Protein AF-0000000068018188 (afdb_homodimer)

pLDDT: mean 84.31, std 16.05, range [27.27, 98.69]

Nearest PDB structures (foldseek):
  3ug9-assembly1_A-2  TM=4.391E-01  e=1.354E+00  Chlamydomonas reinhardtii
  5zih-assembly1_A  TM=4.043E-01  e=4.518E+00  Chlamydomonas reinhardtii
  6csn-assembly1_A-2  TM=4.385E-01  e=5.648E+00  Chlamydomonas reinhardtii
  7c86-assembly1_A  TM=4.271E-01  e=4.132E+00  Chlamydomonas reinhardtii
  1jv6-assembly1_A  TM=2.899E-01  e=4.724E+00  Halobacterium salinarum

Structure (mmCIF, N/CA/C/O backbone):
data_AF-0000000068018188-model_v1
#
loop_
_entity.id
_entity.type
_entity.pdbx_description
1 polymer 'Magnesium transporter'
#
loop_
_atom_site.group_PDB
_atom_site.id
_atom_site.type_symbol
_atom_site.label_atom_id
_atom_site.label_alt_id
_atom_site.label_comp_id
_atom_site.label_asym_id
_atom_site.label_entity_id
_atom_site.label_seq_id
_atom_site.pdbx_PDB_ins_code
_atom_site.Cartn_x
_atom_site.Cartn_y
_atom_site.Cartn_z
_atom_site.occupancy
_atom_site.B_iso_or_equiv
_atom_site.auth_seq_id
_atom_site.auth_comp_id
_atom_site.auth_asym_id
_atom_site.auth_atom_id
_atom_site.pdbx_PDB_model_num
ATOM 1 N N . MET A 1 1 ? 14.155 6.187 -1.539 1 35.33 1 MET A N 1
ATOM 2 C CA . MET A 1 1 ? 13.202 7.071 -2.203 1 35.33 1 MET A CA 1
ATOM 3 C C . MET A 1 1 ? 12.991 8.348 -1.397 1 35.33 1 MET A C 1
ATOM 5 O O . MET A 1 1 ? 12.496 8.301 -0.269 1 35.33 1 MET A O 1
ATOM 9 N N . VAL A 1 2 ? 13.882 9.078 -1.636 1 41.5 2 VAL A N 1
ATOM 10 C CA . VAL A 1 2 ? 14.694 10.093 -0.973 1 41.5 2 VAL A CA 1
ATOM 11 C C . VAL A 1 2 ? 13.788 11.097 -0.263 1 41.5 2 VAL A C 1
ATOM 13 O O . VAL A 1 2 ? 12.572 11.098 -0.469 1 41.5 2 VAL A O 1
ATOM 16 N N . LYS A 1 3 ? 14.227 12.378 -0.379 1 45.5 3 LYS A N 1
ATOM 17 C CA . LYS A 1 3 ? 14.146 13.662 0.311 1 45.5 3 LYS A CA 1
ATOM 18 C C . LYS A 1 3 ? 12.742 14.253 0.209 1 45.5 3 LYS A C 1
ATOM 20 O O . LYS A 1 3 ? 12.375 14.82 -0.822 1 45.5 3 LYS A O 1
ATOM 25 N N . LEU A 1 4 ? 11.819 13.521 0.263 1 43.77 4 LEU A N 1
ATOM 26 C CA . LEU A 1 4 ? 10.724 14.032 1.08 1 43.77 4 LEU A CA 1
ATOM 27 C C . LEU A 1 4 ? 11.209 15.14 2.009 1 43.77 4 LEU A C 1
ATOM 29 O O . LEU A 1 4 ? 10.401 15.857 2.602 1 43.77 4 LEU A O 1
ATOM 33 N N . ALA A 1 5 ? 12.313 14.687 2.66 1 44.65 5 ALA A N 1
ATOM 34 C CA . ALA A 1 5 ? 12.961 15.494 3.692 1 44.65 5 ALA A CA 1
ATOM 35 C C . ALA A 1 5 ? 13.096 16.947 3.246 1 44.65 5 ALA A C 1
ATOM 37 O O . ALA A 1 5 ? 13.637 17.779 3.978 1 44.65 5 ALA A O 1
ATOM 38 N N . THR A 1 6 ? 13.049 16.965 1.974 1 48.36 6 THR A N 1
ATOM 39 C CA . THR A 1 6 ? 13.182 18.38 1.645 1 48.36 6 THR A CA 1
ATOM 40 C C . THR A 1 6 ? 12.247 19.225 2.505 1 48.36 6 THR A C 1
ATOM 42 O O . THR A 1 6 ? 12.371 20.451 2.545 1 48.36 6 THR A O 1
ATOM 45 N N . ALA A 1 7 ? 11.402 18.381 3.077 1 52.8 7 ALA A N 1
ATOM 46 C CA . ALA A 1 7 ? 10.439 19.357 3.58 1 52.8 7 ALA A CA 1
ATOM 47 C C . ALA A 1 7 ? 10.747 19.737 5.026 1 52.8 7 ALA A C 1
ATOM 49 O O . ALA A 1 7 ? 9.91 20.329 5.711 1 52.8 7 ALA A O 1
ATOM 50 N N . ARG A 1 8 ? 11.896 18.891 5.425 1 64.7 8 ARG A N 1
ATOM 51 C CA . ARG A 1 8 ? 12.133 19.374 6.781 1 64.7 8 ARG A CA 1
ATOM 52 C C . ARG A 1 8 ? 13.012 20.62 6.773 1 64.7 8 ARG A C 1
ATOM 54 O O . ARG A 1 8 ? 13.932 20.732 5.96 1 64.7 8 ARG A O 1
ATOM 61 N N . GLU A 1 9 ? 12.707 21.503 7.585 1 65.5 9 GLU A N 1
ATOM 62 C CA . GLU A 1 9 ? 13.549 22.673 7.814 1 65.5 9 GLU A CA 1
ATOM 63 C C . GLU A 1 9 ? 14.956 22.266 8.243 1 65.5 9 GLU A C 1
ATOM 65 O O . GLU A 1 9 ? 15.935 22.923 7.884 1 65.5 9 GLU A O 1
ATOM 70 N N . ALA A 1 10 ? 15.106 21.05 8.857 1 60.74 10 ALA A N 1
ATOM 71 C CA . ALA A 1 10 ? 16.371 20.604 9.434 1 60.74 10 ALA A CA 1
ATOM 72 C C . ALA A 1 10 ? 17.255 19.949 8.377 1 60.74 10 ALA A C 1
ATOM 74 O O . ALA A 1 10 ? 18.434 19.681 8.623 1 60.74 10 ALA A O 1
ATOM 75 N N . ARG A 1 11 ? 16.787 19.752 7.183 1 62.04 11 ARG A N 1
ATOM 76 C CA . ARG A 1 11 ? 17.637 19.084 6.203 1 62.04 11 ARG A CA 1
ATOM 77 C C . ARG A 1 11 ? 18.684 20.04 5.643 1 62.04 11 ARG A C 1
ATOM 79 O O . ARG A 1 11 ? 19.458 19.672 4.756 1 62.04 11 ARG A O 1
ATOM 86 N N . LEU A 1 12 ? 18.792 21.115 6.102 1 60.45 12 LEU A N 1
ATOM 87 C CA . LEU A 1 12 ? 19.8 22.043 5.602 1 60.45 12 LEU A CA 1
ATOM 88 C C . LEU A 1 12 ? 21.196 21.623 6.051 1 60.45 12 LEU A C 1
ATOM 90 O O . LEU A 1 12 ? 21.494 21.623 7.248 1 60.45 12 LEU A O 1
ATOM 94 N N . TYR A 1 13 ? 21.916 20.793 5.147 1 61.17 13 TYR A N 1
ATOM 95 C CA . TYR A 1 13 ? 23.285 20.364 5.414 1 61.17 13 TYR A CA 1
ATOM 96 C C . TYR A 1 13 ? 24.283 21.204 4.626 1 61.17 13 TYR A C 1
ATOM 98 O O . TYR A 1 13 ? 25.412 20.771 4.382 1 61.17 13 TYR A O 1
ATOM 106 N N . GLY A 1 14 ? 23.868 22.401 4.32 1 66.23 14 GLY A N 1
ATOM 107 C CA . GLY A 1 14 ? 24.7 23.342 3.588 1 66.23 14 GLY A CA 1
ATOM 108 C C . GLY A 1 14 ? 23.927 24.534 3.055 1 66.23 14 GLY A C 1
ATOM 109 O O . GLY A 1 14 ? 22.759 24.726 3.398 1 66.23 14 GLY A O 1
ATOM 110 N N . PRO A 1 15 ? 24.711 25.298 2.233 1 75.33 15 PRO A N 1
ATOM 111 C CA . PRO A 1 15 ? 24.001 26.427 1.628 1 75.33 15 PRO A CA 1
ATOM 112 C C . PRO A 1 15 ? 22.848 25.987 0.729 1 75.33 15 PRO A C 1
ATOM 114 O O . PRO A 1 15 ? 22.874 24.881 0.183 1 75.33 15 PRO A O 1
ATOM 117 N N . ALA A 1 16 ? 21.878 26.807 0.676 1 73.79 16 ALA A N 1
ATOM 118 C CA . ALA A 1 16 ? 20.633 26.492 -0.019 1 73.79 16 ALA A CA 1
ATOM 119 C C . ALA A 1 16 ? 20.903 26.045 -1.452 1 73.79 16 ALA A C 1
ATOM 121 O O . ALA A 1 16 ? 20.28 25.1 -1.943 1 73.79 16 ALA A O 1
ATOM 122 N N . LEU A 1 17 ? 21.79 26.737 -2.163 1 78.34 17 LEU A N 1
ATOM 123 C CA . LEU A 1 17 ? 22.077 26.411 -3.555 1 78.34 17 LEU A CA 1
ATOM 124 C C . LEU A 1 17 ? 22.718 25.032 -3.67 1 78.34 17 LEU A C 1
ATOM 126 O O . LEU A 1 17 ? 22.434 24.286 -4.61 1 78.34 17 LEU A O 1
ATOM 130 N N . ALA A 1 18 ? 23.574 24.707 -2.773 1 80.8 18 ALA A N 1
ATOM 131 C CA . ALA A 1 18 ? 24.231 23.403 -2.779 1 80.8 18 ALA A CA 1
ATOM 132 C C . ALA A 1 18 ? 23.234 22.285 -2.489 1 80.8 18 ALA A C 1
ATOM 134 O O . ALA A 1 18 ? 23.287 21.221 -3.11 1 80.8 18 ALA A O 1
ATOM 135 N N . VAL A 1 19 ? 22.392 22.571 -1.653 1 80.26 19 VAL A N 1
ATOM 136 C CA . VAL A 1 19 ? 21.377 21.583 -1.301 1 80.26 19 VAL A CA 1
ATOM 137 C C . VAL A 1 19 ? 20.485 21.306 -2.509 1 80.26 19 VAL A C 1
ATOM 139 O O . VAL A 1 19 ? 20.202 20.148 -2.827 1 80.26 19 VAL A O 1
ATOM 142 N N . ARG A 1 20 ? 20.084 22.303 -3.182 1 81.9 20 ARG A N 1
ATOM 143 C CA . ARG A 1 20 ? 19.246 22.161 -4.368 1 81.9 20 ARG A CA 1
ATOM 144 C C . ARG A 1 20 ? 19.956 21.35 -5.446 1 81.9 20 ARG A C 1
ATOM 146 O O . ARG A 1 20 ? 19.351 20.478 -6.074 1 81.9 20 ARG A O 1
ATOM 153 N N . ARG A 1 21 ? 21.206 21.656 -5.701 1 86.3 21 ARG A N 1
ATOM 154 C CA . ARG A 1 21 ? 21.987 20.943 -6.707 1 86.3 21 ARG A CA 1
ATOM 155 C C . ARG A 1 21 ? 22.075 19.456 -6.379 1 86.3 21 ARG A C 1
ATOM 157 O O . ARG A 1 21 ? 21.891 18.61 -7.256 1 86.3 21 ARG A O 1
ATOM 164 N N . TRP A 1 22 ? 22.317 19.164 -5.159 1 87.3 22 TRP A N 1
ATOM 165 C CA . TRP A 1 22 ? 22.473 17.77 -4.755 1 87.3 22 TRP A CA 1
ATOM 166 C C . TRP A 1 22 ? 21.144 17.027 -4.839 1 87.3 22 TRP A C 1
ATOM 168 O O . TRP A 1 22 ? 21.112 15.83 -5.137 1 87.3 22 TRP A O 1
ATOM 178 N N . GLU A 1 23 ? 20.143 17.726 -4.588 1 86.18 23 GLU A N 1
ATOM 179 C CA . GLU A 1 23 ? 18.831 17.1 -4.723 1 86.18 23 GLU A CA 1
ATOM 180 C C . GLU A 1 23 ? 18.524 16.773 -6.182 1 86.18 23 GLU A C 1
ATOM 182 O O . GLU A 1 23 ? 17.967 15.715 -6.482 1 86.18 23 GLU A O 1
ATOM 187 N N . TYR A 1 24 ? 18.873 17.648 -7.1 1 88.29 24 TYR A N 1
ATOM 188 C CA . TYR A 1 24 ? 18.692 17.395 -8.525 1 88.29 24 TYR A CA 1
ATOM 189 C C . TYR A 1 24 ? 19.574 16.242 -8.991 1 88.29 24 TYR A C 1
ATOM 191 O O . TYR A 1 24 ? 19.133 15.388 -9.764 1 88.29 24 TYR A O 1
ATOM 199 N N . ILE A 1 25 ? 20.776 16.226 -8.52 1 91.99 25 ILE A N 1
ATOM 200 C CA . ILE A 1 25 ? 21.706 15.169 -8.904 1 91.99 25 ILE A CA 1
ATOM 201 C C . ILE A 1 25 ? 21.2 13.824 -8.388 1 91.99 25 ILE A C 1
ATOM 203 O O . ILE A 1 25 ? 21.232 12.824 -9.109 1 91.99 25 ILE A O 1
ATOM 207 N N . ASN A 1 26 ? 20.768 13.867 -7.196 1 93.11 26 ASN A N 1
ATOM 208 C CA . ASN A 1 26 ? 20.251 12.635 -6.609 1 93.11 26 ASN A CA 1
ATOM 209 C C . ASN A 1 26 ? 19.039 12.114 -7.376 1 93.11 26 ASN A C 1
ATOM 211 O O . ASN A 1 26 ? 18.961 10.924 -7.688 1 93.11 26 ASN A O 1
ATOM 215 N N . ALA A 1 27 ? 18.111 12.981 -7.678 1 93.72 27 ALA A N 1
ATOM 216 C CA . ALA A 1 27 ? 16.92 12.597 -8.431 1 93.72 27 ALA A CA 1
ATOM 217 C C . ALA A 1 27 ? 17.291 12.084 -9.82 1 93.72 27 ALA A C 1
ATOM 219 O O . ALA A 1 27 ? 16.729 11.093 -10.292 1 93.72 27 ALA A O 1
ATOM 220 N N . GLY A 1 28 ? 18.181 12.746 -10.516 1 95 28 GLY A N 1
ATOM 221 C CA . GLY A 1 28 ? 18.647 12.316 -11.825 1 95 28 GLY A CA 1
ATOM 222 C C . GLY A 1 28 ? 19.356 10.976 -11.795 1 95 28 GLY A C 1
ATOM 223 O O . GLY A 1 28 ? 19.148 10.137 -12.675 1 95 28 GLY A O 1
ATOM 224 N N . ALA A 1 29 ? 20.213 10.818 -10.797 1 96.53 29 ALA A N 1
ATOM 225 C CA . ALA A 1 29 ? 20.927 9.551 -10.656 1 96.53 29 ALA A CA 1
ATOM 226 C C . ALA A 1 29 ? 19.959 8.403 -10.389 1 96.53 29 ALA A C 1
ATOM 228 O O . ALA A 1 29 ? 20.146 7.294 -10.894 1 96.53 29 ALA A O 1
ATOM 229 N N . TYR A 1 30 ? 19.006 8.722 -9.603 1 96.61 30 TYR A N 1
ATOM 230 C CA . TYR A 1 30 ? 17.998 7.699 -9.348 1 96.61 30 TYR A CA 1
ATOM 231 C C . TYR A 1 30 ? 17.263 7.326 -10.629 1 96.61 30 TYR A C 1
ATOM 233 O O . TYR A 1 30 ? 17.039 6.144 -10.902 1 96.61 30 TYR A O 1
ATOM 241 N N . MET A 1 31 ? 16.873 8.262 -11.421 1 97.01 31 MET A N 1
ATOM 242 C CA . MET A 1 31 ? 16.221 8.021 -12.706 1 97.01 31 MET A CA 1
ATOM 243 C C . MET A 1 31 ? 17.121 7.206 -13.628 1 97.01 31 MET A C 1
ATOM 245 O O . MET A 1 31 ? 16.674 6.232 -14.237 1 97.01 31 MET A O 1
ATOM 249 N N . PHE A 1 32 ? 18.385 7.625 -13.712 1 97.86 32 PHE A N 1
ATOM 250 C CA . PHE A 1 32 ? 19.354 6.904 -14.528 1 97.86 32 PHE A CA 1
ATOM 251 C C . PHE A 1 32 ? 19.488 5.459 -14.06 1 97.86 32 PHE A C 1
ATOM 253 O O . PHE A 1 32 ? 19.456 4.532 -14.872 1 97.86 32 PHE A O 1
ATOM 260 N N . GLY A 1 33 ? 19.606 5.21 -12.76 1 97.78 33 GLY A N 1
ATOM 261 C CA . GLY A 1 33 ? 19.765 3.87 -12.218 1 97.78 33 GLY A CA 1
ATOM 262 C C . GLY A 1 33 ? 18.569 2.975 -12.478 1 97.78 33 GLY A C 1
ATOM 263 O O . GLY A 1 33 ? 18.727 1.818 -12.873 1 97.78 33 GLY A O 1
ATOM 264 N N . THR A 1 34 ? 17.439 3.484 -12.259 1 98.19 34 THR A N 1
ATOM 265 C CA . THR A 1 34 ? 16.241 2.676 -12.456 1 98.19 34 THR A CA 1
ATOM 266 C C . THR A 1 34 ? 16.028 2.377 -13.937 1 98.19 34 THR A C 1
ATOM 268 O O . THR A 1 34 ? 15.567 1.291 -14.297 1 98.19 34 THR A O 1
ATOM 271 N N . LEU A 1 35 ? 16.269 3.332 -14.875 1 98.44 35 LEU A N 1
ATOM 272 C CA . LEU A 1 35 ? 16.213 3.074 -16.31 1 98.44 35 LEU A CA 1
ATOM 273 C C . LEU A 1 35 ? 17.201 1.981 -16.705 1 98.44 35 LEU A C 1
ATOM 275 O O . LEU A 1 35 ? 16.871 1.099 -17.5 1 98.44 35 LEU A O 1
ATOM 279 N N . LEU A 1 36 ? 18.411 2.103 -16.132 1 98.35 36 LEU A N 1
ATOM 280 C CA . LEU A 1 36 ? 19.437 1.097 -16.386 1 98.35 36 LEU A CA 1
ATOM 281 C C . LEU A 1 36 ? 18.984 -0.276 -15.901 1 98.35 36 LEU A C 1
ATOM 283 O O . LEU A 1 36 ? 19.226 -1.285 -16.566 1 98.35 36 LEU A O 1
ATOM 287 N N . LEU A 1 37 ? 18.333 -0.295 -14.768 1 98.34 37 LEU A N 1
ATOM 288 C CA . LEU A 1 37 ? 17.826 -1.556 -14.238 1 98.34 37 LEU A CA 1
ATOM 289 C C . LEU A 1 37 ? 16.768 -2.149 -15.162 1 98.34 37 LEU A C 1
ATOM 291 O O . LEU A 1 37 ? 16.805 -3.342 -15.472 1 98.34 37 LEU A O 1
ATOM 295 N N . ALA A 1 38 ? 15.872 -1.352 -15.619 1 98.29 38 ALA A N 1
ATOM 296 C CA . ALA A 1 38 ? 14.844 -1.811 -16.549 1 98.29 38 ALA A CA 1
ATOM 297 C C . ALA A 1 38 ? 15.467 -2.337 -17.84 1 98.29 38 ALA A C 1
ATOM 299 O O . ALA A 1 38 ? 15.029 -3.356 -18.378 1 98.29 38 ALA A O 1
ATOM 300 N N . ALA A 1 39 ? 16.474 -1.618 -18.355 1 97.19 39 ALA A N 1
ATOM 301 C CA . ALA A 1 39 ? 17.166 -2.055 -19.564 1 97.19 39 ALA A CA 1
ATOM 302 C C . ALA A 1 39 ? 17.85 -3.402 -19.348 1 97.19 39 ALA A C 1
ATOM 304 O O . ALA A 1 39 ? 17.792 -4.281 -20.212 1 97.19 39 ALA A O 1
ATOM 305 N N . GLY A 1 40 ? 18.51 -3.583 -18.224 1 95.77 40 GLY A N 1
ATOM 306 C CA . GLY A 1 40 ? 19.15 -4.855 -17.925 1 95.77 40 GLY A CA 1
ATOM 307 C C . GLY A 1 40 ? 18.168 -6.006 -17.817 1 95.77 40 GLY A C 1
ATOM 308 O O . GLY A 1 40 ? 18.406 -7.085 -18.363 1 95.77 40 GLY A O 1
ATOM 309 N N . LEU A 1 41 ? 17.097 -5.787 -17.202 1 95.21 41 LEU A N 1
ATOM 310 C CA . LEU A 1 41 ? 16.09 -6.831 -17.044 1 95.21 41 LEU A CA 1
ATOM 311 C C . LEU A 1 41 ? 15.386 -7.112 -18.368 1 95.21 41 LEU A C 1
ATOM 313 O O . LEU A 1 41 ? 14.999 -8.25 -18.64 1 95.21 41 LEU A O 1
ATOM 317 N N . ALA A 1 42 ? 15.155 -6.057 -19.145 1 94.87 42 ALA A N 1
ATOM 318 C CA . ALA A 1 42 ? 14.599 -6.267 -20.48 1 94.87 42 ALA A CA 1
ATOM 319 C C . ALA A 1 42 ? 15.514 -7.152 -21.322 1 94.87 42 ALA A C 1
ATOM 321 O O . ALA A 1 42 ? 15.042 -8.013 -22.067 1 94.87 42 ALA A O 1
ATOM 322 N N . ALA A 1 43 ? 16.851 -6.908 -21.197 1 92.56 43 ALA A N 1
ATOM 323 C CA . ALA A 1 43 ? 17.814 -7.741 -21.911 1 92.56 43 ALA A CA 1
ATOM 324 C C . ALA A 1 43 ? 17.74 -9.191 -21.441 1 92.56 43 ALA A C 1
ATOM 326 O O . ALA A 1 43 ? 17.857 -10.118 -22.246 1 92.56 43 ALA A O 1
ATOM 327 N N . LEU A 1 44 ? 17.468 -9.426 -20.167 1 88.8 44 LEU A N 1
ATOM 328 C CA . LEU A 1 44 ? 17.344 -10.774 -19.625 1 88.8 44 LEU A CA 1
ATOM 329 C C . LEU A 1 44 ? 16.083 -11.455 -20.146 1 88.8 44 LEU A C 1
ATOM 331 O O . LEU A 1 44 ? 16.084 -12.661 -20.402 1 88.8 44 LEU A O 1
ATOM 335 N N . CYS A 1 45 ? 15.097 -10.713 -20.295 1 88.74 45 CYS A N 1
ATOM 336 C CA . CYS A 1 45 ? 13.843 -11.249 -20.81 1 88.74 45 CYS A CA 1
ATOM 337 C C . CYS A 1 45 ? 13.969 -11.61 -22.285 1 88.74 45 CYS A C 1
ATOM 339 O O . CYS A 1 45 ? 13.355 -12.574 -22.748 1 88.74 45 CYS A O 1
ATOM 341 N N . ALA A 1 46 ? 14.673 -10.896 -23.007 1 85.67 46 ALA A N 1
ATOM 342 C CA . ALA A 1 46 ? 14.835 -11.108 -24.443 1 85.67 46 ALA A CA 1
ATOM 343 C C . ALA A 1 46 ? 15.842 -12.219 -24.724 1 85.67 46 ALA A C 1
ATOM 345 O O . ALA A 1 46 ? 15.893 -12.753 -25.835 1 85.67 46 ALA A O 1
ATOM 346 N N . SER A 1 47 ? 16.714 -12.537 -23.799 1 76.11 47 SER A N 1
ATOM 347 C CA . SER A 1 47 ? 17.833 -13.444 -24.035 1 76.11 47 SER A CA 1
ATOM 348 C C . SER A 1 47 ? 17.369 -14.896 -24.078 1 76.11 47 SER A C 1
ATOM 350 O O . SER A 1 47 ? 16.997 -15.465 -23.049 1 76.11 47 SER A O 1
ATOM 352 N N . GLU A 1 48 ? 16.322 -15.171 -24.902 1 62.31 48 GLU A N 1
ATOM 353 C CA . GLU A 1 48 ? 15.997 -16.567 -25.179 1 62.31 48 GLU A CA 1
ATOM 354 C C . GLU A 1 48 ? 17.253 -17.374 -25.495 1 62.31 48 GLU A C 1
ATOM 356 O O . GLU A 1 48 ? 17.533 -17.666 -26.659 1 62.31 48 GLU A O 1
ATOM 361 N N . GLY A 1 49 ? 18.255 -17.514 -24.773 1 57.6 49 GLY A N 1
ATOM 362 C CA . GLY A 1 49 ? 19.151 -18.596 -25.148 1 57.6 49 GLY A CA 1
ATOM 363 C C . GLY A 1 49 ? 20.615 -18.255 -24.949 1 57.6 49 GLY A C 1
ATOM 364 O O . GLY A 1 49 ? 21.469 -19.144 -24.935 1 57.6 49 GLY A O 1
ATOM 365 N N . GLY A 1 50 ? 21.111 -17.031 -25.115 1 65.17 50 GLY A N 1
ATOM 366 C CA . GLY A 1 50 ? 22.564 -16.959 -25.135 1 65.17 50 GLY A CA 1
ATOM 367 C C . GLY A 1 50 ? 23.157 -16.52 -23.81 1 65.17 50 GLY A C 1
ATOM 368 O O . GLY A 1 50 ? 22.578 -15.687 -23.11 1 65.17 50 GLY A O 1
ATOM 369 N N . VAL A 1 51 ? 24.001 -17.22 -23.295 1 71.54 51 VAL A N 1
ATOM 370 C CA . VAL A 1 51 ? 24.734 -17.047 -22.045 1 71.54 51 VAL A CA 1
ATOM 371 C C . VAL A 1 51 ? 25.305 -15.632 -21.973 1 71.54 51 VAL A C 1
ATOM 373 O O . VAL A 1 51 ? 25.228 -14.978 -20.93 1 71.54 51 VAL A O 1
ATOM 376 N N . GLY A 1 52 ? 25.772 -15.027 -23.146 1 77.99 52 GLY A N 1
ATOM 377 C CA . GLY A 1 52 ? 26.382 -13.707 -23.154 1 77.99 52 GLY A CA 1
ATOM 378 C C . GLY A 1 52 ? 25.401 -12.594 -22.837 1 77.99 52 GLY A C 1
ATOM 379 O O . GLY A 1 52 ? 25.685 -11.725 -22.011 1 77.99 52 GLY A O 1
ATOM 380 N N . ALA A 1 53 ? 24.309 -12.643 -23.467 1 80.84 53 ALA A N 1
ATOM 381 C CA . ALA A 1 53 ? 23.3 -11.609 -23.253 1 80.84 53 ALA A CA 1
ATOM 382 C C . ALA A 1 53 ? 22.741 -11.674 -21.835 1 80.84 53 ALA A C 1
ATOM 384 O O . ALA A 1 53 ? 22.464 -10.64 -21.222 1 80.84 53 ALA A O 1
ATOM 385 N N . ARG A 1 54 ? 22.629 -12.801 -21.397 1 84.34 54 ARG A N 1
ATOM 386 C CA . ARG A 1 54 ? 22.18 -12.992 -20.022 1 84.34 54 ARG A CA 1
ATOM 387 C C . ARG A 1 54 ? 23.185 -12.413 -19.032 1 84.34 54 ARG A C 1
ATOM 389 O O . ARG A 1 54 ? 22.806 -11.701 -18.1 1 84.34 54 ARG A O 1
ATOM 396 N N . ASP A 1 55 ? 24.485 -12.71 -19.246 1 88.68 55 ASP A N 1
ATOM 397 C CA . ASP A 1 55 ? 25.526 -12.204 -18.357 1 88.68 55 ASP A CA 1
ATOM 398 C C . ASP A 1 55 ? 25.593 -10.679 -18.402 1 88.68 55 ASP A C 1
ATOM 400 O O . ASP A 1 55 ? 25.785 -10.031 -17.371 1 88.68 55 ASP A O 1
ATOM 404 N N . ALA A 1 56 ? 25.397 -10.152 -19.585 1 90.62 56 ALA A N 1
ATOM 405 C CA . ALA A 1 56 ? 25.402 -8.698 -19.727 1 90.62 56 ALA A CA 1
ATOM 406 C C . ALA A 1 56 ? 24.216 -8.072 -18.999 1 90.62 56 ALA A C 1
ATOM 408 O O . ALA A 1 56 ? 24.357 -7.032 -18.35 1 90.62 56 ALA A O 1
ATOM 409 N N . GLY A 1 57 ? 23.13 -8.707 -19.105 1 92.35 57 GLY A N 1
ATOM 410 C CA . GLY A 1 57 ? 21.952 -8.219 -18.406 1 92.35 57 GLY A CA 1
ATOM 411 C C . GLY A 1 57 ? 22.111 -8.219 -16.897 1 92.35 57 GLY A C 1
ATOM 412 O O . GLY A 1 57 ? 21.717 -7.263 -16.226 1 92.35 57 GLY A O 1
ATOM 413 N N . LEU A 1 58 ? 22.657 -9.237 -16.42 1 92.23 58 LEU A N 1
ATOM 414 C CA . LEU A 1 58 ? 22.901 -9.336 -14.986 1 92.23 58 LEU A CA 1
ATOM 415 C C . LEU A 1 58 ? 23.903 -8.281 -14.531 1 92.23 58 LEU A C 1
ATOM 417 O O . LEU A 1 58 ? 23.733 -7.672 -13.472 1 92.23 58 LEU A O 1
ATOM 421 N N . ALA A 1 59 ? 24.976 -8.087 -15.311 1 94.49 59 ALA A N 1
ATOM 422 C CA . ALA A 1 59 ? 25.987 -7.084 -14.986 1 94.49 59 ALA A CA 1
ATOM 423 C C . ALA A 1 59 ? 25.386 -5.682 -14.981 1 94.49 59 ALA A C 1
ATOM 425 O O . ALA A 1 59 ? 25.647 -4.89 -14.072 1 94.49 59 ALA A O 1
ATOM 426 N N . VAL A 1 60 ? 24.553 -5.399 -15.975 1 96.54 60 VAL A N 1
ATOM 427 C CA . VAL A 1 60 ? 23.917 -4.09 -16.075 1 96.54 60 VAL A CA 1
ATOM 428 C C . VAL A 1 60 ? 22.971 -3.884 -14.894 1 96.54 60 VAL A C 1
ATOM 430 O O . VAL A 1 60 ? 22.93 -2.8 -14.306 1 96.54 60 VAL A O 1
ATOM 433 N N . ALA A 1 61 ? 22.246 -4.908 -14.573 1 96.91 61 ALA A N 1
ATOM 434 C CA . ALA A 1 61 ? 21.356 -4.832 -13.418 1 96.91 61 ALA A CA 1
ATOM 435 C C . ALA A 1 61 ? 22.144 -4.586 -12.134 1 96.91 61 ALA A C 1
ATOM 437 O O . ALA A 1 61 ? 21.704 -3.831 -11.264 1 96.91 61 ALA A O 1
ATOM 438 N N . GLY A 1 62 ? 23.321 -5.217 -11.979 1 97.5 62 GLY A N 1
ATOM 439 C CA . GLY A 1 62 ? 24.175 -4.995 -10.823 1 97.5 62 GLY A CA 1
ATOM 440 C C . GLY A 1 62 ? 24.657 -3.562 -10.703 1 97.5 62 GLY A C 1
ATOM 441 O O . GLY A 1 62 ? 24.613 -2.975 -9.62 1 97.5 62 GLY A O 1
ATOM 442 N N . VAL A 1 63 ? 25.09 -2.979 -11.804 1 98.09 63 VAL A N 1
ATOM 443 C CA . VAL A 1 63 ? 25.554 -1.596 -11.816 1 98.09 63 VAL A CA 1
ATOM 444 C C . VAL A 1 63 ? 24.395 -0.659 -11.485 1 98.09 63 VAL A C 1
ATOM 446 O O . VAL A 1 63 ? 24.561 0.299 -10.726 1 98.09 63 VAL A O 1
ATOM 449 N N . ALA A 1 64 ? 23.278 -0.943 -12.104 1 98.6 64 ALA A N 1
ATOM 450 C CA . ALA A 1 64 ? 22.085 -0.143 -11.841 1 98.6 64 ALA A CA 1
ATOM 451 C C . ALA A 1 64 ? 21.752 -0.127 -10.352 1 98.6 64 ALA A C 1
ATOM 453 O O . ALA A 1 64 ? 21.496 0.934 -9.778 1 98.6 64 ALA A O 1
ATOM 454 N N . LEU A 1 65 ? 21.792 -1.281 -9.703 1 98.5 65 LEU A N 1
ATOM 455 C CA . LEU A 1 65 ? 21.475 -1.393 -8.284 1 98.5 65 LEU A CA 1
ATOM 456 C C . LEU A 1 65 ? 22.526 -0.687 -7.434 1 98.5 65 LEU A C 1
ATOM 458 O O . LEU A 1 65 ? 22.21 -0.144 -6.373 1 98.5 65 LEU A O 1
ATOM 462 N N . ALA A 1 66 ? 23.778 -0.666 -7.863 1 98.47 66 ALA A N 1
ATOM 463 C CA . ALA A 1 66 ? 24.818 0.088 -7.169 1 98.47 66 ALA A CA 1
ATOM 464 C C . ALA A 1 66 ? 24.509 1.583 -7.176 1 98.47 66 ALA A C 1
ATOM 466 O O . ALA A 1 66 ? 24.707 2.268 -6.17 1 98.47 66 ALA A O 1
ATOM 467 N N . VAL A 1 67 ? 24.013 2.034 -8.32 1 97.93 67 VAL A N 1
ATOM 468 C CA . VAL A 1 67 ? 23.643 3.443 -8.417 1 97.93 67 VAL A CA 1
ATOM 469 C C . VAL A 1 67 ? 22.479 3.738 -7.474 1 97.93 67 VAL A C 1
ATOM 471 O O . VAL A 1 67 ? 22.503 4.726 -6.737 1 97.93 67 VAL A O 1
ATOM 474 N N . VAL A 1 68 ? 21.515 2.896 -7.436 1 97.56 68 VAL A N 1
ATOM 475 C CA . VAL A 1 68 ? 20.357 3.084 -6.569 1 97.56 68 VAL A CA 1
ATOM 476 C C . VAL A 1 68 ? 20.79 3.024 -5.106 1 97.56 68 VAL A C 1
ATOM 478 O O . VAL A 1 68 ? 20.295 3.787 -4.273 1 97.56 68 VAL A O 1
ATOM 481 N N . ALA A 1 69 ? 21.682 2.114 -4.783 1 97.65 69 ALA A N 1
ATOM 482 C CA . ALA A 1 69 ? 22.219 2.039 -3.427 1 97.65 69 ALA A CA 1
ATOM 483 C C . ALA A 1 69 ? 22.917 3.34 -3.041 1 97.65 69 ALA A C 1
ATOM 485 O O . ALA A 1 69 ? 22.731 3.846 -1.932 1 97.65 69 ALA A O 1
ATOM 486 N N . ALA A 1 70 ? 23.707 3.87 -3.947 1 96.6 70 ALA A N 1
ATOM 487 C CA . ALA A 1 70 ? 24.434 5.111 -3.693 1 96.6 70 ALA A CA 1
ATOM 488 C C . ALA A 1 70 ? 23.472 6.273 -3.463 1 96.6 70 ALA A C 1
ATOM 490 O O . ALA A 1 70 ? 23.709 7.123 -2.601 1 96.6 70 ALA A O 1
ATOM 491 N N . VAL A 1 71 ? 22.432 6.306 -4.245 1 95.34 71 VAL A N 1
ATOM 492 C CA . VAL A 1 71 ? 21.431 7.361 -4.118 1 95.34 71 VAL A CA 1
ATOM 493 C C . VAL A 1 71 ? 20.767 7.281 -2.745 1 95.34 71 VAL A C 1
ATOM 495 O O . VAL A 1 71 ? 20.594 8.3 -2.072 1 95.34 71 VAL A O 1
ATOM 498 N N . ASN A 1 72 ? 20.402 6.099 -2.293 1 94.89 72 ASN A N 1
ATOM 499 C CA . ASN A 1 72 ? 19.781 5.926 -0.984 1 94.89 72 ASN A CA 1
ATOM 500 C C . ASN A 1 72 ? 20.767 6.208 0.146 1 94.89 72 ASN A C 1
ATOM 502 O O . ASN A 1 72 ? 20.386 6.741 1.19 1 94.89 72 ASN A O 1
ATOM 506 N N . ALA A 1 73 ? 22.028 5.828 -0.04 1 93.86 73 ALA A N 1
ATOM 507 C CA . ALA A 1 73 ? 23.062 6.164 0.935 1 93.86 73 ALA A CA 1
ATOM 508 C C . ALA A 1 73 ? 23.233 7.676 1.054 1 93.86 73 ALA A C 1
ATOM 510 O O . ALA A 1 73 ? 23.413 8.202 2.155 1 93.86 73 ALA A O 1
ATOM 511 N N . HIS A 1 74 ? 23.228 8.324 -0.076 1 91.31 74 HIS A N 1
ATOM 512 C CA . HIS A 1 74 ? 23.318 9.78 -0.071 1 91.31 74 HIS A CA 1
ATOM 513 C C . HIS A 1 74 ? 22.135 10.402 0.663 1 91.31 74 HIS A C 1
ATOM 515 O O . HIS A 1 74 ? 22.303 11.365 1.415 1 91.31 74 HIS A O 1
ATOM 521 N N . ASP A 1 75 ? 20.957 9.901 0.426 1 89.52 75 ASP A N 1
ATOM 522 C CA . ASP A 1 75 ? 19.777 10.379 1.139 1 89.52 75 ASP A CA 1
ATOM 523 C C . ASP A 1 75 ? 19.927 10.179 2.646 1 89.52 75 ASP A C 1
ATOM 525 O O . ASP A 1 75 ? 19.631 11.083 3.43 1 89.52 75 ASP A O 1
ATOM 529 N N . LEU A 1 76 ? 20.351 9.017 3.041 1 89.57 76 LEU A N 1
ATOM 530 C CA . LEU A 1 76 ? 20.593 8.723 4.449 1 89.57 76 LEU A CA 1
ATOM 531 C C . LEU A 1 76 ? 21.602 9.7 5.043 1 89.57 76 LEU A C 1
ATOM 533 O O . LEU A 1 76 ? 21.373 10.258 6.119 1 89.57 76 LEU A O 1
ATOM 537 N N . GLY A 1 77 ? 22.712 9.939 4.34 1 88.7 77 GLY A N 1
ATOM 538 C CA . GLY A 1 77 ? 23.712 10.897 4.787 1 88.7 77 GLY A CA 1
ATOM 539 C C . GLY A 1 77 ? 23.169 12.307 4.921 1 88.7 77 GLY A C 1
ATOM 540 O O . GLY A 1 77 ? 23.525 13.029 5.854 1 88.7 77 GLY A O 1
ATOM 541 N N . ALA A 1 78 ? 22.327 12.688 3.99 1 85.91 78 ALA A N 1
ATOM 542 C CA . ALA A 1 78 ? 21.743 14.027 4.026 1 85.91 78 ALA A CA 1
ATOM 543 C C . ALA A 1 78 ? 20.835 14.197 5.24 1 85.91 78 ALA A C 1
ATOM 545 O O . ALA A 1 78 ? 20.846 15.245 5.89 1 85.91 78 ALA A O 1
ATOM 546 N N . HIS A 1 79 ? 20.072 13.217 5.595 1 86.01 79 HIS A N 1
ATOM 547 C CA . HIS A 1 79 ? 19.2 13.287 6.762 1 86.01 79 HIS A CA 1
ATOM 548 C C . HIS A 1 79 ? 20.01 13.318 8.053 1 86.01 79 HIS A C 1
ATOM 550 O O . HIS A 1 79 ? 19.684 14.066 8.978 1 86.01 79 HIS A O 1
ATOM 556 N N . LEU A 1 80 ? 21.011 12.472 8.058 1 87.35 80 LEU A N 1
ATOM 557 C CA . LEU A 1 80 ? 21.865 12.457 9.241 1 87.35 80 LEU A CA 1
ATOM 558 C C . LEU A 1 80 ? 22.552 13.804 9.433 1 87.35 80 LEU A C 1
ATOM 560 O O . LEU A 1 80 ? 22.635 14.31 10.554 1 87.35 80 LEU A O 1
ATOM 564 N N . ALA A 1 81 ? 22.995 14.367 8.302 1 85.69 81 ALA A N 1
ATOM 565 C CA . ALA A 1 81 ? 23.639 15.677 8.361 1 85.69 81 ALA A CA 1
ATOM 566 C C . ALA A 1 81 ? 22.649 16.758 8.783 1 85.69 81 ALA A C 1
ATOM 568 O O . ALA A 1 81 ? 23.021 17.72 9.458 1 85.69 81 ALA A O 1
ATOM 569 N N . GLY A 1 82 ? 21.409 16.598 8.44 1 82.29 82 GLY A N 1
ATOM 570 C CA . GLY A 1 82 ? 20.39 17.579 8.778 1 82.29 82 GLY A CA 1
ATOM 571 C C . GLY A 1 82 ? 20.116 17.665 10.267 1 82.29 82 GLY A C 1
ATOM 572 O O . GLY A 1 82 ? 19.695 18.71 10.767 1 82.29 82 GLY A O 1
ATOM 573 N N . VAL A 1 83 ? 20.431 16.526 10.978 1 85.6 83 VAL A N 1
ATOM 574 C CA . VAL A 1 83 ? 20.195 16.543 12.417 1 85.6 83 VAL A CA 1
ATOM 575 C C . VAL A 1 83 ? 21.524 16.443 13.161 1 85.6 83 VAL A C 1
ATOM 577 O O . VAL A 1 83 ? 21.57 15.983 14.304 1 85.6 83 VAL A O 1
ATOM 580 N N . ASP A 1 84 ? 22.578 16.734 12.506 1 85.6 84 ASP A N 1
ATOM 581 C CA . ASP A 1 84 ? 23.918 16.743 13.085 1 85.6 84 ASP A CA 1
ATOM 582 C C . ASP A 1 84 ? 24.286 15.369 13.64 1 85.6 84 ASP A C 1
ATOM 584 O O . ASP A 1 84 ? 24.896 15.267 14.707 1 85.6 84 ASP A O 1
ATOM 588 N N . CYS A 1 85 ? 23.778 14.336 13.025 1 86.45 85 CYS A N 1
ATOM 589 C CA . CYS A 1 85 ? 24.088 12.946 13.339 1 86.45 85 CYS A CA 1
ATOM 590 C C . CYS A 1 85 ? 23.635 12.59 14.75 1 86.45 85 CYS A C 1
ATOM 592 O O . CYS A 1 85 ? 24.235 11.735 15.403 1 86.45 85 CYS A O 1
ATOM 594 N N . ARG A 1 86 ? 22.657 13.252 15.247 1 86.38 86 ARG A N 1
ATOM 595 C CA . ARG A 1 86 ? 22.097 12.955 16.562 1 86.38 86 ARG A CA 1
ATOM 596 C C . ARG A 1 86 ? 20.991 11.91 16.462 1 86.38 86 ARG A C 1
ATOM 598 O O . ARG A 1 86 ? 19.807 12.252 16.438 1 86.38 86 ARG A O 1
ATOM 605 N N . LEU A 1 87 ? 21.304 10.784 16.633 1 88.6 87 LEU A N 1
ATOM 606 C CA . LEU A 1 87 ? 20.397 9.658 16.443 1 88.6 87 LEU A CA 1
ATOM 607 C C . LEU A 1 87 ? 19.392 9.57 17.587 1 88.6 87 LEU A C 1
ATOM 609 O O . LEU A 1 87 ? 18.322 8.976 17.434 1 88.6 87 LEU A O 1
ATOM 613 N N . GLY A 1 88 ? 19.742 10.168 18.695 1 87.96 88 GLY A N 1
ATOM 614 C CA . GLY A 1 88 ? 18.866 10.15 19.855 1 87.96 88 GLY A CA 1
ATOM 615 C C . GLY A 1 88 ? 17.552 10.871 19.622 1 87.96 88 GLY A C 1
ATOM 616 O O . GLY A 1 88 ? 16.567 10.619 20.32 1 87.96 88 GLY A O 1
ATOM 617 N N . LEU A 1 89 ? 17.562 11.757 18.671 1 87.83 89 LEU A N 1
ATOM 618 C CA . LEU A 1 89 ? 16.362 12.527 18.359 1 87.83 89 LEU A CA 1
ATOM 619 C C . LEU A 1 89 ? 15.26 11.621 17.82 1 87.83 89 LEU A C 1
ATOM 621 O O . LEU A 1 89 ? 14.085 11.995 17.829 1 87.83 89 LEU A O 1
ATOM 625 N N . ALA A 1 90 ? 15.657 10.504 17.328 1 88.43 90 ALA A N 1
ATOM 626 C CA . ALA A 1 90 ? 14.706 9.55 16.764 1 88.43 90 ALA A CA 1
ATOM 627 C C . ALA A 1 90 ? 13.763 9.015 17.837 1 88.43 90 ALA A C 1
ATOM 629 O O . ALA A 1 90 ? 12.668 8.539 17.529 1 88.43 90 ALA A O 1
ATOM 630 N N . ARG A 1 91 ? 14.164 9.077 19.107 1 88.48 91 ARG A N 1
ATOM 631 C CA . ARG A 1 91 ? 13.315 8.613 20.2 1 88.48 91 ARG A CA 1
ATOM 632 C C . ARG A 1 91 ? 12.094 9.511 20.362 1 88.48 91 ARG A C 1
ATOM 634 O O . ARG A 1 91 ? 11.048 9.065 20.84 1 88.48 91 ARG A O 1
ATOM 641 N N . PHE A 1 92 ? 12.275 10.804 19.96 1 86.2 92 PHE A N 1
ATOM 642 C CA . PHE A 1 92 ? 11.209 11.788 20.108 1 86.2 92 PHE A CA 1
ATOM 643 C C . PHE A 1 92 ? 10.387 11.892 18.83 1 86.2 92 PHE A C 1
ATOM 645 O O . PHE A 1 92 ? 9.216 12.275 18.868 1 86.2 92 PHE A O 1
ATOM 652 N N . ASP A 1 93 ? 11.018 11.545 17.773 1 87.67 93 ASP A N 1
ATOM 653 C CA . ASP A 1 93 ? 10.369 11.617 16.468 1 87.67 93 ASP A CA 1
ATOM 654 C C . ASP A 1 93 ? 10.497 10.294 15.716 1 87.67 93 ASP A C 1
ATOM 656 O O . ASP A 1 93 ? 11.409 10.121 14.905 1 87.67 93 ASP A O 1
ATOM 660 N N . PRO A 1 94 ? 9.537 9.472 15.85 1 87.1 94 PRO A N 1
ATOM 661 C CA . PRO A 1 94 ? 9.593 8.168 15.184 1 87.1 94 PRO A CA 1
ATOM 662 C C . PRO A 1 94 ? 9.642 8.285 13.662 1 87.1 94 PRO A C 1
ATOM 664 O O . PRO A 1 94 ? 10.172 7.398 12.988 1 87.1 94 PRO A O 1
ATOM 667 N N . GLN A 1 95 ? 9.137 9.281 13.164 1 87.38 95 GLN A N 1
ATOM 668 C CA . GLN A 1 95 ? 9.196 9.463 11.717 1 87.38 95 GLN A CA 1
ATOM 669 C C . GLN A 1 95 ? 10.634 9.662 11.246 1 87.38 95 GLN A C 1
ATOM 671 O O . GLN A 1 95 ? 11.017 9.173 10.181 1 87.38 95 GLN A O 1
ATOM 676 N N . LEU A 1 96 ? 11.39 10.462 11.942 1 86.72 96 LEU A N 1
ATOM 677 C CA . LEU A 1 96 ? 12.803 10.635 11.627 1 86.72 96 LEU A CA 1
ATOM 678 C C . LEU A 1 96 ? 13.527 9.293 11.618 1 86.72 96 LEU A C 1
ATOM 680 O O . LEU A 1 96 ? 14.258 8.983 10.675 1 86.72 96 LEU A O 1
ATOM 684 N N . GLY A 1 97 ? 13.289 8.467 12.637 1 89.14 97 GLY A N 1
ATOM 685 C CA . GLY A 1 97 ? 13.951 7.178 12.755 1 89.14 97 GLY A CA 1
ATOM 686 C C . GLY A 1 97 ? 13.495 6.175 11.713 1 89.14 97 GLY A C 1
ATOM 687 O O . GLY A 1 97 ? 14.314 5.618 10.98 1 89.14 97 GLY A O 1
ATOM 688 N N . LEU A 1 98 ? 12.2 6.037 11.521 1 90.86 98 LEU A N 1
ATOM 689 C CA . LEU A 1 98 ? 11.651 4.942 10.73 1 90.86 98 LEU A CA 1
ATOM 690 C C . LEU A 1 98 ? 11.585 5.318 9.253 1 90.86 98 LEU A C 1
ATOM 692 O O . LEU A 1 98 ? 11.951 4.519 8.388 1 90.86 98 LEU A O 1
ATOM 696 N N . VAL A 1 99 ? 11.175 6.503 8.947 1 89.71 99 VAL A N 1
ATOM 697 C CA . VAL A 1 99 ? 10.903 6.874 7.562 1 89.71 99 VAL A CA 1
ATOM 698 C C . VAL A 1 99 ? 12.141 7.523 6.948 1 89.71 99 VAL A C 1
ATOM 700 O O . VAL A 1 99 ? 12.544 7.175 5.835 1 89.71 99 VAL A O 1
ATOM 703 N N . GLU A 1 100 ? 12.848 8.368 7.655 1 88.02 100 GLU A N 1
ATOM 704 C CA . GLU A 1 100 ? 13.922 9.158 7.06 1 88.02 100 GLU A CA 1
ATOM 705 C C . GLU A 1 100 ? 15.264 8.441 7.178 1 88.02 100 GLU A C 1
ATOM 707 O O . GLU A 1 100 ? 16.146 8.619 6.334 1 88.02 100 GLU A O 1
ATOM 712 N N . LEU A 1 101 ? 15.424 7.665 8.218 1 90.91 101 LEU A N 1
ATOM 713 C CA . LEU A 1 101 ? 16.712 6.997 8.376 1 90.91 101 LEU A CA 1
ATOM 714 C C . LEU A 1 101 ? 16.611 5.524 7.994 1 90.91 101 LEU A C 1
ATOM 716 O O . LEU A 1 101 ? 17.323 5.06 7.101 1 90.91 101 LEU A O 1
ATOM 720 N N . LEU A 1 102 ? 15.641 4.825 8.56 1 94.08 102 LEU A N 1
ATOM 721 C CA . LEU A 1 102 ? 15.591 3.379 8.38 1 94.08 102 LEU A CA 1
ATOM 722 C C . LEU A 1 102 ? 15.155 3.022 6.963 1 94.08 102 LEU A C 1
ATOM 724 O O . LEU A 1 102 ? 15.685 2.083 6.364 1 94.08 102 LEU A O 1
ATOM 728 N N . ALA A 1 103 ? 14.196 3.735 6.378 1 94.44 103 ALA A N 1
ATOM 729 C CA . ALA A 1 103 ? 13.677 3.395 5.056 1 94.44 103 ALA A CA 1
ATOM 730 C C . ALA A 1 103 ? 14.781 3.443 4.004 1 94.44 103 ALA A C 1
ATOM 732 O O . ALA A 1 103 ? 15.026 2.455 3.307 1 94.44 103 ALA A O 1
ATOM 733 N N . PRO A 1 104 ? 15.522 4.578 3.86 1 94.1 104 PRO A N 1
ATOM 734 C CA . PRO A 1 104 ? 16.608 4.582 2.877 1 94.1 104 PRO A CA 1
ATOM 735 C C . PRO A 1 104 ? 17.701 3.566 3.202 1 94.1 104 PRO A C 1
ATOM 737 O O . PRO A 1 104 ? 18.316 3.004 2.293 1 94.1 104 PRO A O 1
ATOM 740 N N . ALA A 1 105 ? 17.96 3.293 4.479 1 95.8 105 ALA A N 1
ATOM 741 C CA . ALA A 1 105 ? 18.954 2.296 4.865 1 95.8 105 ALA A CA 1
ATOM 742 C C . ALA A 1 105 ? 18.543 0.902 4.397 1 95.8 105 ALA A C 1
ATOM 744 O O . ALA A 1 105 ? 19.375 0.136 3.904 1 95.8 105 ALA A O 1
ATOM 745 N N . LEU A 1 106 ? 17.291 0.621 4.513 1 97.56 106 LEU A N 1
ATOM 746 C CA . LEU A 1 106 ? 16.782 -0.677 4.085 1 97.56 106 LEU A CA 1
ATOM 747 C C . LEU A 1 106 ? 16.848 -0.813 2.568 1 97.56 106 LEU A C 1
ATOM 749 O O . LEU A 1 106 ? 17.209 -1.873 2.05 1 97.56 106 LEU A O 1
ATOM 753 N N . HIS A 1 107 ? 16.559 0.241 1.835 1 97.39 107 HIS A N 1
ATOM 754 C CA . HIS A 1 107 ? 16.652 0.201 0.38 1 97.39 107 HIS A CA 1
ATOM 755 C C . HIS A 1 107 ? 18.094 0.003 -0.075 1 97.39 107 HIS A C 1
ATOM 757 O O . HIS A 1 107 ? 18.359 -0.781 -0.99 1 97.39 107 HIS A O 1
ATOM 763 N N . ALA A 1 108 ? 19.001 0.706 0.569 1 97.35 108 ALA A N 1
ATOM 764 C CA . ALA A 1 108 ? 20.411 0.553 0.222 1 97.35 108 ALA A CA 1
ATOM 765 C C . ALA A 1 108 ? 20.906 -0.855 0.541 1 97.35 108 ALA A C 1
ATOM 767 O O . ALA A 1 108 ? 21.553 -1.496 -0.291 1 97.35 108 ALA A O 1
ATOM 768 N N . ALA A 1 109 ? 20.548 -1.311 1.748 1 98.35 109 ALA A N 1
ATOM 769 C CA . ALA A 1 109 ? 20.957 -2.654 2.15 1 98.35 109 ALA A CA 1
ATOM 770 C C . ALA A 1 109 ? 20.366 -3.709 1.218 1 98.35 109 ALA A C 1
ATOM 772 O O . ALA A 1 109 ? 21.031 -4.692 0.884 1 98.35 109 ALA A O 1
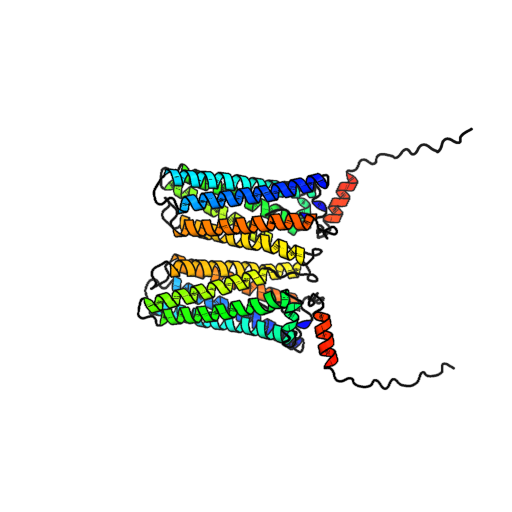ATOM 773 N N . GLY A 1 110 ? 19.135 -3.512 0.83 1 98.49 110 GLY A N 1
ATOM 774 C CA . GLY A 1 110 ? 18.525 -4.417 -0.132 1 98.49 110 GLY A CA 1
ATOM 775 C C . GLY A 1 110 ? 19.263 -4.467 -1.456 1 98.49 110 GLY A C 1
ATOM 776 O O . GLY A 1 110 ? 19.434 -5.54 -2.038 1 98.49 110 GLY A O 1
ATOM 777 N N . CYS A 1 111 ? 19.676 -3.342 -1.982 1 98.35 111 CYS A N 1
ATOM 778 C CA . CYS A 1 111 ? 20.442 -3.293 -3.222 1 98.35 111 CYS A CA 1
ATOM 779 C C . CYS A 1 111 ? 21.761 -4.042 -3.079 1 98.35 111 CYS A C 1
ATOM 781 O O . CYS A 1 111 ? 22.167 -4.772 -3.986 1 98.35 111 CYS A O 1
ATOM 783 N N . VAL A 1 112 ? 22.418 -3.872 -1.927 1 98.4 112 VAL A N 1
ATOM 784 C CA . VAL A 1 112 ? 23.694 -4.547 -1.712 1 98.4 112 VAL A CA 1
ATOM 785 C C . VAL A 1 112 ? 23.487 -6.06 -1.731 1 98.4 112 VAL A C 1
ATOM 787 O O . VAL A 1 112 ? 24.226 -6.786 -2.401 1 98.4 112 VAL A O 1
ATOM 790 N N . LEU A 1 113 ? 22.46 -6.504 -1.073 1 98.52 113 LEU A N 1
ATOM 791 C CA . LEU A 1 113 ? 22.175 -7.934 -1.059 1 98.52 113 LEU A CA 1
ATOM 792 C C . LEU A 1 113 ? 21.808 -8.429 -2.454 1 98.52 113 LEU A C 1
ATOM 794 O O . LEU A 1 113 ? 22.205 -9.526 -2.852 1 98.52 113 LEU A O 1
ATOM 798 N N . ALA A 1 114 ? 21.061 -7.666 -3.182 1 98.06 114 ALA A N 1
ATOM 799 C CA . ALA A 1 114 ? 20.687 -8.046 -4.543 1 98.06 114 ALA A CA 1
ATOM 800 C C . ALA A 1 114 ? 21.915 -8.131 -5.445 1 98.06 114 ALA A C 1
ATOM 802 O O . ALA A 1 114 ? 21.996 -9.002 -6.314 1 98.06 114 ALA A O 1
ATOM 803 N N . ILE A 1 115 ? 22.858 -7.179 -5.282 1 98.05 115 ILE A N 1
ATOM 804 C CA . ILE A 1 115 ? 24.098 -7.22 -6.048 1 98.05 115 ILE A CA 1
ATOM 805 C C . ILE A 1 115 ? 24.853 -8.511 -5.741 1 98.05 115 ILE A C 1
ATOM 807 O O . ILE A 1 115 ? 25.369 -9.166 -6.65 1 98.05 115 ILE A O 1
ATOM 811 N N . VAL A 1 116 ? 24.891 -8.861 -4.451 1 97 116 VAL A N 1
ATOM 812 C CA . VAL A 1 116 ? 25.548 -10.104 -4.063 1 97 116 VAL A CA 1
ATOM 813 C C . VAL A 1 116 ? 24.843 -11.289 -4.718 1 97 116 VAL A C 1
ATOM 815 O O . VAL A 1 116 ? 25.494 -12.183 -5.265 1 97 116 VAL A O 1
ATOM 818 N N . GLY A 1 117 ? 23.562 -11.267 -4.697 1 94.87 117 GLY A N 1
ATOM 819 C CA . GLY A 1 117 ? 22.81 -12.326 -5.352 1 94.87 117 GLY A CA 1
ATOM 820 C C . GLY A 1 117 ? 23.071 -12.408 -6.844 1 94.87 117 GLY A C 1
ATOM 821 O O . GLY A 1 117 ? 23.275 -13.497 -7.385 1 94.87 117 GLY A O 1
ATOM 822 N N . LEU A 1 118 ? 23.064 -11.325 -7.563 1 93.97 118 LEU A N 1
ATOM 823 C CA . LEU A 1 118 ? 23.322 -11.284 -8.998 1 93.97 118 LEU A CA 1
ATOM 824 C C . LEU A 1 118 ? 24.738 -11.758 -9.31 1 93.97 118 LEU A C 1
ATOM 826 O O . LEU A 1 118 ? 24.958 -12.462 -10.298 1 93.97 118 LEU A O 1
ATOM 830 N N . ALA A 1 119 ? 25.708 -11.317 -8.464 1 93.55 119 ALA A N 1
ATOM 831 C CA . ALA A 1 119 ? 27.089 -11.752 -8.65 1 93.55 119 ALA A CA 1
ATOM 832 C C . ALA A 1 119 ? 27.215 -13.264 -8.487 1 93.55 119 ALA A C 1
ATOM 834 O O . ALA A 1 119 ? 27.908 -13.923 -9.265 1 93.55 119 ALA A O 1
ATOM 835 N N . LEU A 1 120 ? 26.503 -13.761 -7.502 1 91.6 120 LEU A N 1
ATOM 836 C CA . LEU A 1 120 ? 26.537 -15.205 -7.298 1 91.6 120 LEU A CA 1
ATOM 837 C C . LEU A 1 120 ? 25.894 -15.935 -8.472 1 91.6 120 LEU A C 1
ATOM 839 O O . LEU A 1 120 ? 26.33 -17.028 -8.843 1 91.6 120 LEU A O 1
ATOM 843 N N . GLN A 1 121 ? 24.934 -15.38 -9.035 1 88.06 121 GLN A N 1
ATOM 844 C CA . GLN A 1 121 ? 24.316 -15.975 -10.216 1 88.06 121 GLN A CA 1
ATOM 845 C C . GLN A 1 121 ? 25.265 -15.941 -11.41 1 88.06 121 GLN A C 1
ATOM 847 O O . GLN A 1 121 ? 25.296 -16.877 -12.212 1 88.06 121 GLN A O 1
ATOM 852 N N . LEU A 1 122 ? 25.957 -14.856 -11.596 1 84.83 122 LEU A N 1
ATOM 853 C CA . LEU A 1 122 ? 26.884 -14.677 -12.708 1 84.83 122 LEU A CA 1
ATOM 854 C C . LEU A 1 122 ? 28.052 -15.653 -12.604 1 84.83 122 LEU A C 1
ATOM 856 O O . LEU A 1 122 ? 28.51 -16.189 -13.616 1 84.83 122 LEU A O 1
ATOM 860 N N . PHE A 1 123 ? 28.448 -15.945 -11.403 1 81.58 123 PHE A N 1
ATOM 861 C CA . PHE A 1 123 ? 29.662 -16.736 -11.241 1 81.58 123 PHE A CA 1
ATOM 862 C C . PHE A 1 123 ? 29.33 -18.155 -10.796 1 81.58 123 PHE A C 1
ATOM 864 O O . PHE A 1 123 ? 30.229 -18.956 -10.534 1 81.58 123 PHE A O 1
ATOM 871 N N . SER A 1 124 ? 28.002 -18.392 -10.764 1 74.76 124 SER A N 1
ATOM 872 C CA . SER A 1 124 ? 27.61 -19.665 -10.169 1 74.76 124 SER A CA 1
ATOM 873 C C . SER A 1 124 ? 27.901 -20.828 -11.111 1 74.76 124 SER A C 1
ATOM 875 O O . SER A 1 124 ? 27.6 -20.757 -12.305 1 74.76 124 SER A O 1
ATOM 877 N N . GLN A 1 125 ? 28.801 -21.675 -10.49 1 73.7 125 GLN A N 1
ATOM 878 C CA . GLN A 1 125 ? 28.99 -23.022 -11.017 1 73.7 125 GLN A CA 1
ATOM 879 C C . GLN A 1 125 ? 28.429 -24.071 -10.061 1 73.7 125 GLN A C 1
ATOM 881 O O . GLN A 1 125 ? 29.036 -24.366 -9.029 1 73.7 125 GLN A O 1
ATOM 886 N N . GLY A 1 126 ? 27.071 -24.261 -10.009 1 73.32 126 GLY A N 1
ATOM 887 C CA . GLY A 1 126 ? 26.535 -25.329 -9.181 1 73.32 126 GLY A CA 1
ATOM 888 C C . GLY A 1 126 ? 25.269 -24.935 -8.444 1 73.32 126 GLY A C 1
ATOM 889 O O . GLY A 1 126 ? 24.965 -23.747 -8.313 1 73.32 126 GLY A O 1
ATOM 890 N N . ASP A 1 127 ? 24.671 -25.876 -7.827 1 77.58 127 ASP A N 1
ATOM 891 C CA . ASP A 1 127 ? 23.345 -25.771 -7.226 1 77.58 127 ASP A CA 1
ATOM 892 C C . ASP A 1 127 ? 23.391 -24.967 -5.928 1 77.58 127 ASP A C 1
ATOM 894 O O . ASP A 1 127 ? 22.494 -24.168 -5.654 1 77.58 127 ASP A O 1
ATOM 898 N N . ARG A 1 128 ? 24.546 -25.138 -5.024 1 83.25 128 ARG A N 1
ATOM 899 C CA . ARG A 1 128 ? 24.628 -24.471 -3.728 1 83.25 128 ARG A CA 1
ATOM 900 C C . ARG A 1 128 ? 24.728 -22.959 -3.896 1 83.25 128 ARG A C 1
ATOM 902 O O . ARG A 1 128 ? 24.092 -22.203 -3.158 1 83.25 128 ARG A O 1
ATOM 909 N N . LEU A 1 129 ? 25.493 -22.497 -4.819 1 85.47 129 LEU A N 1
ATOM 910 C CA . LEU A 1 129 ? 25.676 -21.069 -5.053 1 85.47 129 LEU A CA 1
ATOM 911 C C . LEU A 1 129 ? 24.414 -20.448 -5.642 1 85.47 129 LEU A C 1
ATOM 913 O O . LEU A 1 129 ? 24.084 -19.298 -5.342 1 85.47 129 LEU A O 1
ATOM 917 N N . GLU A 1 130 ? 23.779 -21.229 -6.339 1 86.61 130 GLU A N 1
ATOM 918 C CA . GLU A 1 130 ? 22.533 -20.749 -6.929 1 86.61 130 GLU A CA 1
ATOM 919 C C . GLU A 1 130 ? 21.461 -20.542 -5.863 1 86.61 130 GLU A C 1
ATOM 921 O O . GLU A 1 130 ? 20.682 -19.589 -5.935 1 86.61 130 GLU A O 1
ATOM 926 N N . ARG A 1 131 ? 21.481 -21.441 -4.931 1 88.41 131 ARG A N 1
ATOM 927 C CA . ARG A 1 131 ? 20.524 -21.302 -3.838 1 88.41 131 ARG A CA 1
ATOM 928 C C . ARG A 1 131 ? 20.853 -20.09 -2.973 1 88.41 131 ARG A C 1
ATOM 930 O O . ARG A 1 131 ? 19.952 -19.379 -2.523 1 88.41 131 ARG A O 1
ATOM 937 N N . ARG A 1 132 ? 22.143 -19.913 -2.695 1 91.91 132 ARG A N 1
ATOM 938 C CA . ARG A 1 132 ? 22.577 -18.739 -1.944 1 91.91 132 ARG A CA 1
ATOM 939 C C . ARG A 1 132 ? 22.234 -17.454 -2.69 1 91.91 132 ARG A C 1
ATOM 941 O O . ARG A 1 132 ? 21.897 -16.442 -2.072 1 91.91 132 ARG A O 1
ATOM 948 N N . ALA A 1 133 ? 22.327 -17.511 -4.017 1 93.27 133 ALA A N 1
ATOM 949 C CA . ALA A 1 133 ? 21.973 -16.366 -4.851 1 93.27 133 ALA A CA 1
ATOM 950 C C . ALA A 1 133 ? 20.488 -16.035 -4.725 1 93.27 133 ALA A C 1
ATOM 952 O O . ALA A 1 133 ? 20.119 -14.874 -4.529 1 93.27 133 ALA A O 1
ATOM 953 N N . ALA A 1 134 ? 19.778 -17.01 -4.817 1 93.26 134 ALA A N 1
ATOM 954 C CA . ALA A 1 134 ? 18.334 -16.831 -4.697 1 93.26 134 ALA A CA 1
ATOM 955 C C . ALA A 1 134 ? 17.961 -16.284 -3.322 1 93.26 134 ALA A C 1
ATOM 957 O O . ALA A 1 134 ? 17.071 -15.439 -3.203 1 93.26 134 ALA A O 1
ATOM 958 N N . ASP A 1 135 ? 18.604 -16.768 -2.222 1 94.99 135 ASP A N 1
ATOM 959 C CA . ASP A 1 135 ? 18.346 -16.295 -0.865 1 94.99 135 ASP A CA 1
ATOM 960 C C . ASP A 1 135 ? 18.732 -14.825 -0.714 1 94.99 135 ASP A C 1
ATOM 962 O O . ASP A 1 135 ? 18.037 -14.061 -0.041 1 94.99 135 ASP A O 1
ATOM 966 N N . ALA A 1 136 ? 19.869 -14.471 -1.282 1 96.48 136 ALA A N 1
ATOM 967 C CA . ALA A 1 136 ? 20.317 -13.082 -1.221 1 96.48 136 ALA A CA 1
ATOM 968 C C . ALA A 1 136 ? 19.342 -12.158 -1.945 1 96.48 136 ALA A C 1
ATOM 970 O O . ALA A 1 136 ? 19.041 -11.063 -1.464 1 96.48 136 ALA A O 1
ATOM 971 N N . LEU A 1 137 ? 18.844 -12.615 -3.08 1 96.04 137 LEU A N 1
ATOM 972 C CA . LEU A 1 137 ? 17.878 -11.824 -3.836 1 96.04 137 LEU A CA 1
ATOM 973 C C . LEU A 1 137 ? 16.563 -11.7 -3.074 1 96.04 137 LEU A C 1
ATOM 975 O O . LEU A 1 137 ? 15.947 -10.631 -3.061 1 96.04 137 LEU A O 1
ATOM 979 N N . LEU A 1 138 ? 16.193 -12.741 -2.433 1 97.38 138 LEU A N 1
ATOM 980 C CA . LEU A 1 138 ? 14.981 -12.722 -1.621 1 97.38 138 LEU A CA 1
ATOM 981 C C . LEU A 1 138 ? 15.135 -11.777 -0.435 1 97.38 138 LEU A C 1
ATOM 983 O O . LEU A 1 138 ? 14.245 -10.969 -0.159 1 97.38 138 LEU A O 1
ATOM 987 N N . ALA A 1 139 ? 16.248 -11.909 0.268 1 98.45 139 ALA A N 1
ATOM 988 C CA . ALA A 1 139 ? 16.518 -11.023 1.397 1 98.45 139 ALA A CA 1
ATOM 989 C C . ALA A 1 139 ? 16.521 -9.562 0.959 1 98.45 139 ALA A C 1
ATOM 991 O O . ALA A 1 139 ? 15.997 -8.695 1.663 1 98.45 139 ALA A O 1
ATOM 992 N N . GLY A 1 140 ? 17.134 -9.262 -0.179 1 98.47 140 GLY A N 1
ATOM 993 C CA . GLY A 1 140 ? 17.124 -7.907 -0.708 1 98.47 140 GLY A CA 1
ATOM 994 C C . GLY A 1 140 ? 15.728 -7.389 -0.996 1 98.47 140 GLY A C 1
ATOM 995 O O . GLY A 1 140 ? 15.39 -6.263 -0.625 1 98.47 140 GLY A O 1
ATOM 996 N N . ALA A 1 141 ? 14.929 -8.186 -1.64 1 98.43 141 ALA A N 1
ATOM 997 C CA . ALA A 1 141 ? 13.562 -7.796 -1.976 1 98.43 141 ALA A CA 1
ATOM 998 C C . ALA A 1 141 ? 12.732 -7.567 -0.717 1 98.43 141 ALA A C 1
ATOM 1000 O O . ALA A 1 141 ? 11.874 -6.682 -0.684 1 98.43 141 ALA A O 1
ATOM 1001 N N . VAL A 1 142 ? 12.934 -8.363 0.383 1 98.67 142 VAL A N 1
ATOM 1002 C CA . VAL A 1 142 ? 12.246 -8.18 1.657 1 98.67 142 VAL A CA 1
ATOM 1003 C C . VAL A 1 142 ? 12.601 -6.816 2.245 1 98.67 142 VAL A C 1
ATOM 1005 O O . VAL A 1 142 ? 11.727 -6.102 2.743 1 98.67 142 VAL A O 1
ATOM 1008 N N . LEU A 1 143 ? 13.855 -6.421 2.157 1 98.64 143 LEU A N 1
ATOM 1009 C CA . LEU A 1 143 ? 14.288 -5.125 2.668 1 98.64 143 LEU A CA 1
ATOM 1010 C C . LEU A 1 143 ? 13.656 -3.988 1.871 1 98.64 143 LEU A C 1
ATOM 1012 O O . LEU A 1 143 ? 13.291 -2.955 2.438 1 98.64 143 LEU A O 1
ATOM 1016 N N . TRP A 1 144 ? 13.517 -4.236 0.482 1 98.21 144 TRP A N 1
ATOM 1017 C CA . TRP A 1 144 ? 12.908 -3.199 -0.345 1 98.21 144 TRP A CA 1
ATOM 1018 C C . TRP A 1 144 ? 11.445 -2.993 0.031 1 98.21 144 TRP A C 1
ATOM 1020 O O . TRP A 1 144 ? 10.976 -1.856 0.125 1 98.21 144 TRP A O 1
ATOM 1030 N N . ILE A 1 145 ? 10.758 -4.004 0.271 1 98.18 145 ILE A N 1
ATOM 1031 C CA . ILE A 1 145 ? 9.346 -3.857 0.606 1 98.18 145 ILE A CA 1
ATOM 1032 C C . ILE A 1 145 ? 9.207 -3.248 2 1 98.18 145 ILE A C 1
ATOM 1034 O O . ILE A 1 145 ? 8.332 -2.411 2.234 1 98.18 145 ILE A O 1
ATOM 1038 N N . LEU A 1 146 ? 10.014 -3.668 2.993 1 97.61 146 LEU A N 1
ATOM 1039 C CA . LEU A 1 146 ? 9.984 -3.078 4.327 1 97.61 146 LEU A CA 1
ATOM 1040 C C . LEU A 1 146 ? 10.275 -1.583 4.267 1 97.61 146 LEU A C 1
ATOM 1042 O O . LEU A 1 146 ? 9.568 -0.783 4.885 1 97.61 146 LEU A O 1
ATOM 1046 N N . GLY A 1 147 ? 11.312 -1.213 3.525 1 96.47 147 GLY A N 1
ATOM 1047 C CA . GLY A 1 147 ? 11.619 0.198 3.348 1 96.47 147 GLY A CA 1
ATOM 1048 C C . GLY A 1 147 ? 10.487 0.979 2.707 1 96.47 147 GLY A C 1
ATOM 1049 O O . GLY A 1 147 ? 10.193 2.104 3.116 1 96.47 147 GLY A O 1
ATOM 1050 N N . SER A 1 148 ? 9.821 0.386 1.668 1 96.5 148 SER A N 1
ATOM 1051 C CA . SER A 1 148 ? 8.74 1.06 0.956 1 96.5 148 SER A CA 1
ATOM 1052 C C . SER A 1 148 ? 7.5 1.197 1.834 1 96.5 148 SER A C 1
ATOM 1054 O O . SER A 1 148 ? 6.782 2.195 1.751 1 96.5 148 SER A O 1
ATOM 1056 N N . VAL A 1 149 ? 7.232 0.229 2.668 1 96.1 149 VAL A N 1
ATOM 1057 C CA . VAL A 1 149 ? 6.107 0.311 3.594 1 96.1 149 VAL A CA 1
ATOM 1058 C C . VAL A 1 149 ? 6.355 1.425 4.609 1 96.1 149 VAL A C 1
ATOM 1060 O O . VAL A 1 149 ? 5.46 2.224 4.893 1 96.1 149 VAL A O 1
ATOM 1063 N N . LEU A 1 150 ? 7.579 1.481 5.181 1 93.9 150 LEU A N 1
ATOM 1064 C CA . LEU A 1 150 ? 7.93 2.543 6.118 1 93.9 150 LEU A CA 1
ATOM 1065 C C . LEU A 1 150 ? 7.778 3.914 5.468 1 93.9 150 LEU A C 1
ATOM 1067 O O . LEU A 1 150 ? 7.245 4.841 6.082 1 93.9 150 LEU A O 1
ATOM 1071 N N . SER A 1 151 ? 8.197 3.988 4.198 1 92.29 151 SER A N 1
ATOM 1072 C CA . SER A 1 151 ? 8.099 5.253 3.477 1 92.29 151 SER A CA 1
ATOM 1073 C C . SER A 1 151 ? 6.644 5.67 3.288 1 92.29 151 SER A C 1
ATOM 1075 O O . SER A 1 151 ? 6.329 6.862 3.289 1 92.29 151 SER A O 1
ATOM 1077 N N . SER A 1 152 ? 5.807 4.748 3.137 1 91.06 152 SER A N 1
ATOM 1078 C CA . SER A 1 152 ? 4.393 5.022 2.902 1 91.06 152 SER A CA 1
ATOM 1079 C C . SER A 1 152 ? 3.701 5.489 4.179 1 91.06 152 SER A C 1
ATOM 1081 O O . SER A 1 152 ? 2.577 5.992 4.133 1 91.06 152 SER A O 1
ATOM 1083 N N . CYS A 1 153 ? 4.314 5.374 5.298 1 88.29 153 CYS A N 1
ATOM 1084 C CA . CYS A 1 153 ? 3.747 5.782 6.578 1 88.29 153 CYS A CA 1
ATOM 1085 C C . CYS A 1 153 ? 4.164 7.204 6.932 1 88.29 153 CYS A C 1
ATOM 1087 O O . CYS A 1 153 ? 4.031 7.628 8.081 1 88.29 153 CYS A O 1
ATOM 1089 N N . GLN A 1 154 ? 4.586 7.861 6.043 1 86.93 154 GLN A N 1
ATOM 1090 C CA . GLN A 1 154 ? 4.931 9.263 6.256 1 86.93 154 GLN A CA 1
ATOM 1091 C C . GLN A 1 154 ? 3.683 10.105 6.505 1 86.93 154 GLN A C 1
ATOM 1093 O O . GLN A 1 154 ? 2.691 9.981 5.785 1 86.93 154 GLN A O 1
ATOM 1098 N N . THR A 1 155 ? 3.717 10.902 7.493 1 86.13 155 THR A N 1
ATOM 1099 C CA . THR A 1 155 ? 2.606 11.785 7.828 1 86.13 155 THR A CA 1
ATOM 1100 C C . THR A 1 155 ? 2.991 13.245 7.614 1 86.13 155 THR A C 1
ATOM 1102 O O . THR A 1 155 ? 4.173 13.593 7.654 1 86.13 155 THR A O 1
ATOM 1105 N N . TYR A 1 156 ? 1.98 14.071 7.368 1 81.64 156 TYR A N 1
ATOM 1106 C CA . TYR A 1 156 ? 2.165 15.491 7.092 1 81.64 156 TYR A CA 1
ATOM 1107 C C . TYR A 1 156 ? 1.304 16.343 8.018 1 81.64 156 TYR A C 1
ATOM 1109 O O . TYR A 1 156 ? 0.141 16.019 8.267 1 81.64 156 TYR A O 1
ATOM 1117 N N . GLU A 1 157 ? 1.928 17.321 8.528 1 79.16 157 GLU A N 1
ATOM 1118 C CA . GLU A 1 157 ? 1.182 18.26 9.36 1 79.16 157 GLU A CA 1
ATOM 1119 C C . GLU A 1 157 ? 1.147 19.649 8.729 1 79.16 157 GLU A C 1
ATOM 1121 O O . GLU A 1 157 ? 0.225 20.429 8.982 1 79.16 157 GLU A O 1
ATOM 1126 N N . ARG A 1 158 ? 2.109 19.959 7.861 1 78.08 158 ARG A N 1
ATOM 1127 C CA . ARG A 1 158 ? 2.212 21.308 7.314 1 78.08 158 ARG A CA 1
ATOM 1128 C C . ARG A 1 158 ? 2.142 21.288 5.791 1 78.08 158 ARG A C 1
ATOM 1130 O O . ARG A 1 158 ? 1.758 22.281 5.169 1 78.08 158 ARG A O 1
ATOM 1137 N N . ALA A 1 159 ? 2.372 20.128 5.269 1 77.13 159 ALA A N 1
ATOM 1138 C CA . ALA A 1 159 ? 2.436 20.046 3.812 1 77.13 159 ALA A CA 1
ATOM 1139 C C . ALA A 1 159 ? 1.043 20.143 3.196 1 77.13 159 ALA A C 1
ATOM 1141 O O . ALA A 1 159 ? 0.08 19.592 3.734 1 77.13 159 ALA A O 1
ATOM 1142 N N . ASP A 1 160 ? 1.029 20.853 2.075 1 80.59 160 ASP A N 1
ATOM 1143 C CA . ASP A 1 160 ? -0.249 21.008 1.386 1 80.59 160 ASP A CA 1
ATOM 1144 C C . ASP A 1 160 ? -0.603 19.751 0.595 1 80.59 160 ASP A C 1
ATOM 1146 O O . ASP A 1 160 ? 0.184 18.804 0.539 1 80.59 160 ASP A O 1
ATOM 1150 N N . GLY A 1 161 ? -1.8 19.777 0.071 1 81.96 161 GLY A N 1
ATOM 1151 C CA . GLY A 1 161 ? -2.307 18.633 -0.671 1 81.96 161 GLY A CA 1
ATOM 1152 C C . GLY A 1 161 ? -1.48 18.305 -1.9 1 81.96 161 GLY A C 1
ATOM 1153 O O . GLY A 1 161 ? -1.318 17.135 -2.251 1 81.96 161 GLY A O 1
ATOM 1154 N N . ARG A 1 162 ? -0.992 19.328 -2.596 1 84.56 162 ARG A N 1
ATOM 1155 C CA . ARG A 1 162 ? -0.184 19.114 -3.792 1 84.56 162 ARG A CA 1
ATOM 1156 C C . ARG A 1 162 ? 1.099 18.36 -3.458 1 84.56 162 ARG A C 1
ATOM 1158 O O . ARG A 1 162 ? 1.484 17.433 -4.173 1 84.56 162 ARG A O 1
ATOM 1165 N N . ALA A 1 163 ? 1.73 18.748 -2.377 1 84.56 163 ALA A N 1
ATOM 1166 C CA . ALA A 1 163 ? 2.956 18.076 -1.955 1 84.56 163 ALA A CA 1
ATOM 1167 C C . ALA A 1 163 ? 2.682 16.627 -1.563 1 84.56 163 ALA A C 1
ATOM 1169 O O . ALA A 1 163 ? 3.482 15.736 -1.857 1 84.56 163 ALA A O 1
ATOM 1170 N N . GLN A 1 164 ? 1.612 16.399 -0.873 1 87.6 164 GLN A N 1
ATOM 1171 C CA . GLN A 1 164 ? 1.238 15.049 -0.465 1 87.6 164 GLN A CA 1
ATOM 1172 C C . GLN A 1 164 ? 0.968 14.162 -1.677 1 87.6 164 GLN A C 1
ATOM 1174 O O . GLN A 1 164 ? 1.346 12.989 -1.691 1 87.6 164 GLN A O 1
ATOM 1179 N N . LEU A 1 165 ? 0.294 14.751 -2.695 1 89.32 165 LEU A N 1
ATOM 1180 C CA . LEU A 1 165 ? 0.006 13.999 -3.912 1 89.32 165 LEU A CA 1
ATOM 1181 C C . LEU A 1 165 ? 1.292 13.651 -4.653 1 89.32 165 LEU A C 1
ATOM 1183 O O . LEU A 1 165 ? 1.435 12.541 -5.171 1 89.32 165 LEU A O 1
ATOM 1187 N N . LEU A 1 166 ? 2.161 14.605 -4.751 1 89.41 166 LEU A N 1
ATOM 1188 C CA . LEU A 1 166 ? 3.445 14.344 -5.393 1 89.41 166 LEU A CA 1
ATOM 1189 C C . LEU A 1 166 ? 4.201 13.236 -4.667 1 89.41 166 LEU A C 1
ATOM 1191 O O . LEU A 1 166 ? 4.807 12.372 -5.304 1 89.41 166 LEU A O 1
ATOM 1195 N N . GLN A 1 167 ? 4.136 13.255 -3.327 1 89.2 167 GLN A N 1
ATOM 1196 C CA . GLN A 1 167 ? 4.807 12.221 -2.545 1 89.2 167 GLN A CA 1
ATOM 1197 C C . GLN A 1 167 ? 4.177 10.852 -2.789 1 89.2 167 GLN A C 1
ATOM 1199 O O . GLN A 1 167 ? 4.887 9.857 -2.953 1 89.2 167 GLN A O 1
ATOM 1204 N N . SER A 1 168 ? 2.917 10.79 -2.799 1 91.7 168 SER A N 1
ATOM 1205 C CA . SER A 1 168 ? 2.228 9.529 -3.054 1 91.7 168 SER A CA 1
ATOM 1206 C C . SER A 1 168 ? 2.545 8.998 -4.448 1 91.7 168 SER A C 1
ATOM 1208 O O . SER A 1 168 ? 2.634 7.786 -4.651 1 91.7 168 SER A O 1
ATOM 1210 N N . SER A 1 169 ? 2.656 9.911 -5.429 1 93.43 169 SER A N 1
ATOM 1211 C CA . SER A 1 169 ? 2.941 9.509 -6.802 1 93.43 169 SER A CA 1
ATOM 1212 C C . SER A 1 169 ? 4.311 8.846 -6.911 1 93.43 169 SER A C 1
ATOM 1214 O O . SER A 1 169 ? 4.55 8.049 -7.82 1 93.43 169 SER A O 1
ATOM 1216 N N . VAL A 1 170 ? 5.208 9.164 -6.006 1 94.21 170 VAL A N 1
ATOM 1217 C CA . VAL A 1 170 ? 6.522 8.53 -5.97 1 94.21 170 VAL A CA 1
ATOM 1218 C C . VAL A 1 170 ? 6.439 7.212 -5.204 1 94.21 170 VAL A C 1
ATOM 1220 O O . VAL A 1 170 ? 6.909 6.177 -5.684 1 94.21 170 VAL A O 1
ATOM 1223 N N . GLN A 1 171 ? 5.745 7.227 -4.046 1 94.72 171 GLN A N 1
ATOM 1224 C CA . GLN A 1 171 ? 5.781 6.112 -3.105 1 94.72 171 GLN A CA 1
ATOM 1225 C C . GLN A 1 171 ? 4.971 4.928 -3.625 1 94.72 171 GLN A C 1
ATOM 1227 O O . GLN A 1 171 ? 5.342 3.772 -3.409 1 94.72 171 GLN A O 1
ATOM 1232 N N . VAL A 1 172 ? 3.913 5.19 -4.318 1 96.3 172 VAL A N 1
ATOM 1233 C CA . VAL A 1 172 ? 3.006 4.123 -4.728 1 96.3 172 VAL A CA 1
ATOM 1234 C C . VAL A 1 172 ? 3.688 3.236 -5.767 1 96.3 172 VAL A C 1
ATOM 1236 O O . VAL A 1 172 ? 3.776 2.018 -5.591 1 96.3 172 VAL A O 1
ATOM 1239 N N . PRO A 1 173 ? 4.242 3.806 -6.855 1 97.54 173 PRO A N 1
ATOM 1240 C CA . PRO A 1 173 ? 4.921 2.931 -7.813 1 97.54 173 PRO A CA 1
ATOM 1241 C C . PRO A 1 173 ? 6.113 2.199 -7.201 1 97.54 173 PRO A C 1
ATOM 1243 O O . PRO A 1 173 ? 6.372 1.041 -7.539 1 97.54 173 PRO A O 1
ATOM 1246 N N . VAL A 1 174 ? 6.85 2.841 -6.285 1 97.45 174 VAL A N 1
ATOM 1247 C CA . VAL A 1 174 ? 8.013 2.202 -5.679 1 97.45 174 VAL A CA 1
ATOM 1248 C C . VAL A 1 174 ? 7.563 1.048 -4.786 1 97.45 174 VAL A C 1
ATOM 1250 O O . VAL A 1 174 ? 8.184 -0.017 -4.777 1 97.45 174 VAL A O 1
ATOM 1253 N N . LEU A 1 175 ? 6.53 1.251 -4.053 1 97.78 175 LEU A N 1
ATOM 1254 C CA . LEU A 1 175 ? 5.967 0.201 -3.212 1 97.78 175 LEU A CA 1
ATOM 1255 C C . LEU A 1 175 ? 5.495 -0.978 -4.057 1 97.78 175 LEU A C 1
ATOM 1257 O O . LEU A 1 175 ? 5.824 -2.129 -3.762 1 97.78 175 LEU A O 1
ATOM 1261 N N . LEU A 1 176 ? 4.751 -0.711 -5.149 1 98.57 176 LEU A N 1
ATOM 1262 C CA . LEU A 1 176 ? 4.236 -1.754 -6.029 1 98.57 176 LEU A CA 1
ATOM 1263 C C . LEU A 1 176 ? 5.376 -2.486 -6.73 1 98.57 176 LEU A C 1
ATOM 1265 O O . LEU A 1 176 ? 5.355 -3.714 -6.842 1 98.57 176 LEU A O 1
ATOM 1269 N N . GLY A 1 177 ? 6.357 -1.716 -7.193 1 98.52 177 GLY A N 1
ATOM 1270 C CA . GLY A 1 177 ? 7.52 -2.343 -7.8 1 98.52 177 GLY A CA 1
ATOM 1271 C C . GLY A 1 177 ? 8.278 -3.245 -6.844 1 98.52 177 GLY A C 1
ATOM 1272 O O . GLY A 1 177 ? 8.713 -4.335 -7.224 1 98.52 177 GLY A O 1
ATOM 1273 N N . SER A 1 178 ? 8.414 -2.788 -5.557 1 98.53 178 SER A N 1
ATOM 1274 C CA . SER A 1 178 ? 9.117 -3.58 -4.552 1 98.53 178 SER A CA 1
ATOM 1275 C C . SER A 1 178 ? 8.385 -4.888 -4.269 1 98.53 178 SER A C 1
ATOM 1277 O O . SER A 1 178 ? 9.016 -5.922 -4.042 1 98.53 178 SER A O 1
ATOM 1279 N N . LEU A 1 179 ? 7.115 -4.838 -4.281 1 98.68 179 LEU A N 1
ATOM 1280 C CA . LEU A 1 179 ? 6.361 -6.071 -4.083 1 98.68 179 LEU A CA 1
ATOM 1281 C C . LEU A 1 179 ? 6.556 -7.022 -5.259 1 98.68 179 LEU A C 1
ATOM 1283 O O . LEU A 1 179 ? 6.675 -8.235 -5.069 1 98.68 179 LEU A O 1
ATOM 1287 N N . LEU A 1 180 ? 6.529 -6.521 -6.464 1 98.66 180 LEU A N 1
ATOM 1288 C CA . LEU A 1 180 ? 6.736 -7.366 -7.635 1 98.66 180 LEU A CA 1
ATOM 1289 C C . LEU A 1 180 ? 8.113 -8.021 -7.595 1 98.66 180 LEU A C 1
ATOM 1291 O O . LEU A 1 180 ? 8.256 -9.196 -7.941 1 98.66 180 LEU A O 1
ATOM 1295 N N . PHE A 1 181 ? 9.139 -7.291 -7.152 1 98.45 181 PHE A N 1
ATOM 1296 C CA . PHE A 1 181 ? 10.46 -7.889 -6.997 1 98.45 181 PHE A CA 1
ATOM 1297 C C . PHE A 1 181 ? 10.432 -9 -5.954 1 98.45 181 PHE A C 1
ATOM 1299 O O . PHE A 1 181 ? 11.117 -10.014 -6.101 1 98.45 181 PHE A O 1
ATOM 1306 N N . LEU A 1 182 ? 9.653 -8.794 -4.862 1 98.48 182 LEU A N 1
ATOM 1307 C CA . LEU A 1 182 ? 9.542 -9.834 -3.845 1 98.48 182 LEU A CA 1
ATOM 1308 C C . LEU A 1 182 ? 8.862 -11.077 -4.409 1 98.48 182 LEU A C 1
ATOM 1310 O O . LEU A 1 182 ? 9.318 -12.199 -4.177 1 98.48 182 LEU A O 1
ATOM 1314 N N . VAL A 1 183 ? 7.822 -10.876 -5.207 1 97.61 183 VAL A N 1
ATOM 1315 C CA . VAL A 1 183 ? 7.11 -12.003 -5.801 1 97.61 183 VAL A CA 1
ATOM 1316 C C . VAL A 1 183 ? 8.036 -12.758 -6.751 1 97.61 183 VAL A C 1
ATOM 1318 O O . VAL A 1 183 ? 8.102 -13.989 -6.717 1 97.61 183 VAL A O 1
ATOM 1321 N N . ALA A 1 184 ? 8.734 -12.051 -7.558 1 96.24 184 ALA A N 1
ATOM 1322 C CA . ALA A 1 184 ? 9.677 -12.674 -8.483 1 96.24 184 ALA A CA 1
ATOM 1323 C C . ALA A 1 184 ? 10.747 -13.459 -7.729 1 96.24 184 ALA A C 1
ATOM 1325 O O . ALA A 1 184 ? 11.106 -14.57 -8.126 1 96.24 184 ALA A O 1
ATOM 1326 N N . ALA A 1 185 ? 11.258 -12.874 -6.61 1 96.05 185 ALA A N 1
ATOM 1327 C CA . ALA A 1 185 ? 12.312 -13.529 -5.839 1 96.05 185 ALA A CA 1
ATOM 1328 C C . ALA A 1 185 ? 11.791 -14.79 -5.157 1 96.05 185 ALA A C 1
ATOM 1330 O O . ALA A 1 185 ? 12.502 -15.793 -5.065 1 96.05 185 ALA A O 1
ATOM 1331 N N . VAL A 1 186 ? 10.568 -14.77 -4.659 1 95.37 186 VAL A N 1
ATOM 1332 C CA . VAL A 1 186 ? 9.965 -15.939 -4.028 1 95.37 186 VAL A CA 1
ATOM 1333 C C . VAL A 1 186 ? 9.784 -17.049 -5.061 1 95.37 186 VAL A C 1
ATOM 1335 O O . VAL A 1 186 ? 10.109 -18.209 -4.799 1 95.37 186 VAL A O 1
ATOM 1338 N N . LEU A 1 187 ? 9.274 -16.688 -6.297 1 93.24 187 LEU A N 1
ATOM 1339 C CA . LEU A 1 187 ? 9.089 -17.67 -7.36 1 93.24 187 LEU A CA 1
ATOM 1340 C C . LEU A 1 187 ? 10.428 -18.25 -7.803 1 93.24 187 LEU A C 1
ATOM 1342 O O . LEU A 1 187 ? 10.53 -19.448 -8.077 1 93.24 187 LEU A O 1
ATOM 1346 N N . HIS A 1 188 ? 11.399 -17.371 -7.845 1 92.12 188 HIS A N 1
ATOM 1347 C CA . HIS A 1 188 ? 12.735 -17.828 -8.21 1 92.12 188 HIS A CA 1
ATOM 1348 C C . HIS A 1 188 ? 13.281 -18.811 -7.179 1 92.12 188 HIS A C 1
ATOM 1350 O O . HIS A 1 188 ? 13.846 -19.846 -7.541 1 92.12 188 HIS A O 1
ATOM 1356 N N . ARG A 1 189 ? 13.129 -18.524 -5.918 1 90.74 189 ARG A N 1
ATOM 1357 C CA . ARG A 1 189 ? 13.643 -19.365 -4.842 1 90.74 189 ARG A CA 1
ATOM 1358 C C . ARG A 1 189 ? 12.93 -20.713 -4.813 1 90.74 189 ARG A C 1
ATOM 1360 O O . ARG A 1 189 ? 13.532 -21.733 -4.47 1 90.74 189 ARG A O 1
ATOM 1367 N N . ARG A 1 190 ? 11.647 -20.792 -5.235 1 87.17 190 ARG A N 1
ATOM 1368 C CA . ARG A 1 190 ? 10.858 -22.02 -5.235 1 87.17 190 ARG A CA 1
ATOM 1369 C C . ARG A 1 190 ? 11.144 -22.854 -6.479 1 87.17 190 ARG A C 1
ATOM 1371 O O . ARG A 1 190 ? 10.908 -24.064 -6.489 1 87.17 190 ARG A O 1
ATOM 1378 N N . GLY A 1 191 ? 11.546 -22.155 -7.579 1 79.85 191 GLY A N 1
ATOM 1379 C CA . GLY A 1 191 ? 11.798 -22.856 -8.829 1 79.85 191 GLY A CA 1
ATOM 1380 C C . GLY A 1 191 ? 13.205 -23.413 -8.928 1 79.85 191 GLY A C 1
ATOM 1381 O O . GLY A 1 191 ? 13.862 -23.639 -7.909 1 79.85 191 GLY A O 1
ATOM 1382 N N . GLU A 1 192 ? 13.537 -23.783 -10.142 1 68.94 192 GLU A N 1
ATOM 1383 C CA . GLU A 1 192 ? 14.868 -24.313 -10.423 1 68.94 192 GLU A CA 1
ATOM 1384 C C . GLU A 1 192 ? 15.924 -23.214 -10.359 1 68.94 192 GLU A C 1
ATOM 1386 O O . GLU A 1 192 ? 15.722 -22.119 -10.888 1 68.94 192 GLU A O 1
ATOM 1391 N N . PRO A 1 193 ? 16.89 -23.466 -9.444 1 62.92 193 PRO A N 1
ATOM 1392 C CA . PRO A 1 193 ? 17.902 -22.478 -9.063 1 62.92 193 PRO A CA 1
ATOM 1393 C C . PRO A 1 193 ? 18.653 -21.909 -10.265 1 62.92 193 PRO A C 1
ATOM 1395 O O . PRO A 1 193 ? 19.282 -20.853 -10.162 1 62.92 193 PRO A O 1
ATOM 1398 N N . THR A 1 194 ? 18.63 -22.594 -11.446 1 65.68 194 THR A N 1
ATOM 1399 C CA . THR A 1 194 ? 19.554 -22.088 -12.455 1 65.68 194 THR A CA 1
ATOM 1400 C C . THR A 1 194 ? 19.101 -20.724 -12.967 1 65.68 194 THR A C 1
ATOM 1402 O O . THR A 1 194 ? 19.821 -19.733 -12.828 1 65.68 194 THR A O 1
ATOM 1405 N N . LEU A 1 195 ? 18.044 -20.674 -13.863 1 65.37 195 LEU A N 1
ATOM 1406 C CA . LEU A 1 195 ? 17.597 -19.393 -14.399 1 65.37 195 LEU A CA 1
ATOM 1407 C C . LEU A 1 195 ? 16.147 -19.118 -14.013 1 65.37 195 LEU A C 1
ATOM 1409 O O . LEU A 1 195 ? 15.329 -20.04 -13.963 1 65.37 195 LEU A O 1
ATOM 1413 N N . PRO A 1 196 ? 16.05 -17.85 -13.657 1 74.47 196 PRO A N 1
ATOM 1414 C CA . PRO A 1 196 ? 14.664 -17.473 -13.367 1 74.47 196 PRO A CA 1
ATOM 1415 C C . PRO A 1 196 ? 13.712 -17.799 -14.515 1 74.47 196 PRO A C 1
ATOM 1417 O O . PRO A 1 196 ? 14.09 -17.694 -15.684 1 74.47 196 PRO A O 1
ATOM 1420 N N . GLY A 1 197 ? 12.629 -18.382 -14.193 1 81.1 197 GLY A N 1
ATOM 1421 C CA . GLY A 1 197 ? 11.604 -18.68 -15.181 1 81.1 197 GLY A CA 1
ATOM 1422 C C . GLY A 1 197 ? 11.101 -17.448 -15.909 1 81.1 197 GLY A C 1
ATOM 1423 O O . GLY A 1 197 ? 11.485 -16.324 -15.578 1 81.1 197 GLY A O 1
ATOM 1424 N N . GLU A 1 198 ? 10.382 -17.574 -17.022 1 85.77 198 GLU A N 1
ATOM 1425 C CA . GLU A 1 198 ? 9.833 -16.503 -17.848 1 85.77 198 GLU A CA 1
ATOM 1426 C C . GLU A 1 198 ? 8.95 -15.569 -17.026 1 85.77 198 GLU A C 1
ATOM 1428 O O . GLU A 1 198 ? 9.045 -14.346 -17.151 1 85.77 198 GLU A O 1
ATOM 1433 N N . SER A 1 199 ? 8.127 -16.139 -16.099 1 88.06 199 SER A N 1
ATOM 1434 C CA . SER A 1 199 ? 7.23 -15.321 -15.289 1 88.06 199 SER A CA 1
ATOM 1435 C C . SER A 1 199 ? 8.011 -14.431 -14.327 1 88.06 199 SER A C 1
ATOM 1437 O O . SER A 1 199 ? 7.674 -13.259 -14.146 1 88.06 199 SER A O 1
ATOM 1439 N N . GLU A 1 200 ? 9.048 -14.976 -13.736 1 91.65 200 GLU A N 1
ATOM 1440 C CA . GLU A 1 200 ? 9.879 -14.218 -12.805 1 91.65 200 GLU A CA 1
ATOM 1441 C C . GLU A 1 200 ? 10.54 -13.03 -13.498 1 91.65 200 GLU A C 1
ATOM 1443 O O . GLU A 1 200 ? 10.603 -11.934 -12.937 1 91.65 200 GLU A O 1
ATOM 1448 N N . ARG A 1 201 ? 11.027 -13.289 -14.714 1 92.55 201 ARG A N 1
ATOM 1449 C CA . ARG A 1 201 ? 11.702 -12.231 -15.459 1 92.55 201 ARG A CA 1
ATOM 1450 C C . ARG A 1 201 ? 10.729 -11.115 -15.828 1 92.55 201 ARG A C 1
ATOM 1452 O O . ARG A 1 201 ? 11.033 -9.935 -15.645 1 92.55 201 ARG A O 1
ATOM 1459 N N . TRP A 1 202 ? 9.535 -11.471 -16.266 1 93.2 202 TRP A N 1
ATOM 1460 C CA . TRP A 1 202 ? 8.532 -10.491 -16.671 1 93.2 202 TRP A CA 1
ATOM 1461 C C . TRP A 1 202 ? 8.024 -9.704 -15.467 1 93.2 202 TRP A C 1
ATOM 1463 O O . TRP A 1 202 ? 7.801 -8.494 -15.558 1 93.2 202 TRP A O 1
ATOM 1473 N N . ILE A 1 203 ? 7.843 -10.379 -14.325 1 96.65 203 ILE A N 1
ATOM 1474 C CA . ILE A 1 203 ? 7.384 -9.71 -13.113 1 96.65 203 ILE A CA 1
ATOM 1475 C C . ILE A 1 203 ? 8.449 -8.729 -12.629 1 96.65 203 ILE A C 1
ATOM 1477 O O . ILE A 1 203 ? 8.132 -7.609 -12.222 1 96.65 203 ILE A O 1
ATOM 1481 N N . SER A 1 204 ? 9.703 -9.138 -12.692 1 96.87 204 SER A N 1
ATOM 1482 C CA . SER A 1 204 ? 10.8 -8.251 -12.319 1 96.87 204 SER A CA 1
ATOM 1483 C C . SER A 1 204 ? 10.871 -7.041 -13.244 1 96.87 204 SER A C 1
ATOM 1485 O O . SER A 1 204 ? 11.141 -5.924 -12.796 1 96.87 204 SER A O 1
ATOM 1487 N N . LEU A 1 205 ? 10.686 -7.293 -14.542 1 97.33 205 LEU A N 1
ATOM 1488 C CA . LEU A 1 205 ? 10.704 -6.187 -15.494 1 97.33 205 LEU A CA 1
ATOM 1489 C C . LEU A 1 205 ? 9.578 -5.201 -15.202 1 97.33 205 LEU A C 1
ATOM 1491 O O . LEU A 1 205 ? 9.793 -3.987 -15.206 1 97.33 205 LEU A O 1
ATOM 1495 N N . CYS A 1 206 ? 8.35 -5.687 -14.873 1 98 206 CYS A N 1
ATOM 1496 C CA . CYS A 1 206 ? 7.243 -4.815 -14.496 1 98 206 CYS A CA 1
ATOM 1497 C C . CYS A 1 206 ? 7.575 -4.025 -13.236 1 98 206 CYS A C 1
ATOM 1499 O O . CYS A 1 206 ? 7.255 -2.839 -13.14 1 98 206 CYS A O 1
ATOM 1501 N N . GLY A 1 207 ? 8.216 -4.734 -12.276 1 98.3 207 GLY A N 1
ATOM 1502 C CA . GLY A 1 207 ? 8.662 -4.04 -11.079 1 98.3 207 GLY A CA 1
ATOM 1503 C C . GLY A 1 207 ? 9.637 -2.915 -11.37 1 98.3 207 GLY A C 1
ATOM 1504 O O . GLY A 1 207 ? 9.526 -1.827 -10.801 1 98.3 207 GLY A O 1
ATOM 1505 N N . SER A 1 208 ? 10.568 -3.145 -12.285 1 98.37 208 SER A N 1
ATOM 1506 C CA . SER A 1 208 ? 11.554 -2.124 -12.626 1 98.37 208 SER A CA 1
ATOM 1507 C C . SER A 1 208 ? 10.904 -0.948 -13.347 1 98.37 208 SER A C 1
ATOM 1509 O O . SER A 1 208 ? 11.314 0.2 -13.167 1 98.37 208 SER A O 1
ATOM 1511 N N . VAL A 1 209 ? 9.884 -1.153 -14.168 1 98.55 209 VAL A N 1
ATOM 1512 C CA . VAL A 1 209 ? 9.163 -0.087 -14.855 1 98.55 209 VAL A CA 1
ATOM 1513 C C . VAL A 1 209 ? 8.431 0.783 -13.836 1 98.55 209 VAL A C 1
ATOM 1515 O O . VAL A 1 209 ? 8.375 2.006 -13.98 1 98.55 209 VAL A O 1
ATOM 1518 N N . LEU A 1 210 ? 7.955 0.172 -12.806 1 98.54 210 LEU A N 1
ATOM 1519 C CA . LEU A 1 210 ? 7.299 0.935 -11.75 1 98.54 210 LEU A CA 1
ATOM 1520 C C . LEU A 1 210 ? 8.312 1.768 -10.971 1 98.54 210 LEU A C 1
ATOM 1522 O O . LEU A 1 210 ? 8.012 2.89 -10.557 1 98.54 210 LEU A O 1
ATOM 1526 N N . TRP A 1 211 ? 9.478 1.2 -10.752 1 98.17 211 TRP A N 1
ATOM 1527 C CA . TRP A 1 211 ? 10.531 1.997 -10.131 1 98.17 211 TRP A CA 1
ATOM 1528 C C . TRP A 1 211 ? 10.9 3.19 -11.007 1 98.17 211 TRP A C 1
ATOM 1530 O O . TRP A 1 211 ? 11.18 4.278 -10.499 1 98.17 211 TRP A O 1
ATOM 1540 N N . VAL A 1 212 ? 10.916 3.021 -12.382 1 98.34 212 VAL A N 1
ATOM 1541 C CA . VAL A 1 212 ? 11.186 4.128 -13.294 1 98.34 212 VAL A CA 1
ATOM 1542 C C . VAL A 1 212 ? 10.091 5.184 -13.165 1 98.34 212 VAL A C 1
ATOM 1544 O O . VAL A 1 212 ? 10.377 6.383 -13.131 1 98.34 212 VAL A O 1
ATOM 1547 N N . ALA A 1 213 ? 8.818 4.729 -13.054 1 98.12 213 ALA A N 1
ATOM 1548 C CA . ALA A 1 213 ? 7.715 5.664 -12.847 1 98.12 213 ALA A CA 1
ATOM 1549 C C . ALA A 1 213 ? 7.897 6.449 -11.551 1 98.12 213 ALA A C 1
ATOM 1551 O O . ALA A 1 213 ? 7.709 7.668 -11.525 1 98.12 213 ALA A O 1
ATOM 1552 N N . GLY A 1 214 ? 8.294 5.736 -10.47 1 96.49 214 GLY A N 1
ATOM 1553 C CA . GLY A 1 214 ? 8.586 6.417 -9.219 1 96.49 214 GLY A CA 1
A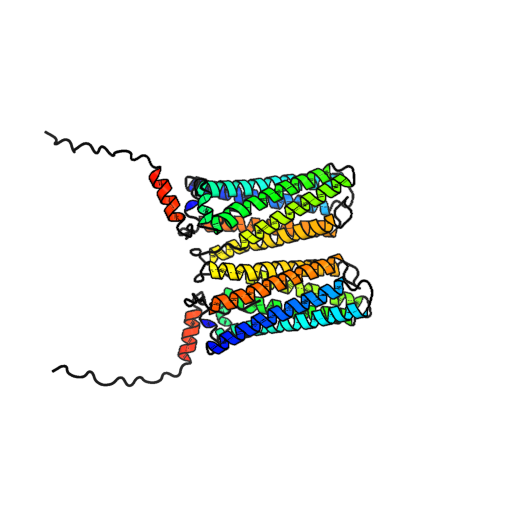TOM 1554 C C . GLY A 1 214 ? 9.7 7.44 -9.342 1 96.49 214 GLY A C 1
ATOM 1555 O O . GLY A 1 214 ? 9.61 8.534 -8.782 1 96.49 214 GLY A O 1
ATOM 1556 N N . ALA A 1 215 ? 10.704 7.082 -10.096 1 97 215 ALA A N 1
ATOM 1557 C CA . ALA A 1 215 ? 11.829 7.99 -10.304 1 97 215 ALA A CA 1
ATOM 1558 C C . ALA A 1 215 ? 11.401 9.219 -11.102 1 97 215 ALA A C 1
ATOM 1560 O O . ALA A 1 215 ? 11.835 10.336 -10.812 1 97 215 ALA A O 1
ATOM 1561 N N . LEU A 1 216 ? 10.597 9.02 -12.098 1 96.38 216 LEU A N 1
ATOM 1562 C CA . LEU A 1 216 ? 10.099 10.128 -12.905 1 96.38 216 LEU A CA 1
ATOM 1563 C C . LEU A 1 216 ? 9.291 11.101 -12.053 1 96.38 216 LEU A C 1
ATOM 1565 O O . LEU A 1 216 ? 9.502 12.314 -12.12 1 96.38 216 LEU A O 1
ATOM 1569 N N . PHE A 1 217 ? 8.448 10.595 -11.217 1 94.98 217 PHE A N 1
ATOM 1570 C CA . PHE A 1 217 ? 7.663 11.448 -10.332 1 94.98 217 PHE A CA 1
ATOM 1571 C C . PHE A 1 217 ? 8.554 12.113 -9.29 1 94.98 217 PHE A C 1
ATOM 1573 O O . PHE A 1 217 ? 8.286 13.238 -8.863 1 94.98 217 PHE A O 1
ATOM 1580 N N . ASN A 1 218 ? 9.573 11.43 -8.887 1 93.88 218 ASN A N 1
ATOM 1581 C CA . ASN A 1 218 ? 10.513 12.046 -7.957 1 93.88 218 ASN A CA 1
ATOM 1582 C C . ASN A 1 218 ? 11.205 13.256 -8.579 1 93.88 218 ASN A C 1
ATOM 1584 O O . ASN A 1 218 ? 11.395 14.277 -7.915 1 93.88 218 ASN A O 1
ATOM 1588 N N . VAL A 1 219 ? 11.598 13.139 -9.836 1 93.8 219 VAL A N 1
ATOM 1589 C CA . VAL A 1 219 ? 12.2 14.274 -10.529 1 93.8 219 VAL A CA 1
ATOM 1590 C C . VAL A 1 219 ? 11.198 15.424 -10.602 1 93.8 219 VAL A C 1
ATOM 1592 O O . VAL A 1 219 ? 11.543 16.574 -10.318 1 93.8 219 VAL A O 1
ATOM 1595 N N . LEU A 1 220 ? 9.934 15.138 -10.917 1 91.87 220 LEU A N 1
ATOM 1596 C CA . LEU A 1 220 ? 8.887 16.152 -10.966 1 91.87 220 LEU A CA 1
ATOM 1597 C C . LEU A 1 220 ? 8.673 16.78 -9.593 1 91.87 220 LEU A C 1
ATOM 1599 O O . LEU A 1 220 ? 8.524 17.999 -9.48 1 91.87 220 LEU A O 1
ATOM 1603 N N . LYS A 1 221 ? 8.725 15.93 -8.614 1 89.97 221 LYS A N 1
ATOM 1604 C CA . LYS A 1 221 ? 8.545 16.413 -7.248 1 89.97 221 LYS A CA 1
ATOM 1605 C C . LYS A 1 221 ? 9.654 17.386 -6.858 1 89.97 221 LYS A C 1
ATOM 1607 O O . LYS A 1 221 ? 9.383 18.455 -6.305 1 89.97 221 LYS A O 1
ATOM 1612 N N . VAL A 1 222 ? 10.825 17.029 -7.099 1 87.19 222 VAL A N 1
ATOM 1613 C CA . VAL A 1 222 ? 11.957 17.895 -6.785 1 87.19 222 VAL A CA 1
ATOM 1614 C C . VAL A 1 222 ? 11.828 19.211 -7.548 1 87.19 222 VAL A C 1
ATOM 1616 O O . VAL A 1 222 ? 12.045 20.286 -6.984 1 87.19 222 VAL A O 1
ATOM 1619 N N . PHE A 1 223 ? 11.434 19.152 -8.807 1 88.1 223 PHE A N 1
ATOM 1620 C CA . PHE A 1 223 ? 11.28 20.344 -9.634 1 88.1 223 PHE A CA 1
ATOM 1621 C C . PHE A 1 223 ? 10.185 21.248 -9.082 1 88.1 223 PHE A C 1
ATOM 1623 O O . PHE A 1 223 ? 10.392 22.452 -8.915 1 88.1 223 PHE A O 1
ATOM 1630 N N . VAL A 1 224 ? 9.087 20.705 -8.726 1 86.15 224 VAL A N 1
ATOM 1631 C CA . VAL A 1 224 ? 7.949 21.474 -8.233 1 86.15 224 VAL A CA 1
ATOM 1632 C C . VAL A 1 224 ? 8.272 22.052 -6.857 1 86.15 224 VAL A C 1
ATOM 1634 O O . VAL A 1 224 ? 7.921 23.196 -6.559 1 86.15 224 VAL A O 1
ATOM 1637 N N . MET A 1 225 ? 8.928 21.317 -5.96 1 80.73 225 MET A N 1
ATOM 1638 C CA . MET A 1 225 ? 9.243 21.759 -4.605 1 80.73 225 MET A CA 1
ATOM 1639 C C . MET A 1 225 ? 10.24 22.912 -4.626 1 80.73 225 MET A C 1
ATOM 1641 O O . MET A 1 225 ? 10.204 23.786 -3.758 1 80.73 225 MET A O 1
ATOM 1645 N N . HIS A 1 226 ? 11.08 22.989 -5.572 1 80.71 226 HIS A N 1
ATOM 1646 C CA . HIS A 1 226 ? 12.07 24.058 -5.645 1 80.71 226 HIS A CA 1
ATOM 1647 C C . HIS A 1 226 ? 11.475 25.317 -6.267 1 80.71 226 HIS A C 1
ATOM 1649 O O . HIS A 1 226 ? 12.01 26.414 -6.09 1 80.71 226 HIS A O 1
ATOM 1655 N N . GLN A 1 227 ? 10.467 25.199 -6.988 1 78.28 227 GLN A N 1
ATOM 1656 C CA . GLN A 1 227 ? 9.826 26.367 -7.583 1 78.28 227 GLN A CA 1
ATOM 1657 C C . GLN A 1 227 ? 8.836 27.005 -6.613 1 78.28 227 GLN A C 1
ATOM 1659 O O . GLN A 1 227 ? 8.504 28.185 -6.744 1 78.28 227 GLN A O 1
ATOM 1664 N N . SER A 1 228 ? 8.315 26.204 -5.72 1 68.69 228 SER A N 1
ATOM 1665 C CA . SER A 1 228 ? 7.289 26.722 -4.82 1 68.69 228 SER A CA 1
ATOM 1666 C C . SER A 1 228 ? 7.908 27.504 -3.667 1 68.69 228 SER A C 1
ATOM 1668 O O . SER A 1 228 ? 8.984 27.153 -3.179 1 68.69 228 SER A O 1
ATOM 1670 N N . ASP A 1 229 ? 7.871 28.865 -3.56 1 58.97 229 ASP A N 1
ATOM 1671 C CA . ASP A 1 229 ? 8.36 29.791 -2.544 1 58.97 229 ASP A CA 1
ATOM 1672 C C . ASP A 1 229 ? 8.132 29.236 -1.14 1 58.97 229 ASP A C 1
ATOM 1674 O O . ASP A 1 229 ? 8.903 29.52 -0.221 1 58.97 229 ASP A O 1
ATOM 1678 N N . ALA A 1 230 ? 6.95 28.876 -0.692 1 52.72 230 ALA A N 1
ATOM 1679 C CA . ALA A 1 230 ? 6.494 28.646 0.677 1 52.72 230 ALA A CA 1
ATOM 1680 C C . ALA A 1 230 ? 6.609 27.171 1.053 1 52.72 230 ALA A C 1
ATOM 1682 O O . ALA A 1 230 ? 5.63 26.426 0.973 1 52.72 230 ALA A O 1
ATOM 1683 N N . PRO A 1 231 ? 7.755 26.398 0.663 1 53.5 231 PRO A N 1
ATOM 1684 C CA . PRO A 1 231 ? 7.58 24.985 1.009 1 53.5 231 PRO A CA 1
ATOM 1685 C C . PRO A 1 231 ? 7.218 24.778 2.478 1 53.5 231 PRO A C 1
ATOM 1687 O O . PRO A 1 231 ? 7.948 25.226 3.366 1 53.5 231 PRO A O 1
ATOM 1690 N N . ARG A 1 232 ? 5.935 24.869 2.89 1 60.79 232 ARG A N 1
ATOM 1691 C CA . ARG A 1 232 ? 5.717 24.568 4.302 1 60.79 232 ARG A CA 1
ATOM 1692 C C . ARG A 1 232 ? 6.43 23.282 4.705 1 60.79 232 ARG A C 1
ATOM 1694 O O . ARG A 1 232 ? 5.93 22.184 4.454 1 60.79 232 ARG A O 1
ATOM 1701 N N . LEU A 1 233 ? 7.774 23.373 5.035 1 67.35 233 LEU A N 1
ATOM 1702 C CA . LEU A 1 233 ? 8.653 22.305 5.499 1 67.35 233 LEU A CA 1
ATOM 1703 C C . LEU A 1 233 ? 8.148 21.719 6.814 1 67.35 233 LEU A C 1
ATOM 1705 O O . LEU A 1 233 ? 7.609 22.442 7.654 1 67.35 233 LEU A O 1
ATOM 1709 N N . GLU A 1 234 ? 8.22 20.419 6.797 1 77.15 234 GLU A N 1
ATOM 1710 C CA . GLU A 1 234 ? 7.852 19.721 8.024 1 77.15 234 GLU A CA 1
ATOM 1711 C C . GLU A 1 234 ? 8.897 19.933 9.115 1 77.15 234 GLU A C 1
ATOM 1713 O O . GLU A 1 234 ? 10.096 19.983 8.833 1 77.15 234 GLU A O 1
ATOM 1718 N N . LYS A 1 235 ? 8.462 20.143 10.349 1 79.38 235 LYS A N 1
ATOM 1719 C CA . LYS A 1 235 ? 9.347 20.232 11.507 1 79.38 235 LYS A CA 1
ATOM 1720 C C . LYS A 1 235 ? 9.471 18.883 12.209 1 79.38 235 LYS A C 1
ATOM 1722 O O . LYS A 1 235 ? 8.636 17.997 12.014 1 79.38 235 LYS A O 1
ATOM 1727 N N . LEU A 1 236 ? 10.608 18.812 12.936 1 83.04 236 LEU A N 1
ATOM 1728 C CA . LEU A 1 236 ? 10.725 17.63 13.783 1 83.04 236 LEU A CA 1
ATOM 1729 C C . LEU A 1 236 ? 9.631 17.611 14.845 1 83.04 236 LEU A C 1
ATOM 1731 O O . LEU A 1 236 ? 9.198 18.666 15.314 1 83.04 236 LEU A O 1
ATOM 1735 N N . ARG A 1 237 ? 9.324 16.468 15.162 1 84.16 237 ARG A N 1
ATOM 1736 C CA . ARG A 1 237 ? 8.182 16.308 16.057 1 84.16 237 ARG A CA 1
ATOM 1737 C C . ARG A 1 237 ? 8.638 15.97 17.472 1 84.16 237 ARG A C 1
ATOM 1739 O O . ARG A 1 237 ? 9.818 15.692 17.7 1 84.16 237 ARG A O 1
ATOM 1746 N N . GLY A 1 238 ? 7.589 16.129 18.416 1 81.69 238 GLY A N 1
ATOM 1747 C CA . GLY A 1 238 ? 7.812 15.689 19.784 1 81.69 238 GLY A CA 1
ATOM 1748 C C . GLY A 1 238 ? 8.855 16.515 20.513 1 81.69 238 GLY A C 1
ATOM 1749 O O . GLY A 1 238 ? 9.584 15.995 21.36 1 81.69 238 GLY A O 1
ATOM 1750 N N . GLY A 1 239 ? 9.136 17.705 20.043 1 83.62 239 GLY A N 1
ATOM 1751 C CA . GLY A 1 239 ? 10.101 18.559 20.717 1 83.62 239 GLY A CA 1
ATOM 1752 C C . GLY A 1 239 ? 11.513 18.396 20.188 1 83.62 239 GLY A C 1
ATOM 1753 O O . GLY A 1 239 ? 12.444 19.037 20.68 1 83.62 239 GLY A O 1
ATOM 1754 N N . ALA A 1 240 ? 11.616 17.53 19.23 1 84.57 240 ALA A N 1
ATOM 1755 C CA . ALA A 1 240 ? 12.946 17.267 18.685 1 84.57 240 ALA A CA 1
ATOM 1756 C C . ALA A 1 240 ? 13.5 18.498 17.975 1 84.57 240 ALA A C 1
ATOM 1758 O O . ALA A 1 240 ? 14.71 18.738 17.988 1 84.57 240 ALA A O 1
ATOM 1759 N N . GLN A 1 241 ? 12.679 19.239 17.422 1 83.53 241 GLN A N 1
ATOM 1760 C CA . GLN A 1 241 ? 13.128 20.443 16.732 1 83.53 241 GLN A CA 1
ATOM 1761 C C . GLN A 1 241 ? 13.736 21.444 17.71 1 83.53 241 GLN A C 1
ATOM 1763 O O . GLN A 1 241 ? 14.774 22.046 17.426 1 83.53 241 GLN A O 1
ATOM 1768 N N . GLU A 1 242 ? 13.068 21.601 18.794 1 84.73 242 GLU A N 1
ATOM 1769 C CA . GLU A 1 242 ? 13.539 22.521 19.825 1 84.73 242 GLU A CA 1
ATOM 1770 C C . GLU A 1 242 ? 14.85 22.038 20.438 1 84.73 242 GLU A C 1
ATOM 1772 O O . GLU A 1 242 ? 15.745 22.84 20.714 1 84.73 242 GLU A O 1
ATOM 1777 N N . ARG A 1 243 ? 14.957 20.749 20.609 1 84.84 243 ARG A N 1
ATOM 1778 C CA . ARG A 1 243 ? 16.18 20.175 21.16 1 84.84 243 ARG A CA 1
ATOM 1779 C C . ARG A 1 243 ? 17.349 20.348 20.196 1 84.84 243 ARG A C 1
ATOM 1781 O O . ARG A 1 243 ? 18.467 20.655 20.616 1 84.84 243 ARG A O 1
ATOM 1788 N N . LEU A 1 244 ? 17.069 20.145 18.927 1 84.62 244 LEU A N 1
ATOM 1789 C CA . LEU A 1 244 ? 18.1 20.326 17.911 1 84.62 244 LEU A CA 1
ATOM 1790 C C . LEU A 1 244 ? 18.552 21.781 17.849 1 84.62 244 LEU A C 1
ATOM 1792 O O . LEU A 1 244 ? 19.749 22.061 17.757 1 84.62 244 LEU A O 1
ATOM 1796 N N . ALA A 1 245 ? 17.698 22.684 17.943 1 83.34 245 ALA A N 1
ATOM 1797 C CA . ALA A 1 245 ? 18.02 24.108 17.91 1 83.34 245 ALA A CA 1
ATOM 1798 C C . ALA A 1 245 ? 18.841 24.514 19.13 1 83.34 245 ALA A C 1
ATOM 1800 O O . ALA A 1 245 ? 19.787 25.297 19.017 1 83.34 245 ALA A O 1
ATOM 1801 N N . ARG A 1 246 ? 18.454 23.955 20.298 1 83.77 246 ARG A N 1
ATOM 1802 C CA . ARG A 1 246 ? 19.177 24.249 21.531 1 83.77 246 ARG A CA 1
ATOM 1803 C C . ARG A 1 246 ? 20.619 23.762 21.449 1 83.77 246 ARG A C 1
ATOM 1805 O O . ARG A 1 246 ? 21.54 24.455 21.89 1 83.77 246 ARG A O 1
ATOM 1812 N N . ASP A 1 247 ? 20.707 22.668 20.887 1 82.02 247 ASP A N 1
ATOM 1813 C CA . ASP A 1 247 ? 22.045 22.095 20.779 1 82.02 247 ASP A CA 1
ATOM 1814 C C . ASP A 1 247 ? 22.885 22.85 19.751 1 82.02 247 ASP A C 1
ATOM 1816 O O . ASP A 1 247 ? 24.106 22.949 19.891 1 82.02 247 ASP A O 1
ATOM 1820 N N . ARG A 1 248 ? 22.299 23.373 18.712 1 80.08 248 ARG A N 1
ATOM 1821 C CA . ARG A 1 248 ? 23.015 24.128 17.688 1 80.08 248 ARG A CA 1
ATOM 1822 C C . ARG A 1 248 ? 23.404 25.511 18.2 1 80.08 248 ARG A C 1
ATOM 1824 O O . ARG A 1 248 ? 24.454 26.042 17.832 1 80.08 248 ARG A O 1
ATOM 1831 N N . GLU A 1 249 ? 22.559 26.098 18.955 1 77.25 249 GLU A N 1
ATOM 1832 C CA . GLU A 1 249 ? 22.89 27.379 19.571 1 77.25 249 GLU A CA 1
ATOM 1833 C C . GLU A 1 249 ? 24.035 27.232 20.568 1 77.25 249 GLU A C 1
ATOM 1835 O O . GLU A 1 249 ? 24.896 28.109 20.666 1 77.25 249 GLU A O 1
ATOM 1840 N N . GLY A 1 250 ? 23.952 26.225 21.307 1 63.37 250 GLY A N 1
ATOM 1841 C CA . GLY A 1 250 ? 25.022 26.012 22.268 1 63.37 250 GLY A CA 1
ATOM 1842 C C . GLY A 1 250 ? 26.366 25.749 21.615 1 63.37 250 GLY A C 1
ATOM 1843 O O . GLY A 1 250 ? 27.412 25.902 22.251 1 63.37 250 GLY A O 1
ATOM 1844 N N . ARG A 1 251 ? 26.482 25.365 20.435 1 60.79 251 ARG A N 1
ATOM 1845 C CA . ARG A 1 251 ? 27.743 25.125 19.74 1 60.79 251 ARG A CA 1
ATOM 1846 C C . ARG A 1 251 ? 28.255 26.401 19.08 1 60.79 251 ARG A C 1
ATOM 1848 O O . ARG A 1 251 ? 29.379 26.436 18.574 1 60.79 251 ARG A O 1
ATOM 1855 N N . VAL A 1 252 ? 27.509 27.407 18.863 1 53.4 252 VAL A N 1
ATOM 1856 C CA . VAL A 1 252 ? 28.038 28.649 18.309 1 53.4 252 VAL A CA 1
ATOM 1857 C C . VAL A 1 252 ? 28.949 29.325 19.331 1 53.4 252 VAL A C 1
ATOM 1859 O O . VAL A 1 252 ? 28.57 29.497 20.492 1 53.4 252 VAL A O 1
ATOM 1862 N N . PRO A 1 253 ? 30.354 29.362 19.2 1 50.34 253 PRO A N 1
ATOM 1863 C CA . PRO A 1 253 ? 31.206 30.112 20.126 1 50.34 253 PRO A CA 1
ATOM 1864 C C . PRO A 1 253 ? 30.668 31.51 20.424 1 50.34 253 PRO A C 1
ATOM 1866 O O . PRO A 1 253 ? 30.089 32.152 19.544 1 50.34 253 PRO A O 1
ATOM 1869 N N . LEU A 1 254 ? 30.308 31.902 21.702 1 44.86 254 LEU A N 1
ATOM 1870 C CA . LEU A 1 254 ? 29.987 33.253 22.148 1 44.86 254 LEU A CA 1
ATOM 1871 C C . LEU A 1 254 ? 31.003 34.257 21.615 1 44.86 254 LEU A C 1
ATOM 1873 O O . LEU A 1 254 ? 32.132 34.324 22.106 1 44.86 254 LEU A O 1
ATOM 1877 N N . VAL A 1 255 ? 31.334 34.524 20.449 1 44.11 255 VAL A N 1
ATOM 1878 C CA . VAL A 1 255 ? 32.15 35.667 20.055 1 44.11 255 VAL A CA 1
ATOM 1879 C C . VAL A 1 255 ? 31.671 36.92 20.784 1 44.11 255 VAL A C 1
ATOM 1881 O O . VAL A 1 255 ? 30.529 37.35 20.607 1 44.11 255 VAL A O 1
ATOM 1884 N N . TRP A 1 256 ? 32.215 37.258 22.061 1 43.96 256 TRP A N 1
ATOM 1885 C CA . TRP A 1 256 ? 32.187 38.511 22.808 1 43.96 256 TRP A CA 1
ATOM 1886 C C . TRP A 1 256 ? 32.25 39.708 21.866 1 43.96 256 TRP A C 1
ATOM 1888 O O . TRP A 1 256 ? 33.219 39.869 21.12 1 43.96 256 TRP A O 1
ATOM 1898 N N . ARG A 1 257 ? 31.221 40.236 21.287 1 41.44 257 ARG A N 1
ATOM 1899 C CA . ARG A 1 257 ? 31.135 41.57 20.702 1 41.44 257 ARG A CA 1
ATOM 1900 C C . ARG A 1 257 ? 31.724 42.618 21.641 1 41.44 257 ARG A C 1
ATOM 1902 O O . ARG A 1 257 ? 31.103 42.981 22.642 1 41.44 257 ARG A O 1
ATOM 1909 N N . SER A 1 258 ? 33.057 42.607 22.018 1 41.83 258 SER A N 1
ATOM 1910 C CA . SER A 1 258 ? 33.717 43.769 22.604 1 41.83 258 SER A CA 1
ATOM 1911 C C . SER A 1 258 ? 33.345 45.048 21.862 1 41.83 258 SER A C 1
ATOM 1913 O O . SER A 1 258 ? 33.862 45.315 20.775 1 41.83 258 SER A O 1
ATOM 1915 N N . ALA A 1 259 ? 32.142 45.414 21.702 1 44.59 259 ALA A N 1
ATOM 1916 C CA . ALA A 1 259 ? 31.742 46.758 21.291 1 44.59 259 ALA A CA 1
ATOM 1917 C C . ALA A 1 259 ? 32.559 47.82 22.021 1 44.59 259 ALA A C 1
ATOM 1919 O O . ALA A 1 259 ? 32.473 47.946 23.244 1 44.59 259 ALA A O 1
ATOM 1920 N N . ALA A 1 260 ? 33.706 48.29 21.514 1 47.24 260 ALA A N 1
ATOM 1921 C CA . ALA A 1 260 ? 34.539 49.43 21.888 1 47.24 260 ALA A CA 1
ATOM 1922 C C . ALA A 1 260 ? 33.691 50.68 22.105 1 47.24 260 ALA A C 1
ATOM 1924 O O . ALA A 1 260 ? 32.759 50.946 21.342 1 47.24 260 ALA A O 1
ATOM 1925 N N . PRO A 1 261 ? 33.61 51.343 23.338 1 46.81 261 PRO A N 1
ATOM 1926 C CA . PRO A 1 261 ? 32.885 52.573 23.668 1 46.81 261 PRO A CA 1
ATOM 1927 C C . PRO A 1 261 ? 33.124 53.689 22.654 1 46.81 261 PRO A C 1
ATOM 1929 O O . PRO A 1 261 ? 34.181 53.736 22.02 1 46.81 261 PRO A O 1
ATOM 1932 N N . PRO A 1 262 ? 32.028 54.16 21.946 1 45.47 262 PRO A N 1
ATOM 1933 C CA . PRO A 1 262 ? 32.218 55.204 20.937 1 45.47 262 PRO A CA 1
ATOM 1934 C C . PRO A 1 262 ? 33.225 56.267 21.37 1 45.47 262 PRO A C 1
ATOM 1936 O O . PRO A 1 262 ? 33.208 56.706 22.523 1 45.47 262 PRO A O 1
ATOM 1939 N N . THR A 1 263 ? 34.5 56.222 20.956 1 43.34 263 THR A N 1
ATOM 1940 C CA . THR A 1 263 ? 35.549 57.199 21.224 1 43.34 263 THR A CA 1
ATOM 1941 C C . THR A 1 263 ? 35.032 58.619 21.013 1 43.34 263 THR A C 1
ATOM 1943 O O . THR A 1 263 ? 34.519 58.946 19.94 1 43.34 263 THR A O 1
ATOM 1946 N N . GLU A 1 264 ? 34.542 59.481 22.061 1 41.06 264 GLU A N 1
ATOM 1947 C CA . GLU A 1 264 ? 34.266 60.909 22.177 1 41.06 264 GLU A CA 1
ATOM 1948 C C . GLU A 1 264 ? 35.254 61.731 21.355 1 41.06 264 GLU A C 1
ATOM 1950 O O . GLU A 1 264 ? 36.468 61.618 21.538 1 41.06 264 GLU A O 1
ATOM 1955 N N . LEU A 1 265 ? 35.028 62.058 20.016 1 36.69 265 LEU A N 1
ATOM 1956 C CA . LEU A 1 265 ? 35.857 62.932 19.194 1 36.69 265 LEU A CA 1
ATOM 1957 C C . LEU A 1 265 ? 36.208 64.212 19.946 1 36.69 265 LEU A C 1
ATOM 1959 O O . LEU A 1 265 ? 35.318 64.951 20.372 1 36.69 265 LEU A O 1
ATOM 1963 N N . ARG A 1 266 ? 37.364 64.354 20.597 1 30.34 266 ARG A N 1
ATOM 1964 C CA . ARG A 1 266 ? 37.948 65.64 20.964 1 30.34 266 ARG A CA 1
ATOM 1965 C C . ARG A 1 266 ? 38.168 66.513 19.734 1 30.34 266 ARG A C 1
ATOM 1967 O O . ARG A 1 266 ? 38.672 66.041 18.713 1 30.34 266 ARG A O 1
ATOM 1974 N N . MET B 1 1 ? -13.197 -0.239 0.556 1 37.53 1 MET B N 1
ATOM 1975 C CA . MET B 1 1 ? -12.194 0.225 1.51 1 37.53 1 MET B CA 1
ATOM 1976 C C . MET B 1 1 ? -12.545 1.612 2.037 1 37.53 1 MET B C 1
ATOM 1978 O O . MET B 1 1 ? -13.136 2.422 1.321 1 37.53 1 MET B O 1
ATOM 1982 N N . VAL B 1 2 ? -12.686 1.402 3.192 1 42.27 2 VAL B N 1
ATOM 1983 C CA . VAL B 1 2 ? -13.494 2.14 4.158 1 42.27 2 VAL B CA 1
ATOM 1984 C C . VAL B 1 2 ? -13.306 3.641 3.95 1 42.27 2 VAL B C 1
ATOM 1986 O O . VAL B 1 2 ? -12.214 4.094 3.601 1 42.27 2 VAL B O 1
ATOM 1989 N N . LYS B 1 3 ? -14.421 4.18 3.748 1 46.73 3 LYS B N 1
ATOM 1990 C CA . LYS B 1 3 ? -14.972 5.528 3.854 1 46.73 3 LYS B CA 1
ATOM 1991 C C . LYS B 1 3 ? -14.07 6.426 4.695 1 46.73 3 LYS B C 1
ATOM 1993 O O . LYS B 1 3 ? -13.529 5.992 5.714 1 46.73 3 LYS B O 1
ATOM 1998 N N . LEU B 1 4 ? -13.242 7.012 3.984 1 44.55 4 LEU B N 1
ATOM 1999 C CA . LEU B 1 4 ? -13.078 8.458 4.094 1 44.55 4 LEU B CA 1
ATOM 2000 C C . LEU B 1 4 ? -14.181 9.066 4.953 1 44.55 4 LEU B C 1
ATOM 2002 O O . LEU B 1 4 ? -15.179 9.566 4.428 1 44.55 4 LEU B O 1
ATOM 2006 N N . ALA B 1 5 ? -14.998 8.138 5.271 1 40.72 5 ALA B N 1
ATOM 2007 C CA . ALA B 1 5 ? -16.064 8.571 6.172 1 40.72 5 ALA B CA 1
ATOM 2008 C C . ALA B 1 5 ? -15.79 9.971 6.714 1 40.72 5 ALA B C 1
ATOM 2010 O O . ALA B 1 5 ? -16.635 10.862 6.606 1 40.72 5 ALA B O 1
ATOM 2011 N N . THR B 1 6 ? -15.09 9.821 8.09 1 46.78 6 THR B N 1
ATOM 2012 C CA . THR B 1 6 ? -15.318 10.596 9.305 1 46.78 6 THR B CA 1
ATOM 2013 C C . THR B 1 6 ? -14.801 12.023 9.14 1 46.78 6 THR B C 1
ATOM 2015 O O . THR B 1 6 ? -15.118 12.9 9.946 1 46.78 6 THR B O 1
ATOM 2018 N N . ALA B 1 7 ? -13.871 11.958 8.131 1 51.6 7 ALA B N 1
ATOM 2019 C CA . ALA B 1 7 ? -13.286 13.213 8.598 1 51.6 7 ALA B CA 1
ATOM 2020 C C . ALA B 1 7 ? -13.881 14.405 7.855 1 51.6 7 ALA B C 1
ATOM 2022 O O . ALA B 1 7 ? -13.282 15.482 7.816 1 51.6 7 ALA B O 1
ATOM 2023 N N . ARG B 1 8 ? -14.789 13.73 6.822 1 62.32 8 ARG B N 1
ATOM 2024 C CA . ARG B 1 8 ? -15.315 14.999 6.329 1 62.32 8 ARG B CA 1
ATOM 2025 C C . ARG B 1 8 ? -16.509 15.456 7.161 1 62.32 8 ARG B C 1
ATOM 2027 O O . ARG B 1 8 ? -17.321 14.636 7.594 1 62.32 8 ARG B O 1
ATOM 2034 N N . GLU B 1 9 ? -16.578 16.63 7.292 1 65.68 9 GLU B N 1
ATOM 2035 C CA . GLU B 1 9 ? -17.724 17.258 7.943 1 65.68 9 GLU B CA 1
ATOM 2036 C C . GLU B 1 9 ? -19.011 16.998 7.165 1 65.68 9 GLU B C 1
ATOM 2038 O O . GLU B 1 9 ? -20.079 16.831 7.76 1 65.68 9 GLU B O 1
ATOM 2043 N N . ALA B 1 10 ? -18.855 16.713 5.906 1 60.85 10 ALA B N 1
ATOM 2044 C CA . ALA B 1 10 ? -20.026 16.61 5.038 1 60.85 10 ALA B CA 1
ATOM 2045 C C . ALA B 1 10 ? -20.603 15.198 5.059 1 60.85 10 ALA B C 1
ATOM 2047 O O . ALA B 1 10 ? -21.729 14.973 4.61 1 60.85 10 ALA B O 1
ATOM 2048 N N . ARG B 1 11 ? -19.886 14.284 5.565 1 61.6 11 ARG B N 1
ATOM 2049 C CA . ARG B 1 11 ? -20.39 12.915 5.528 1 61.6 11 ARG B CA 1
ATOM 2050 C C . ARG B 1 11 ? -21.557 12.735 6.494 1 61.6 11 ARG B C 1
ATOM 2052 O O . ARG B 1 11 ? -22.142 11.653 6.575 1 61.6 11 ARG B O 1
ATOM 2059 N N . LEU B 1 12 ? -21.878 13.642 7.071 1 59 12 LEU B N 1
ATOM 2060 C CA . LEU B 1 12 ? -23.024 13.523 7.965 1 59 12 LEU B CA 1
ATOM 2061 C C . LEU B 1 12 ? -24.312 13.316 7.174 1 59 12 LEU B C 1
ATOM 2063 O O . LEU B 1 12 ? -24.836 14.258 6.576 1 59 12 LEU B O 1
ATOM 2067 N N . TYR B 1 13 ? -24.618 11.998 6.858 1 60.01 13 TYR B N 1
ATOM 2068 C CA . TYR B 1 13 ? -25.821 11.638 6.116 1 60.01 13 TYR B CA 1
ATOM 2069 C C . TYR B 1 13 ? -26.93 11.189 7.06 1 60.01 13 TYR B C 1
ATOM 2071 O O . TYR B 1 13 ? -27.865 10.5 6.645 1 60.01 13 TYR B O 1
ATOM 2079 N N . GLY B 1 14 ? -26.82 11.595 8.316 1 65.17 14 GLY B N 1
ATOM 2080 C CA . GLY B 1 14 ? -27.805 11.299 9.345 1 65.17 14 GLY B CA 1
ATOM 2081 C C . GLY B 1 14 ? -27.348 11.688 10.738 1 65.17 14 GLY B C 1
ATOM 2082 O O . GLY B 1 14 ? -26.329 12.362 10.897 1 65.17 14 GLY B O 1
ATOM 2083 N N . PRO B 1 15 ? -28.19 11.276 11.641 1 72.9 15 PRO B N 1
ATOM 2084 C CA . PRO B 1 15 ? -27.77 11.552 13.017 1 72.9 15 PRO B CA 1
ATOM 2085 C C . PRO B 1 15 ? -26.434 10.901 13.369 1 72.9 15 PRO B C 1
ATOM 2087 O O . PRO B 1 15 ? -26.092 9.851 12.82 1 72.9 15 PRO B O 1
ATOM 2090 N N . ALA B 1 16 ? -25.746 11.469 14.253 1 72.65 16 ALA B N 1
ATOM 2091 C CA . ALA B 1 16 ? -24.379 11.085 14.595 1 72.65 16 ALA B CA 1
ATOM 2092 C C . ALA B 1 16 ? -24.316 9.631 15.052 1 72.65 16 ALA B C 1
ATOM 2094 O O . ALA B 1 16 ? -23.397 8.896 14.681 1 72.65 16 ALA B O 1
ATOM 2095 N N . LEU B 1 17 ? -25.295 9.284 15.834 1 78.05 17 LEU B N 1
ATOM 2096 C CA . LEU B 1 17 ? -25.298 7.928 16.372 1 78.05 17 LEU B CA 1
ATOM 2097 C C . LEU B 1 17 ? -25.502 6.903 15.261 1 78.05 17 LEU B C 1
ATOM 2099 O O . LEU B 1 17 ? -24.898 5.828 15.285 1 78.05 17 LEU B O 1
ATOM 2103 N N . ALA B 1 18 ? -26.291 7.212 14.419 1 80.97 18 ALA B N 1
ATOM 2104 C CA . ALA B 1 18 ? -26.565 6.311 13.302 1 80.97 18 ALA B CA 1
ATOM 2105 C C . ALA B 1 18 ? -25.35 6.189 12.386 1 80.97 18 ALA B C 1
ATOM 2107 O O . ALA B 1 18 ? -25.024 5.094 11.921 1 80.97 18 ALA B O 1
ATOM 2108 N N . VAL B 1 19 ? -24.813 7.179 12.157 1 79.92 19 VAL B N 1
ATOM 2109 C CA . VAL B 1 19 ? -23.624 7.19 11.311 1 79.92 19 VAL B CA 1
ATOM 2110 C C . VAL B 1 19 ? -22.533 6.326 11.941 1 79.92 19 VAL B C 1
ATOM 2112 O O . VAL B 1 19 ? -21.913 5.505 11.262 1 79.92 19 VAL B O 1
ATOM 2115 N N . ARG B 1 20 ? -22.323 6.478 13.248 1 81.56 20 ARG B N 1
ATOM 2116 C CA . ARG B 1 20 ? -21.32 5.7 13.969 1 81.56 20 ARG B CA 1
ATOM 2117 C C . ARG B 1 20 ? -21.615 4.206 13.876 1 81.56 20 ARG B C 1
ATOM 2119 O O . ARG B 1 20 ? -20.709 3.403 13.645 1 81.56 20 ARG B O 1
ATOM 2126 N N . ARG B 1 21 ? -22.882 3.861 14.036 1 85.95 21 ARG B N 1
ATOM 2127 C CA . ARG B 1 21 ? -23.29 2.461 13.97 1 85.95 21 ARG B CA 1
ATOM 2128 C C . ARG B 1 21 ? -23.002 1.871 12.594 1 85.95 21 ARG B C 1
ATOM 2130 O O . ARG B 1 21 ? -22.469 0.765 12.486 1 85.95 21 ARG B O 1
ATOM 2137 N N . TRP B 1 22 ? -23.295 2.605 11.626 1 86.86 22 TRP B N 1
ATOM 2138 C CA . TRP B 1 22 ? -23.118 2.112 10.265 1 86.86 22 TRP B CA 1
ATOM 2139 C C . TRP B 1 22 ? -21.638 1.993 9.917 1 86.86 22 TRP B C 1
ATOM 2141 O O . TRP B 1 22 ? -21.242 1.108 9.154 1 86.86 22 TRP B O 1
ATOM 2151 N N . GLU B 1 23 ? -20.913 2.806 10.462 1 86.01 23 GLU B N 1
ATOM 2152 C CA . GLU B 1 23 ? -19.474 2.716 10.235 1 86.01 23 GLU B CA 1
ATOM 2153 C C . GLU B 1 23 ? -18.889 1.467 10.887 1 86.01 23 GLU B C 1
ATOM 2155 O O . GLU B 1 23 ? -18.03 0.801 10.305 1 86.01 23 GLU B O 1
ATOM 2160 N N . TYR B 1 24 ? -19.348 1.174 12.109 1 88.21 24 TYR B N 1
ATOM 2161 C CA . TYR B 1 24 ? -18.918 -0.041 12.792 1 88.21 24 TYR B CA 1
ATOM 2162 C C . TYR B 1 24 ? -19.37 -1.282 12.031 1 88.21 24 TYR B C 1
ATOM 2164 O O . TYR B 1 24 ? -18.61 -2.243 11.892 1 88.21 24 TYR B O 1
ATOM 2172 N N . ILE B 1 25 ? -20.532 -1.244 11.562 1 91.67 25 ILE B N 1
ATOM 2173 C CA . ILE B 1 25 ? -21.083 -2.382 10.833 1 91.67 25 ILE B CA 1
ATOM 2174 C C . ILE B 1 25 ? -20.307 -2.586 9.534 1 91.67 25 ILE B C 1
ATOM 2176 O O . ILE B 1 25 ? -19.974 -3.718 9.174 1 91.67 25 ILE B O 1
ATOM 2180 N N . ASN B 1 26 ? -20.128 -1.526 8.87 1 92.8 26 ASN B N 1
ATOM 2181 C CA . ASN B 1 26 ? -19.378 -1.602 7.62 1 92.8 26 ASN B CA 1
ATOM 2182 C C . ASN B 1 26 ? -17.981 -2.176 7.838 1 92.8 26 ASN B C 1
ATOM 2184 O O . ASN B 1 26 ? -17.546 -3.059 7.098 1 92.8 26 ASN B O 1
ATOM 2188 N N . ALA B 1 27 ? -17.246 -1.676 8.875 1 93.48 27 ALA B N 1
ATOM 2189 C CA . ALA B 1 27 ? -15.903 -2.157 9.188 1 93.48 27 ALA B CA 1
ATOM 2190 C C . ALA B 1 27 ? -15.924 -3.637 9.56 1 93.48 27 ALA B C 1
ATOM 2192 O O . ALA B 1 27 ? -15.054 -4.402 9.136 1 93.48 27 ALA B O 1
ATOM 2193 N N . GLY B 1 28 ? -16.916 -4.071 10.343 1 94.82 28 GLY B N 1
ATOM 2194 C CA . GLY B 1 28 ? -17.068 -5.467 10.718 1 94.82 28 GLY B CA 1
ATOM 2195 C C . GLY B 1 28 ? -17.38 -6.371 9.54 1 94.82 28 GLY B C 1
ATOM 2196 O O . GLY B 1 28 ? -16.832 -7.47 9.432 1 94.82 28 GLY B O 1
ATOM 2197 N N . ALA B 1 29 ? -18.241 -5.867 8.716 1 96.31 29 ALA B N 1
ATOM 2198 C CA . ALA B 1 29 ? -18.599 -6.648 7.535 1 96.31 29 ALA B CA 1
ATOM 2199 C C . ALA B 1 29 ? -17.4 -6.816 6.605 1 96.31 29 ALA B C 1
ATOM 2201 O O . ALA B 1 29 ? -17.21 -7.882 6.014 1 96.31 29 ALA B O 1
ATOM 2202 N N . TYR B 1 30 ? -16.745 -5.812 6.465 1 96.55 30 TYR B N 1
ATOM 2203 C CA . TYR B 1 30 ? -15.54 -5.901 5.648 1 96.55 30 TYR B CA 1
ATOM 2204 C C . TYR B 1 30 ? -14.566 -6.923 6.223 1 96.55 30 TYR B C 1
ATOM 2206 O O . TYR B 1 30 ? -13.993 -7.728 5.485 1 96.55 30 TYR B O 1
ATOM 2214 N N . MET B 1 31 ? -14.276 -6.889 7.564 1 96.91 31 MET B N 1
ATOM 2215 C CA . MET B 1 31 ? -13.417 -7.859 8.237 1 96.91 31 MET B CA 1
ATOM 2216 C C . MET B 1 31 ? -13.925 -9.28 8.019 1 96.91 31 MET B C 1
ATOM 2218 O O . MET B 1 31 ? -13.15 -10.176 7.679 1 96.91 31 MET B O 1
ATOM 2222 N N . PHE B 1 32 ? -15.245 -9.466 8.178 1 97.87 32 PHE B N 1
ATOM 2223 C CA . PHE B 1 32 ? -15.859 -10.77 7.963 1 97.87 32 PHE B CA 1
ATOM 2224 C C . PHE B 1 32 ? -15.652 -11.236 6.526 1 97.87 32 PHE B C 1
ATOM 2226 O O . PHE B 1 32 ? -15.253 -12.378 6.29 1 97.87 32 PHE B O 1
ATOM 2233 N N . GLY B 1 33 ? -15.889 -10.378 5.519 1 97.79 33 GLY B N 1
ATOM 2234 C CA . GLY B 1 33 ? -15.747 -10.73 4.115 1 97.79 33 GLY B CA 1
ATOM 2235 C C . GLY B 1 33 ? -14.329 -11.115 3.737 1 97.79 33 GLY B C 1
ATOM 2236 O O . GLY B 1 33 ? -14.115 -12.111 3.042 1 97.79 33 GLY B O 1
ATOM 2237 N N . THR B 1 34 ? -13.409 -10.373 4.177 1 98.18 34 THR B N 1
ATOM 2238 C CA . THR B 1 34 ? -12.02 -10.644 3.825 1 98.18 34 THR B CA 1
ATOM 2239 C C . THR B 1 34 ? -11.528 -11.919 4.505 1 98.18 34 THR B C 1
ATOM 2241 O O . THR B 1 34 ? -10.742 -12.673 3.928 1 98.18 34 THR B O 1
ATOM 2244 N N . LEU B 1 35 ? -11.922 -12.193 5.786 1 98.44 35 LEU B N 1
ATOM 2245 C CA . LEU B 1 35 ? -11.601 -13.454 6.446 1 98.44 35 LEU B CA 1
ATOM 2246 C C . LEU B 1 35 ? -12.187 -14.634 5.679 1 98.44 35 LEU B C 1
ATOM 2248 O O . LEU B 1 35 ? -11.522 -15.657 5.502 1 98.44 35 LEU B O 1
ATOM 2252 N N . LEU B 1 36 ? -13.385 -14.425 5.29 1 98.19 36 LEU B N 1
ATOM 2253 C CA . LEU B 1 36 ? -14.053 -15.464 4.514 1 98.19 36 LEU B CA 1
ATOM 2254 C C . LEU B 1 36 ? -13.32 -15.717 3.201 1 98.19 36 LEU B C 1
ATOM 2256 O O . LEU B 1 36 ? -13.182 -16.865 2.773 1 98.19 36 LEU B O 1
ATOM 2260 N N . LEU B 1 37 ? -12.922 -14.671 2.539 1 98.3 37 LEU B N 1
ATOM 2261 C CA . LEU B 1 37 ? -12.163 -14.806 1.3 1 98.3 37 LEU B CA 1
ATOM 2262 C C . LEU B 1 37 ? -10.87 -15.579 1.536 1 98.3 37 LEU B C 1
ATOM 2264 O O . LEU B 1 37 ? -10.537 -16.488 0.772 1 98.3 37 LEU B O 1
ATOM 2268 N N . ALA B 1 38 ? -10.095 -15.241 2.618 1 98.23 38 ALA B N 1
ATOM 2269 C CA . ALA B 1 38 ? -8.862 -15.947 2.956 1 98.23 38 ALA B CA 1
ATOM 2270 C C . ALA B 1 38 ? -9.131 -17.425 3.222 1 98.23 38 ALA B C 1
ATOM 2272 O O . ALA B 1 38 ? -8.358 -18.289 2.801 1 98.23 38 ALA B O 1
ATOM 2273 N N . ALA B 1 39 ? -10.231 -17.726 3.911 1 97.17 39 ALA B N 1
ATOM 2274 C CA . ALA B 1 39 ? -10.602 -19.11 4.192 1 97.17 39 ALA B CA 1
ATOM 2275 C C . ALA B 1 39 ? -10.911 -19.868 2.904 1 97.17 39 ALA B C 1
ATOM 2277 O O . ALA B 1 39 ? -10.491 -21.015 2.735 1 97.17 39 ALA B O 1
ATOM 2278 N N . GLY B 1 40 ? -11.669 -19.258 2.025 1 95.75 40 GLY B N 1
ATOM 2279 C CA . GLY B 1 40 ? -11.973 -19.896 0.754 1 95.75 40 GLY B CA 1
ATOM 2280 C C . 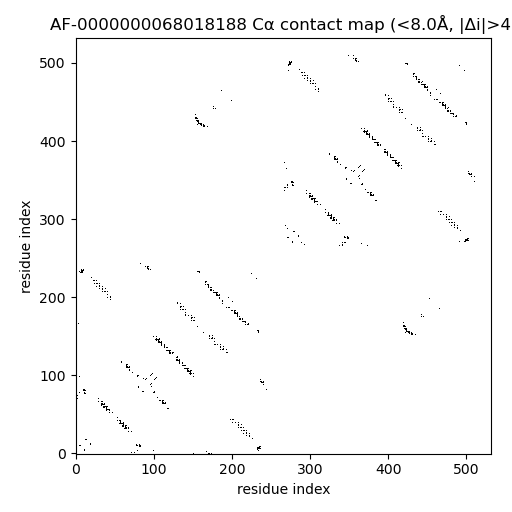GLY B 1 40 ? -10.739 -20.185 -0.079 1 95.75 40 GLY B C 1
ATOM 2281 O O . GLY B 1 40 ? -10.599 -21.278 -0.632 1 95.75 40 GLY B O 1
ATOM 2282 N N . LEU B 1 41 ? -9.838 -19.266 -0.176 1 95.24 41 LEU B N 1
ATOM 2283 C CA . LEU B 1 41 ? -8.614 -19.445 -0.95 1 95.24 41 LEU B CA 1
ATOM 2284 C C . LEU B 1 41 ? -7.69 -20.455 -0.279 1 95.24 41 LEU B C 1
ATOM 2286 O O . LEU B 1 41 ? -6.974 -21.194 -0.958 1 95.24 41 LEU B O 1
ATOM 2290 N N . ALA B 1 42 ? -7.652 -20.438 1.106 1 94.85 42 ALA B N 1
ATOM 2291 C CA . ALA B 1 42 ? -6.884 -21.455 1.818 1 94.85 42 ALA B CA 1
ATOM 2292 C C . ALA B 1 42 ? -7.396 -22.856 1.495 1 94.85 42 ALA B C 1
ATOM 2294 O O . ALA B 1 42 ? -6.608 -23.79 1.332 1 94.85 42 ALA B O 1
ATOM 2295 N N . ALA B 1 43 ? -8.7 -22.98 1.393 1 92.55 43 ALA B N 1
ATOM 2296 C CA . ALA B 1 43 ? -9.29 -24.267 1.033 1 92.55 43 ALA B CA 1
ATOM 2297 C C . ALA B 1 43 ? -8.894 -24.675 -0.383 1 92.55 43 ALA B C 1
ATOM 2299 O O . ALA B 1 43 ? -8.637 -25.852 -0.648 1 92.55 43 ALA B O 1
ATOM 2300 N N . LEU B 1 44 ? -8.824 -23.718 -1.282 1 88.79 44 LEU B N 1
ATOM 2301 C CA . LEU B 1 44 ? -8.406 -23.994 -2.652 1 88.79 44 LEU B CA 1
ATOM 2302 C C . LEU B 1 44 ? -6.95 -24.444 -2.696 1 88.79 44 LEU B C 1
ATOM 2304 O O . LEU B 1 44 ? -6.587 -25.312 -3.493 1 88.79 44 LEU B O 1
ATOM 2308 N N . CYS B 1 45 ? -6.148 -23.871 -1.889 1 88.65 45 CYS B N 1
ATOM 2309 C CA . CYS B 1 45 ? -4.736 -24.231 -1.828 1 88.65 45 CYS B CA 1
ATOM 2310 C C . CYS B 1 45 ? -4.553 -25.626 -1.242 1 88.65 45 CYS B C 1
ATOM 2312 O O . CYS B 1 45 ? -3.639 -26.353 -1.633 1 88.65 45 CYS B O 1
ATOM 2314 N N . ALA B 1 46 ? -5.353 -25.999 -0.349 1 86.01 46 ALA B N 1
ATOM 2315 C CA . ALA B 1 46 ? -5.251 -27.291 0.325 1 86.01 46 ALA B CA 1
ATOM 2316 C C . ALA B 1 46 ? -5.865 -28.402 -0.522 1 86.01 46 ALA B C 1
ATOM 2318 O O . ALA B 1 46 ? -5.618 -29.586 -0.279 1 86.01 46 ALA B O 1
ATOM 2319 N N . SER B 1 47 ? -6.752 -28.12 -1.463 1 76.61 47 SER B N 1
ATOM 2320 C CA . SER B 1 47 ? -7.542 -29.108 -2.19 1 76.61 47 SER B CA 1
ATOM 2321 C C . SER B 1 47 ? -6.7 -29.825 -3.24 1 76.61 47 SER B C 1
ATOM 2323 O O . SER B 1 47 ? -6.35 -29.24 -4.268 1 76.61 47 SER B O 1
ATOM 2325 N N . GLU B 1 48 ? -5.499 -30.314 -2.863 1 61.94 48 GLU B N 1
ATOM 2326 C CA . GLU B 1 48 ? -4.769 -31.206 -3.758 1 61.94 48 GLU B CA 1
ATOM 2327 C C . GLU B 1 48 ? -5.692 -32.261 -4.361 1 61.94 48 GLU B C 1
ATOM 2329 O O . GLU B 1 48 ? -5.226 -33.265 -4.904 1 61.94 48 GLU B O 1
ATOM 2334 N N . GLY B 1 49 ? -6.723 -32.054 -4.98 1 56.99 49 GLY B N 1
ATOM 2335 C CA . GLY B 1 49 ? -7.216 -33.209 -5.713 1 56.99 49 GLY B CA 1
ATOM 2336 C C . GLY B 1 49 ? -8.73 -33.268 -5.787 1 56.99 49 GLY B C 1
ATOM 2337 O O . GLY B 1 49 ? -9.288 -33.995 -6.612 1 56.99 49 GLY B O 1
ATOM 2338 N N . GLY B 1 50 ? -9.515 -32.871 -4.794 1 64.67 50 GLY B N 1
ATOM 2339 C CA . GLY B 1 50 ? -10.91 -33.257 -4.938 1 64.67 50 GLY B CA 1
ATOM 2340 C C . GLY B 1 50 ? -11.787 -32.138 -5.469 1 64.67 50 GLY B C 1
ATOM 2341 O O . GLY B 1 50 ? -11.583 -30.97 -5.132 1 64.67 50 GLY B O 1
ATOM 2342 N N . VAL B 1 51 ? -12.439 -32.306 -6.528 1 70.24 51 VAL B N 1
ATOM 2343 C CA . VAL B 1 51 ? -13.353 -31.424 -7.246 1 70.24 51 VAL B CA 1
ATOM 2344 C C . VAL B 1 51 ? -14.298 -30.743 -6.258 1 70.24 51 VAL B C 1
ATOM 2346 O O . VAL B 1 51 ? -14.547 -29.54 -6.356 1 70.24 51 VAL B O 1
ATOM 2349 N N . GLY B 1 52 ? -14.749 -31.496 -5.129 1 78.16 52 GLY B N 1
ATOM 2350 C CA . GLY B 1 52 ? -15.697 -30.945 -4.174 1 78.16 52 GLY B CA 1
ATOM 2351 C C . GLY B 1 52 ? -15.12 -29.81 -3.348 1 78.16 52 GLY B C 1
ATOM 2352 O O . GLY B 1 52 ? -15.746 -28.757 -3.209 1 78.16 52 GLY B O 1
ATOM 2353 N N . ALA B 1 53 ? -13.952 -30.005 -2.872 1 80.35 53 ALA B N 1
ATOM 2354 C CA . ALA B 1 53 ? -13.3 -28.993 -2.045 1 80.35 53 ALA B CA 1
ATOM 2355 C C . ALA B 1 53 ? -12.956 -27.753 -2.866 1 80.35 53 ALA B C 1
ATOM 2357 O O . ALA B 1 53 ? -13.06 -26.627 -2.374 1 80.35 53 ALA B O 1
ATOM 2358 N N . ARG B 1 54 ? -12.66 -27.993 -3.931 1 84.55 54 ARG B N 1
ATOM 2359 C CA . ARG B 1 54 ? -12.373 -26.894 -4.847 1 84.55 54 ARG B CA 1
ATOM 2360 C C . ARG B 1 54 ? -13.623 -26.061 -5.112 1 84.55 54 ARG B C 1
ATOM 2362 O O . ARG B 1 54 ? -13.581 -24.831 -5.049 1 84.55 54 ARG B O 1
ATOM 2369 N N . ASP B 1 55 ? -14.683 -26.762 -5.469 1 88.93 55 ASP B N 1
ATOM 2370 C CA . ASP B 1 55 ? -15.936 -26.065 -5.744 1 88.93 55 ASP B CA 1
ATOM 2371 C C . ASP B 1 55 ? -16.405 -25.277 -4.523 1 88.93 55 ASP B C 1
ATOM 2373 O O . ASP B 1 55 ? -16.907 -24.159 -4.654 1 88.93 55 ASP B O 1
ATOM 2377 N N . ALA B 1 56 ? -16.23 -25.877 -3.335 1 90.59 56 ALA B N 1
ATOM 2378 C CA . ALA B 1 56 ? -16.611 -25.192 -2.102 1 90.59 56 ALA B CA 1
ATOM 2379 C C . ALA B 1 56 ? -15.755 -23.949 -1.878 1 90.59 56 ALA B C 1
ATOM 2381 O O . ALA B 1 56 ? -16.262 -22.903 -1.466 1 90.59 56 ALA B O 1
ATOM 2382 N N . GLY B 1 57 ? -14.507 -24.062 -2.16 1 92.25 57 GLY B N 1
ATOM 2383 C CA . GLY B 1 57 ? -13.615 -22.922 -2.03 1 92.25 57 GLY B CA 1
ATOM 2384 C C . GLY B 1 57 ? -13.976 -21.773 -2.952 1 92.25 57 GLY B C 1
ATOM 2385 O O . GLY B 1 57 ? -13.957 -20.61 -2.542 1 92.25 57 GLY B O 1
ATOM 2386 N N . LEU B 1 58 ? -14.301 -22.124 -4.113 1 92.33 58 LEU B N 1
ATOM 2387 C CA . LEU B 1 58 ? -14.704 -21.114 -5.086 1 92.33 58 LEU B CA 1
ATOM 2388 C C . LEU B 1 58 ? -16.007 -20.442 -4.665 1 92.33 58 LEU B C 1
ATOM 2390 O O . LEU B 1 58 ? -16.153 -19.225 -4.794 1 92.33 58 LEU B O 1
ATOM 2394 N N . ALA B 1 59 ? -16.965 -21.249 -4.204 1 94.17 59 ALA B N 1
ATOM 2395 C CA . ALA B 1 59 ? -18.246 -20.718 -3.745 1 94.17 59 ALA B CA 1
ATOM 2396 C C . ALA B 1 59 ? -18.056 -19.776 -2.56 1 94.17 59 ALA B C 1
ATOM 2398 O O . ALA B 1 59 ? -18.649 -18.695 -2.517 1 94.17 59 ALA B O 1
ATOM 2399 N N . VAL B 1 60 ? -17.181 -20.18 -1.635 1 96.45 60 VAL B N 1
ATOM 2400 C CA . VAL B 1 60 ? -16.92 -19.363 -0.454 1 96.45 60 VAL B CA 1
ATOM 2401 C C . VAL B 1 60 ? -16.245 -18.058 -0.868 1 96.45 60 VAL B C 1
ATOM 2403 O O . VAL B 1 60 ? -16.592 -16.986 -0.366 1 96.45 60 VAL B O 1
ATOM 2406 N N . ALA B 1 61 ? -15.349 -18.143 -1.703 1 96.92 61 ALA B N 1
ATOM 2407 C CA . ALA B 1 61 ? -14.687 -16.947 -2.218 1 96.92 61 ALA B CA 1
ATOM 2408 C C . ALA B 1 61 ? -15.687 -16.017 -2.899 1 96.92 61 ALA B C 1
ATOM 2410 O O . ALA B 1 61 ? -15.596 -14.794 -2.767 1 96.92 61 ALA B O 1
ATOM 2411 N N . GLY B 1 62 ? -16.658 -16.581 -3.734 1 97.53 62 GLY B N 1
ATOM 2412 C CA . GLY B 1 62 ? -17.691 -15.781 -4.373 1 97.53 62 GLY B CA 1
ATOM 2413 C C . GLY B 1 62 ? -18.56 -15.028 -3.383 1 97.53 62 GLY B C 1
ATOM 2414 O O . GLY B 1 62 ? -18.834 -13.84 -3.567 1 97.53 62 GLY B O 1
ATOM 2415 N N . VAL B 1 63 ? -18.964 -15.678 -2.282 1 98.03 63 VAL B N 1
ATOM 2416 C CA . VAL B 1 63 ? -19.781 -15.053 -1.247 1 98.03 63 VAL B CA 1
ATOM 2417 C C . VAL B 1 63 ? -18.98 -13.957 -0.549 1 98.03 63 VAL B C 1
ATOM 2419 O O . VAL B 1 63 ? -19.505 -12.875 -0.273 1 98.03 63 VAL B O 1
ATOM 2422 N N . ALA B 1 64 ? -17.747 -14.308 -0.242 1 98.57 64 ALA B N 1
ATOM 2423 C CA . ALA B 1 64 ? -16.864 -13.334 0.395 1 98.57 64 ALA B CA 1
ATOM 2424 C C . ALA B 1 64 ? -16.761 -12.059 -0.438 1 98.57 64 ALA B C 1
ATOM 2426 O O . ALA B 1 64 ? -16.891 -10.953 0.092 1 98.57 64 ALA B O 1
ATOM 2427 N N . LEU B 1 65 ? -16.592 -12.202 -1.725 1 98.51 65 LEU B N 1
ATOM 2428 C CA . LEU B 1 65 ? -16.46 -11.059 -2.622 1 98.51 65 LEU B CA 1
ATOM 2429 C C . LEU B 1 65 ? -17.771 -10.285 -2.713 1 98.51 65 LEU B C 1
ATOM 2431 O O . LEU B 1 65 ? -17.765 -9.064 -2.88 1 98.51 65 LEU B O 1
ATOM 2435 N N . ALA B 1 66 ? -18.917 -10.948 -2.652 1 98.45 66 ALA B N 1
ATOM 2436 C CA . ALA B 1 66 ? -20.211 -10.271 -2.614 1 98.45 66 ALA B CA 1
ATOM 2437 C C . ALA B 1 66 ? -20.32 -9.367 -1.39 1 98.45 66 ALA B C 1
ATOM 2439 O O . ALA B 1 66 ? -20.84 -8.252 -1.478 1 98.45 66 ALA B O 1
ATOM 2440 N N . VAL B 1 67 ? -19.818 -9.858 -0.29 1 97.86 67 VAL B N 1
ATOM 2441 C CA . VAL B 1 67 ? -19.837 -9.06 0.932 1 97.86 67 VAL B CA 1
ATOM 2442 C C . VAL B 1 67 ? -18.939 -7.837 0.764 1 97.86 67 VAL B C 1
ATOM 2444 O O . VAL B 1 67 ? -19.336 -6.718 1.098 1 97.86 67 VAL B O 1
ATOM 2447 N N . VAL B 1 68 ? -17.779 -8.02 0.283 1 97.51 68 VAL B N 1
ATOM 2448 C CA . VAL B 1 68 ? -16.848 -6.918 0.066 1 97.51 68 VAL B CA 1
ATOM 2449 C C . VAL B 1 68 ? -17.453 -5.914 -0.913 1 97.51 68 VAL B C 1
ATOM 2451 O O . VAL B 1 68 ? -17.305 -4.702 -0.74 1 97.51 68 VAL B O 1
ATOM 2454 N N . ALA B 1 69 ? -18.112 -6.402 -1.999 1 97.68 69 ALA B N 1
ATOM 2455 C CA . ALA B 1 69 ? -18.788 -5.517 -2.944 1 97.68 69 ALA B CA 1
ATOM 2456 C C . ALA B 1 69 ? -19.863 -4.688 -2.247 1 97.68 69 ALA B C 1
ATOM 2458 O O . ALA B 1 69 ? -19.978 -3.483 -2.484 1 97.68 69 ALA B O 1
ATOM 2459 N N . ALA B 1 70 ? -20.635 -5.326 -1.348 1 96.55 70 ALA B N 1
ATOM 2460 C CA . ALA B 1 70 ? -21.699 -4.64 -0.62 1 96.55 70 ALA B CA 1
ATOM 2461 C C . ALA B 1 70 ? -21.13 -3.553 0.288 1 96.55 70 ALA B C 1
ATOM 2463 O O . ALA B 1 70 ? -21.71 -2.472 0.412 1 96.55 70 ALA B O 1
ATOM 2464 N N . VAL B 1 71 ? -20.027 -3.863 0.887 1 95.07 71 VAL B N 1
ATOM 2465 C CA . VAL B 1 71 ? -19.376 -2.909 1.779 1 95.07 71 VAL B CA 1
ATOM 2466 C C . VAL B 1 71 ? -18.917 -1.689 0.986 1 95.07 71 VAL B C 1
ATOM 2468 O O . VAL B 1 71 ? -19.13 -0.55 1.408 1 95.07 71 VAL B O 1
ATOM 2471 N N . ASN B 1 72 ? -18.319 -1.895 -0.113 1 94.79 72 ASN B N 1
ATOM 2472 C CA . ASN B 1 72 ? -17.868 -0.79 -0.952 1 94.79 72 ASN B CA 1
ATOM 2473 C C . ASN B 1 72 ? -19.045 -0.011 -1.533 1 94.79 72 ASN B C 1
ATOM 2475 O O . ASN B 1 72 ? -18.971 1.209 -1.69 1 94.79 72 ASN B O 1
ATOM 2479 N N . ALA B 1 73 ? -20.117 -0.715 -1.923 1 93.61 73 ALA B N 1
ATOM 2480 C CA . ALA B 1 73 ? -21.332 -0.044 -2.378 1 93.61 73 ALA B CA 1
ATOM 2481 C C . ALA B 1 73 ? -21.917 0.836 -1.277 1 93.61 73 ALA B C 1
ATOM 2483 O O . ALA B 1 73 ? -22.388 1.944 -1.544 1 93.61 73 ALA B O 1
ATOM 2484 N N . HIS B 1 74 ? -21.925 0.331 -0.098 1 90.95 74 HIS B N 1
ATOM 2485 C CA . HIS B 1 74 ? -22.404 1.114 1.036 1 90.95 74 HIS B CA 1
ATOM 2486 C C . HIS B 1 74 ? -21.55 2.359 1.246 1 90.95 74 HIS B C 1
ATOM 2488 O O . HIS B 1 74 ? -22.076 3.437 1.534 1 90.95 74 HIS B O 1
ATOM 2494 N N . ASP B 1 75 ? -20.265 2.199 1.187 1 89.31 75 ASP B N 1
ATOM 2495 C CA . ASP B 1 75 ? -19.369 3.347 1.285 1 89.31 75 ASP B CA 1
ATOM 2496 C C . ASP B 1 75 ? -19.682 4.382 0.207 1 89.31 75 ASP B C 1
ATOM 2498 O O . ASP B 1 75 ? -19.744 5.58 0.489 1 89.31 75 ASP B O 1
ATOM 2502 N N . LEU B 1 76 ? -19.817 3.939 -1.01 1 89.55 76 LEU B N 1
ATOM 2503 C CA . LEU B 1 76 ? -20.168 4.825 -2.115 1 89.55 76 LEU B CA 1
ATOM 2504 C C . LEU B 1 76 ? -21.474 5.559 -1.831 1 89.55 76 LEU B C 1
ATOM 2506 O O . LEU B 1 76 ? -21.554 6.778 -1.996 1 89.55 76 LEU B O 1
ATOM 2510 N N . GLY B 1 77 ? -22.491 4.807 -1.351 1 88.42 77 GLY B N 1
ATOM 2511 C CA . GLY B 1 77 ? -23.764 5.416 -0.995 1 88.42 77 GLY B CA 1
ATOM 2512 C C . GLY B 1 77 ? -23.644 6.446 0.112 1 88.42 77 GLY B C 1
ATOM 2513 O O . GLY B 1 77 ? -24.305 7.485 0.074 1 88.42 77 GLY B O 1
ATOM 2514 N N . ALA B 1 78 ? -22.832 6.167 1.081 1 85.71 78 ALA B N 1
ATOM 2515 C CA . ALA B 1 78 ? -22.638 7.087 2.198 1 85.71 78 ALA B CA 1
ATOM 2516 C C . ALA B 1 78 ? -21.986 8.386 1.732 1 85.71 78 ALA B C 1
ATOM 2518 O O . ALA B 1 78 ? -22.367 9.473 2.175 1 85.71 78 ALA B O 1
ATOM 2519 N N . HIS B 1 79 ? -21.041 8.314 0.844 1 85.86 79 HIS B N 1
ATOM 2520 C CA . HIS B 1 79 ? -20.392 9.51 0.318 1 85.86 79 HIS B CA 1
ATOM 2521 C C . HIS B 1 79 ? -21.354 10.329 -0.536 1 85.86 79 HIS B C 1
ATOM 2523 O O . HIS B 1 79 ? -21.367 11.559 -0.457 1 85.86 79 HIS B O 1
ATOM 2529 N N . LEU B 1 80 ? -22.053 9.639 -1.297 1 87.17 80 LEU B N 1
ATOM 2530 C CA . LEU B 1 80 ? -23.033 10.338 -2.121 1 87.17 80 LEU B CA 1
ATOM 2531 C C . LEU B 1 80 ? -24.07 11.043 -1.253 1 87.17 80 LEU B C 1
ATOM 2533 O O . LEU B 1 80 ? -24.441 12.186 -1.527 1 87.17 80 LEU B O 1
ATOM 2537 N N . ALA B 1 81 ? -24.501 10.328 -0.261 1 85.37 81 ALA B N 1
ATOM 2538 C CA . ALA B 1 81 ? -25.471 10.925 0.654 1 85.37 81 ALA B CA 1
ATOM 2539 C C . ALA B 1 81 ? -24.867 12.116 1.393 1 85.37 81 ALA B C 1
ATOM 2541 O O . ALA B 1 81 ? -25.567 13.083 1.701 1 85.37 81 ALA B O 1
ATOM 2542 N N . GLY B 1 82 ? -23.606 12.067 1.68 1 82.03 82 GLY B N 1
ATOM 2543 C CA . GLY B 1 82 ? -22.93 13.141 2.39 1 82.03 82 GLY B CA 1
ATOM 2544 C C . GLY B 1 82 ? -22.903 14.445 1.614 1 82.03 82 GLY B C 1
ATOM 2545 O O . GLY B 1 82 ? -22.824 15.524 2.206 1 82.03 82 GLY B O 1
ATOM 2546 N N . VAL B 1 83 ? -23.003 14.317 0.22 1 85.45 83 VAL B N 1
ATOM 2547 C CA . VAL B 1 83 ? -22.982 15.529 -0.591 1 85.45 83 VAL B CA 1
ATOM 2548 C C . VAL B 1 83 ? -24.328 15.707 -1.29 1 85.45 83 VAL B C 1
ATOM 2550 O O . VAL B 1 83 ? -24.41 16.353 -2.337 1 85.45 83 VAL B O 1
ATOM 2553 N N . ASP B 1 84 ? -25.326 15.025 -0.732 1 85.61 84 ASP B N 1
ATOM 2554 C CA . ASP B 1 84 ? -26.686 15.13 -1.251 1 85.61 84 ASP B CA 1
ATOM 2555 C C . ASP B 1 84 ? -26.749 14.71 -2.717 1 85.61 84 ASP B C 1
ATOM 2557 O O . ASP B 1 84 ? -27.449 15.334 -3.518 1 85.61 84 ASP B O 1
ATOM 2561 N N . CYS B 1 85 ? -25.893 13.826 -3.118 1 86.25 85 CYS B N 1
ATOM 2562 C CA . CYS B 1 85 ? -25.867 13.223 -4.446 1 86.25 85 CYS B CA 1
ATOM 2563 C C . CYS B 1 85 ? -25.539 14.263 -5.511 1 86.25 85 CYS B C 1
ATOM 2565 O O . CYS B 1 85 ? -25.975 14.143 -6.657 1 86.25 85 CYS B O 1
ATOM 2567 N N . ARG B 1 86 ? -24.859 15.243 -5.173 1 86.19 86 ARG B N 1
ATOM 2568 C CA . ARG B 1 86 ? -24.432 16.264 -6.126 1 86.19 86 ARG B CA 1
ATOM 2569 C C . ARG B 1 86 ? -23.082 15.91 -6.739 1 86.19 86 ARG B C 1
ATOM 2571 O O . ARG B 1 86 ? -22.044 16.408 -6.297 1 86.19 86 ARG B O 1
ATOM 2578 N N . LEU B 1 87 ? -23.085 15.334 -7.727 1 88.85 87 LEU B N 1
ATOM 2579 C CA . LEU B 1 87 ? -21.892 14.811 -8.385 1 88.85 87 LEU B CA 1
ATOM 2580 C C . LEU B 1 87 ? -21.076 15.94 -9.006 1 88.85 87 LEU B C 1
ATOM 2582 O O . LEU B 1 87 ? -19.878 15.782 -9.253 1 88.85 87 LEU B O 1
ATOM 2586 N N . GLY B 1 88 ? -21.76 17.018 -9.275 1 88.03 88 GLY B N 1
ATOM 2587 C CA . GLY B 1 88 ? -21.082 18.165 -9.858 1 88.03 88 GLY B CA 1
ATOM 2588 C C . GLY B 1 88 ? -19.99 18.728 -8.968 1 88.03 88 GLY B C 1
ATOM 2589 O O . GLY B 1 88 ? -19.081 19.409 -9.448 1 88.03 88 GLY B O 1
ATOM 2590 N N . LEU B 1 89 ? -20.076 18.474 -7.685 1 87.87 89 LEU B N 1
ATOM 2591 C CA . LEU B 1 89 ? -19.097 18.977 -6.727 1 87.87 89 LEU B CA 1
ATOM 2592 C C . LEU B 1 89 ? -17.73 18.345 -6.966 1 87.87 89 LEU B C 1
ATOM 2594 O O . LEU B 1 89 ? -16.711 18.872 -6.514 1 87.87 89 LEU B O 1
ATOM 2598 N N . ALA B 1 90 ? -17.744 17.236 -7.658 1 88.34 90 ALA B N 1
ATOM 2599 C CA . ALA B 1 90 ? -16.505 16.519 -7.946 1 88.34 90 ALA B CA 1
ATOM 2600 C C . ALA B 1 90 ? -15.611 17.324 -8.884 1 88.34 90 ALA B C 1
ATOM 2602 O O . ALA B 1 90 ? -14.397 17.111 -8.93 1 88.34 90 ALA B O 1
ATOM 2603 N N . ARG B 1 91 ? -16.219 18.263 -9.602 1 88.47 91 ARG B N 1
ATOM 2604 C CA . ARG B 1 91 ? -15.436 19.102 -10.504 1 88.47 91 ARG B CA 1
ATOM 2605 C C . ARG B 1 91 ? -14.537 20.055 -9.724 1 88.47 91 ARG B C 1
ATOM 2607 O O . ARG B 1 91 ? -13.488 20.473 -10.219 1 88.47 91 ARG B O 1
ATOM 2614 N N . PHE B 1 92 ? -14.993 20.363 -8.516 1 86.58 92 PHE B N 1
ATOM 2615 C CA . PHE B 1 92 ? -14.265 21.319 -7.69 1 86.58 92 PHE B CA 1
ATOM 2616 C C . PHE B 1 92 ? -13.333 20.599 -6.723 1 86.58 92 PHE B C 1
ATOM 26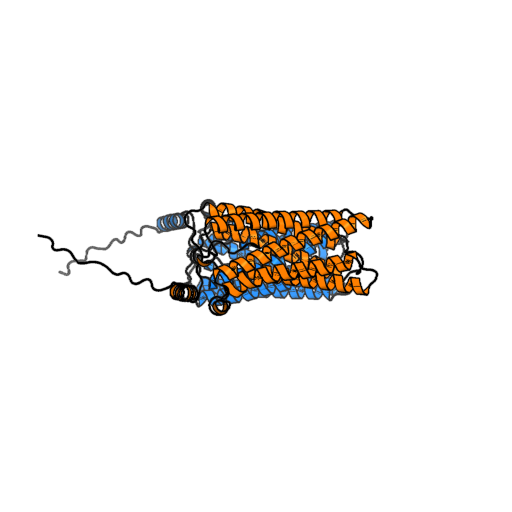18 O O . PHE B 1 92 ? -12.336 21.168 -6.274 1 86.58 92 PHE B O 1
ATOM 2625 N N . ASP B 1 93 ? -13.73 19.441 -6.454 1 87.5 93 ASP B N 1
ATOM 2626 C CA . ASP B 1 93 ? -12.944 18.63 -5.53 1 87.5 93 ASP B CA 1
ATOM 2627 C C . ASP B 1 93 ? -12.603 17.273 -6.142 1 87.5 93 ASP B C 1
ATOM 2629 O O . ASP B 1 93 ? -13.316 16.292 -5.925 1 87.5 93 ASP B O 1
ATOM 2633 N N . PRO B 1 94 ? -11.441 17.174 -6.74 1 86.74 94 PRO B N 1
ATOM 2634 C CA . PRO B 1 94 ? -11.047 15.916 -7.379 1 86.74 94 PRO B CA 1
ATOM 2635 C C . PRO B 1 94 ? -10.915 14.765 -6.385 1 86.74 94 PRO B C 1
ATOM 2637 O O . PRO B 1 94 ? -11.085 13.601 -6.756 1 86.74 94 PRO B O 1
ATOM 2640 N N . GLN B 1 95 ? -10.691 15.083 -5.234 1 87.15 95 GLN B N 1
ATOM 2641 C CA . GLN B 1 95 ? -10.592 14.022 -4.238 1 87.15 95 GLN B CA 1
ATOM 2642 C C . GLN B 1 95 ? -11.95 13.369 -3.993 1 87.15 95 GLN B C 1
ATOM 2644 O O . GLN B 1 95 ? -12.034 12.155 -3.796 1 87.15 95 GLN B O 1
ATOM 2649 N N . LEU B 1 96 ? -12.95 14.158 -3.894 1 86.69 96 LEU B N 1
ATOM 2650 C CA . LEU B 1 96 ? -14.3 13.618 -3.771 1 86.69 96 LEU B CA 1
ATOM 2651 C C . LEU B 1 96 ? -14.615 12.676 -4.928 1 86.69 96 LEU B C 1
ATOM 2653 O O . LEU B 1 96 ? -15.096 11.561 -4.713 1 86.69 96 LEU B O 1
ATOM 2657 N N . GLY B 1 97 ? -14.339 13.059 -6.106 1 89.2 97 GLY B N 1
ATOM 2658 C CA . GLY B 1 97 ? -14.632 12.263 -7.288 1 89.2 97 GLY B CA 1
ATOM 2659 C C . GLY B 1 97 ? -13.776 11.016 -7.395 1 89.2 97 GLY B C 1
ATOM 2660 O O . GLY B 1 97 ? -14.298 9.907 -7.519 1 89.2 97 GLY B O 1
ATOM 2661 N N . LEU B 1 98 ? -12.454 11.178 -7.25 1 90.6 98 LEU B N 1
ATOM 2662 C CA . LEU B 1 98 ? -11.52 10.103 -7.567 1 90.6 98 LEU B CA 1
ATOM 2663 C C . LEU B 1 98 ? -11.349 9.164 -6.378 1 90.6 98 LEU B C 1
ATOM 2665 O O . LEU B 1 98 ? -11.347 7.942 -6.542 1 90.6 98 LEU B O 1
ATOM 2669 N N . VAL B 1 99 ? -11.279 9.684 -5.195 1 89.45 99 VAL B N 1
ATOM 2670 C CA . VAL B 1 99 ? -10.929 8.873 -4.033 1 89.45 99 VAL B CA 1
ATOM 2671 C C . VAL B 1 99 ? -12.199 8.404 -3.327 1 89.45 99 VAL B C 1
ATOM 2673 O O . VAL B 1 99 ? -12.335 7.223 -2.999 1 89.45 99 VAL B O 1
ATOM 2676 N N . GLU B 1 100 ? -13.17 9.256 -3.206 1 87.66 100 GLU B N 1
ATOM 2677 C CA . GLU B 1 100 ? -14.327 8.927 -2.379 1 87.66 100 GLU B CA 1
ATOM 2678 C C . GLU B 1 100 ? -15.421 8.254 -3.203 1 87.66 100 GLU B C 1
ATOM 2680 O O . GLU B 1 100 ? -16.194 7.449 -2.678 1 87.66 100 GLU B O 1
ATOM 2685 N N . LEU B 1 101 ? -15.522 8.593 -4.457 1 90.85 101 LEU B N 1
ATOM 2686 C CA . LEU B 1 101 ? -16.582 7.999 -5.263 1 90.85 101 LEU B CA 1
ATOM 2687 C C . LEU B 1 101 ? -16.026 6.914 -6.178 1 90.85 101 LEU B C 1
ATOM 2689 O O . LEU B 1 101 ? -16.447 5.757 -6.104 1 90.85 101 LEU B O 1
ATOM 2693 N N . LEU B 1 102 ? -14.996 7.24 -6.913 1 93.97 102 LEU B N 1
ATOM 2694 C CA . LEU B 1 102 ? -14.525 6.319 -7.942 1 93.97 102 LEU B CA 1
ATOM 2695 C C . LEU B 1 102 ? -13.81 5.126 -7.317 1 93.97 102 LEU B C 1
ATOM 2697 O O . LEU B 1 102 ? -13.973 3.991 -7.772 1 93.97 102 LEU B O 1
ATOM 2701 N N . ALA B 1 103 ? -13.01 5.331 -6.305 1 94.3 103 ALA B N 1
ATOM 2702 C CA . ALA B 1 103 ? -12.237 4.243 -5.711 1 94.3 103 ALA B CA 1
ATOM 2703 C C . ALA B 1 103 ? -13.153 3.138 -5.194 1 94.3 103 ALA B C 1
ATOM 2705 O O . ALA B 1 103 ? -13.02 1.977 -5.59 1 94.3 103 ALA B O 1
ATOM 2706 N N . PRO B 1 104 ? -14.144 3.462 -4.329 1 94.1 104 PRO B N 1
ATOM 2707 C CA . PRO B 1 104 ? -15.043 2.391 -3.89 1 94.1 104 PRO B CA 1
ATOM 2708 C C . PRO B 1 104 ? -15.847 1.788 -5.039 1 94.1 104 PRO B C 1
ATOM 2710 O O . PRO B 1 104 ? -16.15 0.593 -5.025 1 94.1 104 PRO B O 1
ATOM 2713 N N . ALA B 1 105 ? -16.21 2.553 -6.035 1 95.75 105 ALA B N 1
ATOM 2714 C CA . ALA B 1 105 ? -16.937 2.035 -7.191 1 95.75 105 ALA B CA 1
ATOM 2715 C C . ALA B 1 105 ? -16.099 1.014 -7.954 1 95.75 105 ALA B C 1
ATOM 2717 O O . ALA B 1 105 ? -16.61 -0.024 -8.381 1 95.75 105 ALA B O 1
ATOM 2718 N N . LEU B 1 106 ? -14.823 1.299 -8.086 1 97.54 106 LEU B N 1
ATOM 2719 C CA . LEU B 1 106 ? -13.921 0.388 -8.782 1 97.54 106 LEU B CA 1
ATOM 2720 C C . LEU B 1 106 ? -13.735 -0.903 -7.992 1 97.54 106 LEU B C 1
ATOM 2722 O O . LEU B 1 106 ? -13.716 -1.992 -8.57 1 97.54 106 LEU B O 1
ATOM 2726 N N . HIS B 1 107 ? -13.679 -0.822 -6.667 1 97.28 107 HIS B N 1
ATOM 2727 C CA . HIS B 1 107 ? -13.548 -2.017 -5.84 1 97.28 107 HIS B CA 1
ATOM 2728 C C . HIS B 1 107 ? -14.802 -2.882 -5.92 1 97.28 107 HIS B C 1
ATOM 2730 O O . HIS B 1 107 ? -14.71 -4.107 -6.025 1 97.28 107 HIS B O 1
ATOM 2736 N N . ALA B 1 108 ? -15.924 -2.22 -5.904 1 97.27 108 ALA B N 1
ATOM 2737 C CA . ALA B 1 108 ? -17.178 -2.961 -6.014 1 97.27 108 ALA B CA 1
ATOM 2738 C C . ALA B 1 108 ? -17.304 -3.625 -7.382 1 97.27 108 ALA B C 1
ATOM 2740 O O . ALA B 1 108 ? -17.631 -4.81 -7.476 1 97.27 108 ALA B O 1
ATOM 2741 N N . ALA B 1 109 ? -17.025 -2.848 -8.419 1 98.35 109 ALA B N 1
ATOM 2742 C CA . ALA B 1 109 ? -17.098 -3.379 -9.778 1 98.35 109 ALA B CA 1
ATOM 2743 C C . ALA B 1 109 ? -16.119 -4.534 -9.969 1 98.35 109 ALA B C 1
ATOM 2745 O O . ALA B 1 109 ? -16.436 -5.519 -10.64 1 98.35 109 ALA B O 1
ATOM 2746 N N . GLY B 1 110 ? -14.926 -4.403 -9.397 1 98.55 110 GLY B N 1
ATOM 2747 C CA . GLY B 1 110 ? -13.962 -5.49 -9.453 1 98.55 110 GLY B CA 1
ATOM 2748 C C . GLY B 1 110 ? -14.462 -6.765 -8.801 1 98.55 110 GLY B C 1
ATOM 2749 O O . GLY B 1 110 ? -14.247 -7.861 -9.322 1 98.55 110 GLY B O 1
ATOM 2750 N N . CYS B 1 111 ? -15.098 -6.645 -7.693 1 98.34 111 CYS B N 1
ATOM 2751 C CA . CYS B 1 111 ? -15.665 -7.806 -7.014 1 98.34 111 CYS B CA 1
ATOM 2752 C C . CYS B 1 111 ? -16.738 -8.468 -7.87 1 98.34 111 CYS B C 1
ATOM 2754 O O . CYS B 1 111 ? -16.802 -9.696 -7.953 1 98.34 111 CYS B O 1
ATOM 2756 N N . VAL B 1 112 ? -17.556 -7.683 -8.481 1 98.42 112 VAL B N 1
ATOM 2757 C CA . VAL B 1 112 ? -18.616 -8.235 -9.318 1 98.42 112 VAL B CA 1
ATOM 2758 C C . VAL B 1 112 ? -18.004 -9.027 -10.472 1 98.42 112 VAL B C 1
ATOM 2760 O O . VAL B 1 112 ? -18.419 -10.155 -10.748 1 98.42 112 VAL B O 1
ATOM 2763 N N . LEU B 1 113 ? -16.983 -8.438 -11.117 1 98.54 113 LEU B N 1
ATOM 2764 C CA . LEU B 1 113 ? -16.323 -9.136 -12.215 1 98.54 113 LEU B CA 1
ATOM 2765 C C . LEU B 1 113 ? -15.644 -10.409 -11.719 1 98.54 113 LEU B C 1
ATOM 2767 O O . LEU B 1 113 ? -15.67 -11.436 -12.401 1 98.54 113 LEU B O 1
ATOM 2771 N N . ALA B 1 114 ? -15.054 -10.386 -10.566 1 98.07 114 ALA B N 1
ATOM 2772 C CA . ALA B 1 114 ? -14.403 -11.565 -10 1 98.07 114 ALA B CA 1
ATOM 2773 C C . ALA B 1 114 ? -15.421 -12.66 -9.694 1 98.07 114 ALA B C 1
ATOM 2775 O O . ALA B 1 114 ? -15.138 -13.847 -9.87 1 98.07 114 ALA B O 1
ATOM 2776 N N . ILE B 1 115 ? -16.596 -12.24 -9.193 1 98.07 115 ILE B N 1
ATOM 2777 C CA . ILE B 1 115 ? -17.658 -13.207 -8.935 1 98.07 115 ILE B CA 1
ATOM 2778 C C . ILE B 1 115 ? -18.064 -13.887 -10.24 1 98.07 115 ILE B C 1
ATOM 2780 O O . ILE B 1 115 ? -18.252 -15.106 -10.28 1 98.07 115 ILE B O 1
ATOM 2784 N N . VAL B 1 116 ? -18.205 -13.084 -11.272 1 97 116 VAL B N 1
ATOM 2785 C CA . VAL B 1 116 ? -18.542 -13.639 -12.579 1 97 116 VAL B CA 1
ATOM 2786 C C . VAL B 1 116 ? -17.457 -14.619 -13.02 1 97 116 VAL B C 1
ATOM 2788 O O . VAL B 1 116 ? -17.758 -15.719 -13.489 1 97 116 VAL B O 1
ATOM 2791 N N . GLY B 1 117 ? -16.189 -14.261 -12.843 1 94.97 117 GLY B N 1
AT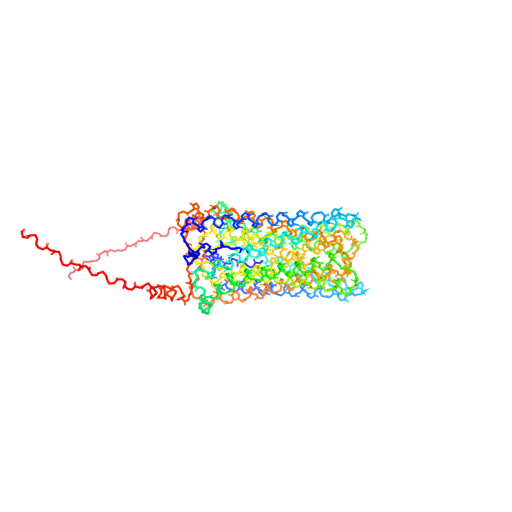OM 2792 C CA . GLY B 1 117 ? -15.093 -15.155 -13.182 1 94.97 117 GLY B CA 1
ATOM 2793 C C . GLY B 1 117 ? -15.111 -16.449 -12.39 1 94.97 117 GLY B C 1
ATOM 2794 O O . GLY B 1 117 ? -14.931 -17.53 -12.954 1 94.97 117 GLY B O 1
ATOM 2795 N N . LEU B 1 118 ? -15.372 -16.384 -11.116 1 93.97 118 LEU B N 1
ATOM 2796 C CA . LEU B 1 118 ? -15.427 -17.562 -10.257 1 93.97 118 LEU B CA 1
ATOM 2797 C C . LEU B 1 118 ? -16.601 -18.458 -10.638 1 93.97 118 LEU B C 1
ATOM 2799 O O . LEU B 1 118 ? -16.479 -19.685 -10.63 1 93.97 118 LEU B O 1
ATOM 2803 N N . ALA B 1 119 ? -17.708 -17.856 -10.913 1 93.46 119 ALA B N 1
ATOM 2804 C CA . ALA B 1 119 ? -18.881 -18.616 -11.338 1 93.46 119 ALA B CA 1
ATOM 2805 C C . ALA B 1 119 ? -18.61 -19.361 -12.641 1 93.46 119 ALA B C 1
ATOM 2807 O O . ALA B 1 119 ? -18.993 -20.524 -12.79 1 93.46 119 ALA B O 1
ATOM 2808 N N . LEU B 1 120 ? -17.956 -18.636 -13.575 1 91.63 120 LEU B N 1
ATOM 2809 C CA . LEU B 1 120 ? -17.616 -19.276 -14.841 1 91.63 120 LEU B CA 1
ATOM 2810 C C . LEU B 1 120 ? -16.647 -20.434 -14.623 1 91.63 120 LEU B C 1
ATOM 2812 O O . LEU B 1 120 ? -16.712 -21.444 -15.327 1 91.63 120 LEU B O 1
ATOM 2816 N N . GLN B 1 121 ? -15.791 -20.334 -13.658 1 88.02 121 GLN B N 1
ATOM 2817 C CA . GLN B 1 121 ? -14.877 -21.424 -13.335 1 88.02 121 GLN B CA 1
ATOM 2818 C C . GLN B 1 121 ? -15.623 -22.604 -12.719 1 88.02 121 GLN B C 1
ATOM 2820 O O . GLN B 1 121 ? -15.285 -23.761 -12.975 1 88.02 121 GLN B O 1
ATOM 2825 N N . LEU B 1 122 ? -16.56 -22.303 -11.914 1 84.92 122 LEU B N 1
ATOM 2826 C CA . LEU B 1 122 ? -17.337 -23.332 -11.232 1 84.92 122 LEU B CA 1
ATOM 2827 C C . LEU B 1 122 ? -18.194 -24.113 -12.223 1 84.92 122 LEU B C 1
ATOM 2829 O O . LEU B 1 122 ? -18.34 -25.331 -12.098 1 84.92 122 LEU B O 1
ATOM 2833 N N . PHE B 1 123 ? -18.658 -23.49 -13.213 1 81.52 123 PHE B N 1
ATOM 2834 C CA . PHE B 1 123 ? -19.619 -24.133 -14.101 1 81.52 123 PHE B CA 1
ATOM 2835 C C . PHE B 1 123 ? -18.972 -24.482 -15.436 1 81.52 123 PHE B C 1
ATOM 2837 O O . PHE B 1 123 ? -19.642 -24.973 -16.347 1 81.52 123 PHE B O 1
ATOM 2844 N N . SER B 1 124 ? -17.617 -24.178 -15.48 1 74.45 124 SER B N 1
ATOM 2845 C CA . SER B 1 124 ? -16.974 -24.302 -16.784 1 74.45 124 SER B CA 1
ATOM 2846 C C . SER B 1 124 ? -16.784 -25.765 -17.17 1 74.45 124 SER B C 1
ATOM 2848 O O . SER B 1 124 ? -16.337 -26.574 -16.354 1 74.45 124 SER B O 1
ATOM 2850 N N . GLN B 1 125 ? -17.568 -26.027 -18.304 1 74.02 125 GLN B N 1
ATOM 2851 C CA . GLN B 1 125 ? -17.293 -27.237 -19.072 1 74.02 125 GLN B CA 1
ATOM 2852 C C . GLN B 1 125 ? -16.607 -26.905 -20.394 1 74.02 125 GLN B C 1
ATOM 2854 O O . GLN B 1 125 ? -17.253 -26.434 -21.333 1 74.02 125 GLN B O 1
ATOM 2859 N N . GLY B 1 126 ? -15.236 -26.57 -20.399 1 73.76 126 GLY B N 1
ATOM 2860 C CA . GLY B 1 126 ? -14.55 -26.348 -21.662 1 73.76 126 GLY B CA 1
ATOM 2861 C C . GLY B 1 126 ? -13.555 -25.204 -21.607 1 73.76 126 GLY B C 1
ATOM 2862 O O . GLY B 1 126 ? -13.613 -24.367 -20.704 1 73.76 126 GLY B O 1
ATOM 2863 N N . ASP B 1 127 ? -12.847 -25.065 -22.672 1 77.97 127 ASP B N 1
ATOM 2864 C CA . ASP B 1 127 ? -11.701 -24.166 -22.77 1 77.97 127 ASP B CA 1
ATOM 2865 C C . ASP B 1 127 ? -12.153 -22.715 -22.917 1 77.97 127 ASP B C 1
ATOM 2867 O O . ASP B 1 127 ? -11.557 -21.811 -22.327 1 77.97 127 ASP B O 1
ATOM 2871 N N . ARG B 1 128 ? -13.292 -22.455 -23.711 1 83.34 128 ARG B N 1
ATOM 2872 C CA . ARG B 1 128 ? -13.742 -21.091 -23.969 1 83.34 128 ARG B CA 1
ATOM 2873 C C . ARG B 1 128 ? -14.225 -20.422 -22.686 1 83.34 128 ARG B C 1
ATOM 2875 O O . ARG B 1 128 ? -13.933 -19.249 -22.444 1 83.34 128 ARG B O 1
ATOM 2882 N N . LEU B 1 129 ? -14.992 -21.085 -21.904 1 85.62 129 LEU B N 1
ATOM 2883 C CA . LEU B 1 129 ? -15.522 -20.536 -20.661 1 85.62 129 LEU B CA 1
ATOM 2884 C C . LEU B 1 129 ? -14.406 -20.313 -19.645 1 85.62 129 LEU B C 1
ATOM 2886 O O . LEU B 1 129 ? -14.447 -19.355 -18.87 1 85.62 129 LEU B O 1
ATOM 2890 N N . GLU B 1 130 ? -13.484 -21.095 -19.754 1 86.54 130 GLU B N 1
ATOM 2891 C CA . GLU B 1 130 ? -12.346 -20.952 -18.852 1 86.54 130 GLU B CA 1
ATOM 2892 C C . GLU B 1 130 ? -11.535 -19.702 -19.181 1 86.54 130 GLU B C 1
ATOM 2894 O O . GLU B 1 130 ? -11.04 -19.022 -18.279 1 86.54 130 GLU B O 1
ATOM 2899 N N . ARG B 1 131 ? -11.411 -19.477 -20.431 1 88.4 131 ARG B N 1
ATOM 2900 C CA . ARG B 1 131 ? -10.697 -18.273 -20.845 1 88.4 131 ARG B CA 1
ATOM 2901 C C . ARG B 1 131 ? -11.467 -17.017 -20.452 1 88.4 131 ARG B C 1
ATOM 2903 O O . ARG B 1 131 ? -10.87 -16.024 -20.031 1 88.4 131 ARG B O 1
ATOM 2910 N N . ARG B 1 132 ? -12.79 -17.049 -20.669 1 91.87 132 ARG B N 1
ATOM 2911 C CA . ARG B 1 132 ? -13.628 -15.928 -20.254 1 91.87 132 ARG B CA 1
ATOM 2912 C C . ARG B 1 132 ? -13.55 -15.715 -18.746 1 91.87 132 ARG B C 1
ATOM 2914 O O . ARG B 1 132 ? -13.592 -14.578 -18.271 1 91.87 132 ARG B O 1
ATOM 2921 N N . ALA B 1 133 ? -13.45 -16.801 -18.01 1 93.33 133 ALA B N 1
ATOM 2922 C CA . ALA B 1 133 ? -13.306 -16.728 -16.558 1 93.33 133 ALA B CA 1
ATOM 2923 C C . ALA B 1 133 ? -12.001 -16.04 -16.17 1 93.33 133 ALA B C 1
ATOM 2925 O O . ALA B 1 133 ? -11.992 -15.144 -15.323 1 93.33 133 ALA B O 1
ATOM 2926 N N . ALA B 1 134 ? -11 -16.469 -16.767 1 93.21 134 ALA B N 1
ATOM 2927 C CA . ALA B 1 134 ? -9.693 -15.875 -16.499 1 93.21 134 ALA B CA 1
ATOM 2928 C C . ALA B 1 134 ? -9.684 -14.389 -16.847 1 93.21 134 ALA B C 1
ATOM 2930 O O . ALA B 1 134 ? -9.086 -13.581 -16.132 1 93.21 134 ALA B O 1
ATOM 2931 N N . ASP B 1 135 ? -10.373 -13.949 -17.964 1 95.03 135 ASP B N 1
ATOM 2932 C CA . ASP B 1 135 ? -10.449 -12.549 -18.367 1 95.03 135 ASP B CA 1
ATOM 2933 C C . ASP B 1 135 ? -11.242 -11.727 -17.354 1 95.03 135 ASP B C 1
ATOM 2935 O O . ASP B 1 135 ? -10.883 -10.586 -17.054 1 95.03 135 ASP B O 1
ATOM 2939 N N . ALA B 1 136 ? -12.299 -12.315 -16.895 1 96.47 136 ALA B N 1
ATOM 2940 C CA . ALA B 1 136 ? -13.113 -11.622 -15.9 1 96.47 136 ALA B CA 1
ATOM 2941 C C . ALA B 1 136 ? -12.336 -11.416 -14.603 1 96.47 136 ALA B C 1
ATOM 2943 O O . ALA B 1 136 ? -12.416 -10.351 -13.987 1 96.47 136 ALA B O 1
ATOM 2944 N N . LEU B 1 137 ? -11.637 -12.388 -14.203 1 95.91 137 LEU B N 1
ATOM 2945 C CA . LEU B 1 137 ? -10.827 -12.284 -12.995 1 95.91 137 LEU B CA 1
ATOM 2946 C C . LEU B 1 137 ? -9.716 -11.254 -13.172 1 95.91 137 LEU B C 1
ATOM 2948 O O . LEU B 1 137 ? -9.42 -10.489 -12.252 1 95.91 137 LEU B O 1
ATOM 2952 N N . LEU B 1 138 ? -9.099 -11.251 -14.33 1 97.33 138 LEU B N 1
ATOM 2953 C CA . LEU B 1 138 ? -8.064 -10.268 -14.634 1 97.33 138 LEU B CA 1
ATOM 2954 C C . LEU B 1 138 ? -8.637 -8.855 -14.623 1 97.33 138 LEU B C 1
ATOM 2956 O O . LEU B 1 138 ? -8.05 -7.947 -14.029 1 97.33 138 LEU B O 1
ATOM 2960 N N . ALA B 1 139 ? -9.812 -8.659 -15.294 1 98.44 139 ALA B N 1
ATOM 2961 C CA . ALA B 1 139 ? -10.469 -7.355 -15.306 1 98.44 139 ALA B CA 1
ATOM 2962 C C . ALA B 1 139 ? -10.81 -6.899 -13.89 1 98.44 139 ALA B C 1
ATOM 2964 O O . ALA B 1 139 ? -10.647 -5.724 -13.553 1 98.44 139 ALA B O 1
ATOM 2965 N N . GLY B 1 140 ? -11.304 -7.791 -13.071 1 98.48 140 GLY B N 1
ATOM 2966 C CA . GLY B 1 140 ? -11.593 -7.462 -11.684 1 98.48 140 GLY B CA 1
ATOM 2967 C C . GLY B 1 140 ? -10.366 -7.02 -10.908 1 98.48 140 GLY B C 1
ATOM 2968 O O . GLY B 1 140 ? -10.404 -6.014 -10.196 1 98.48 140 GLY B O 1
ATOM 2969 N N . ALA B 1 141 ? -9.306 -7.757 -11.02 1 98.41 141 ALA B N 1
ATOM 2970 C CA . ALA B 1 141 ? -8.065 -7.434 -10.321 1 98.41 141 ALA B CA 1
ATOM 2971 C C . ALA B 1 141 ? -7.515 -6.085 -10.775 1 98.41 141 ALA B C 1
ATOM 2973 O O . ALA B 1 141 ? -6.943 -5.339 -9.976 1 98.41 141 ALA B O 1
ATOM 2974 N N . VAL B 1 142 ? -7.631 -5.71 -12.106 1 98.68 142 VAL B N 1
ATOM 2975 C CA . VAL B 1 142 ? -7.207 -4.414 -12.626 1 98.68 142 VAL B CA 1
ATOM 2976 C C . VAL B 1 142 ? -8.002 -3.3 -11.95 1 98.68 142 VAL B C 1
ATOM 2978 O O . VAL B 1 142 ? -7.437 -2.274 -11.561 1 98.68 142 VAL B O 1
ATOM 2981 N N . LEU B 1 143 ? -9.293 -3.505 -11.752 1 98.62 143 LEU B N 1
ATOM 2982 C CA . LEU B 1 143 ? -10.128 -2.502 -11.101 1 98.62 143 LEU B CA 1
ATOM 2983 C C . LEU B 1 143 ? -9.735 -2.335 -9.637 1 98.62 143 LEU B C 1
ATOM 2985 O O . LEU B 1 143 ? -9.748 -1.22 -9.109 1 98.62 143 LEU B O 1
ATOM 2989 N N . TRP B 1 144 ? -9.379 -3.507 -8.955 1 98.15 144 TRP B N 1
ATOM 2990 C CA . TRP B 1 144 ? -8.966 -3.422 -7.558 1 98.15 144 TRP B CA 1
ATOM 2991 C C . TRP B 1 144 ? -7.682 -2.61 -7.418 1 98.15 144 TRP B C 1
ATOM 2993 O O . TRP B 1 144 ? -7.561 -1.781 -6.513 1 98.15 144 TRP B O 1
ATOM 3003 N N . ILE B 1 145 ? -6.717 -2.798 -8.305 1 98.12 145 ILE B N 1
ATOM 3004 C CA . ILE B 1 145 ? -5.458 -2.069 -8.193 1 98.12 145 ILE B CA 1
ATOM 3005 C C . ILE B 1 145 ? -5.682 -0.597 -8.533 1 98.12 145 ILE B C 1
ATOM 3007 O O . ILE B 1 145 ? -5.109 0.288 -7.894 1 98.12 145 ILE B O 1
ATOM 3011 N N . LEU B 1 146 ? -6.536 -0.252 -9.518 1 97.63 146 LEU B N 1
ATOM 3012 C CA . LEU B 1 146 ? -6.859 1.131 -9.85 1 97.63 146 LEU B CA 1
ATOM 3013 C C . LEU B 1 146 ? -7.536 1.829 -8.675 1 97.63 146 LEU B C 1
ATOM 3015 O O . LEU B 1 146 ? -7.17 2.951 -8.319 1 97.63 146 LEU B O 1
ATOM 3019 N N . GLY B 1 147 ? -8.498 1.127 -8.111 1 96.3 147 GLY B N 1
ATOM 3020 C CA . GLY B 1 147 ? -9.151 1.682 -6.936 1 96.3 147 GLY B CA 1
ATOM 3021 C C . GLY B 1 147 ? -8.198 1.917 -5.779 1 96.3 147 GLY B C 1
ATOM 3022 O O . GLY B 1 147 ? -8.281 2.94 -5.096 1 96.3 147 GLY B O 1
ATOM 3023 N N . SER B 1 148 ? -7.297 1.015 -5.495 1 96.33 148 SER B N 1
ATOM 3024 C CA . SER B 1 148 ? -6.354 1.126 -4.386 1 96.33 148 SER B CA 1
ATOM 3025 C C . SER B 1 148 ? -5.34 2.238 -4.631 1 96.33 148 SER B C 1
ATOM 3027 O O . SER B 1 148 ? -4.922 2.921 -3.694 1 96.33 148 SER B O 1
ATOM 3029 N N . VAL B 1 149 ? -4.897 2.392 -5.905 1 95.71 149 VAL B N 1
ATOM 3030 C CA . VAL B 1 149 ? -3.982 3.478 -6.241 1 95.71 149 VAL B CA 1
ATOM 3031 C C . VAL B 1 149 ? -4.667 4.822 -6.007 1 95.71 149 VAL B C 1
ATOM 3033 O O . VAL B 1 149 ? -4.077 5.732 -5.419 1 95.71 149 VAL B O 1
ATOM 3036 N N . LEU B 1 150 ? -5.924 4.954 -6.428 1 93.85 150 LEU B N 1
ATOM 3037 C CA . LEU B 1 150 ? -6.678 6.183 -6.204 1 93.85 150 LEU B CA 1
ATOM 3038 C C . LEU B 1 150 ? -6.823 6.467 -4.713 1 93.85 150 LEU B C 1
ATOM 3040 O O . LEU B 1 150 ? -6.661 7.609 -4.276 1 93.85 150 LEU B O 1
ATOM 3044 N N . SER B 1 151 ? -7.076 5.417 -3.968 1 92.2 151 SER B N 1
ATOM 3045 C CA . SER B 1 151 ? -7.229 5.572 -2.525 1 92.2 151 SER B CA 1
ATOM 3046 C C . SER B 1 151 ? -5.933 6.053 -1.88 1 92.2 151 SER B C 1
ATOM 3048 O O . SER B 1 151 ? -5.962 6.793 -0.895 1 92.2 151 SER B O 1
ATOM 3050 N N . SER B 1 152 ? -4.848 5.652 -2.384 1 90.82 152 SER B N 1
ATOM 3051 C CA . SER B 1 152 ? -3.544 6.007 -1.834 1 90.82 152 SER B CA 1
ATOM 3052 C C . SER B 1 152 ? -3.196 7.462 -2.13 1 90.82 152 SER B C 1
ATOM 3054 O O . SER B 1 152 ? -2.255 8.011 -1.552 1 90.82 152 SER B O 1
ATOM 3056 N N . CYS B 1 153 ? -3.937 8.114 -3.003 1 88.1 153 CYS B N 1
ATOM 3057 C CA . CYS B 1 153 ? -3.687 9.503 -3.371 1 88.1 153 CYS B CA 1
ATOM 3058 C C . CYS B 1 153 ? -4.515 10.452 -2.513 1 88.1 153 CYS B C 1
ATOM 3060 O O . CYS B 1 153 ? -4.651 11.632 -2.84 1 88.1 153 CYS B O 1
ATOM 3062 N N . GLN B 1 154 ? -4.959 9.968 -1.482 1 86.74 154 GLN B N 1
ATOM 3063 C CA . GLN B 1 154 ? -5.7 10.818 -0.557 1 86.74 154 GLN B CA 1
ATOM 3064 C C . GLN B 1 154 ? -4.773 11.809 0.142 1 86.74 154 GLN B C 1
ATOM 3066 O O . GLN B 1 154 ? -3.702 11.433 0.623 1 86.74 154 GLN B O 1
ATOM 3071 N N . THR B 1 155 ? -5.168 13.043 0.144 1 85.85 155 THR B N 1
ATOM 3072 C CA . THR B 1 155 ? -4.395 14.089 0.804 1 85.85 155 THR B CA 1
ATOM 3073 C C . THR B 1 155 ? -5.129 14.609 2.036 1 85.85 155 THR B C 1
ATOM 3075 O O . THR B 1 155 ? -6.356 14.522 2.117 1 85.85 155 THR B O 1
ATOM 3078 N N . TYR B 1 156 ? -4.359 15.112 2.994 1 81.68 156 TYR B N 1
ATOM 3079 C CA . TYR B 1 156 ? -4.882 15.618 4.259 1 81.68 156 TYR B CA 1
ATOM 3080 C C . TYR B 1 156 ? -4.422 17.05 4.506 1 81.68 156 TYR B C 1
ATOM 3082 O O . TYR B 1 156 ? -3.258 17.383 4.274 1 81.68 156 TYR B O 1
ATOM 3090 N N . GLU B 1 157 ? -5.356 17.833 4.913 1 79.08 157 GLU B N 1
ATOM 3091 C CA . GLU B 1 157 ? -5.02 19.21 5.262 1 79.08 157 GLU B CA 1
ATOM 3092 C C . GLU B 1 157 ? -5.287 19.486 6.739 1 79.08 157 GLU B C 1
ATOM 3094 O O . GLU B 1 157 ? -4.655 20.359 7.337 1 79.08 157 GLU B O 1
ATOM 3099 N N . ARG B 1 158 ? -6.234 18.709 7.302 1 77.88 158 ARG B N 1
ATOM 3100 C CA . ARG B 1 158 ? -6.63 18.998 8.677 1 77.88 158 ARG B CA 1
ATOM 3101 C C . ARG B 1 158 ? -6.348 17.809 9.589 1 77.88 158 ARG B C 1
ATOM 3103 O O . ARG B 1 158 ? -6.165 17.976 10.797 1 77.88 158 ARG B O 1
ATOM 3110 N N . ALA B 1 159 ? -6.182 16.703 9.026 1 77.12 159 ALA B N 1
ATOM 3111 C CA . ALA B 1 159 ? -6.009 15.491 9.823 1 77.12 159 ALA B CA 1
ATOM 3112 C C . ALA B 1 159 ? -4.622 15.444 10.457 1 77.12 159 ALA B C 1
ATOM 3114 O O . ALA B 1 159 ? -3.632 15.826 9.828 1 77.12 159 ALA B O 1
ATOM 3115 N N . ASP B 1 160 ? -4.616 14.993 11.639 1 80.6 160 ASP B N 1
ATOM 3116 C CA . ASP B 1 160 ? -3.347 14.893 12.353 1 80.6 160 ASP B CA 1
ATOM 3117 C C . ASP B 1 160 ? -2.548 13.677 11.888 1 80.6 160 ASP B C 1
ATOM 3119 O O . ASP B 1 160 ? -3.028 12.889 11.07 1 80.6 160 ASP B O 1
ATOM 3123 N N . GLY B 1 161 ? -1.334 13.588 12.43 1 81.75 161 GLY B N 1
ATOM 3124 C CA . GLY B 1 161 ? -0.429 12.518 12.039 1 81.75 161 GLY B CA 1
ATOM 3125 C C . GLY B 1 161 ? -0.946 11.138 12.398 1 81.75 161 GLY B C 1
ATOM 3126 O O . GLY B 1 161 ? -0.727 10.176 11.66 1 81.75 161 GLY B O 1
ATOM 3127 N N . ARG B 1 162 ? -1.603 11.035 13.541 1 84.43 162 ARG B N 1
ATOM 3128 C CA . ARG B 1 162 ? -2.143 9.75 13.973 1 84.43 162 ARG B CA 1
ATOM 3129 C C . ARG B 1 162 ? -3.198 9.244 12.995 1 84.43 162 ARG B C 1
ATOM 3131 O O . ARG B 1 162 ? -3.205 8.065 12.637 1 84.43 162 ARG B O 1
ATOM 3138 N N . ALA B 1 163 ? -4.05 10.135 12.574 1 84.57 163 ALA B N 1
ATOM 3139 C CA . ALA B 1 163 ? -5.089 9.763 11.617 1 84.57 163 ALA B CA 1
ATOM 3140 C C . ALA B 1 163 ? -4.48 9.348 10.28 1 84.57 163 ALA B C 1
ATOM 3142 O O . ALA B 1 163 ? -4.956 8.408 9.64 1 84.57 163 ALA B O 1
ATOM 3143 N N . GLN B 1 164 ? -3.535 10.054 9.832 1 87.76 164 GLN B N 1
ATOM 3144 C CA . GLN B 1 164 ? -2.86 9.739 8.577 1 87.76 164 GLN B CA 1
ATOM 3145 C C . GLN B 1 164 ? -2.187 8.371 8.643 1 87.76 164 GLN B C 1
ATOM 3147 O O . GLN B 1 164 ? -2.217 7.612 7.672 1 87.76 164 GLN B O 1
ATOM 3152 N N . LEU B 1 165 ? -1.544 8.076 9.823 1 89.03 165 LEU B N 1
ATOM 3153 C CA . LEU B 1 165 ? -0.889 6.784 9.994 1 89.03 165 LEU B CA 1
ATOM 3154 C C . LEU B 1 165 ? -1.909 5.651 9.983 1 89.03 165 LEU B C 1
ATOM 3156 O O . LEU B 1 165 ? -1.665 4.596 9.393 1 89.03 165 LEU B O 1
ATOM 3160 N N . LEU B 1 166 ? -2.984 5.874 10.657 1 89.32 166 LEU B N 1
ATOM 3161 C CA . LEU B 1 166 ? -4.039 4.867 10.654 1 89.32 166 LEU B CA 1
ATOM 3162 C C . LEU B 1 166 ? -4.555 4.622 9.24 1 89.32 166 LEU B C 1
ATOM 3164 O O . LEU B 1 166 ? -4.799 3.477 8.853 1 89.32 166 LEU B O 1
ATOM 3168 N N . GLN B 1 167 ? -4.713 5.7 8.454 1 89.04 167 GLN B N 1
ATOM 3169 C CA . GLN B 1 167 ? -5.175 5.567 7.076 1 89.04 167 GLN B CA 1
ATOM 3170 C C . GLN B 1 167 ? -4.165 4.797 6.23 1 89.04 167 GLN B C 1
ATOM 3172 O O . GLN B 1 167 ? -4.543 3.933 5.436 1 89.04 167 GLN B O 1
ATOM 3177 N N . SER B 1 168 ? -2.894 5.095 6.376 1 91.42 168 SER B N 1
ATOM 3178 C CA . SER B 1 168 ? -1.853 4.396 5.631 1 91.42 168 SER B CA 1
ATOM 3179 C C . SER B 1 168 ? -1.809 2.916 5.998 1 91.42 168 SER B C 1
ATOM 3181 O O . SER B 1 168 ? -1.531 2.068 5.148 1 91.42 168 SER B O 1
ATOM 3183 N N . SER B 1 169 ? -2.069 2.627 7.259 1 93.23 169 SER B N 1
ATOM 3184 C CA . SER B 1 169 ? -2.034 1.242 7.716 1 93.23 169 SER B CA 1
ATOM 3185 C C . SER B 1 169 ? -3.142 0.418 7.07 1 93.23 169 SER B C 1
ATOM 3187 O O . SER B 1 169 ? -3.025 -0.803 6.949 1 93.23 169 SER B O 1
ATOM 3189 N N . VAL B 1 170 ? -4.191 1.058 6.681 1 94.17 170 VAL B N 1
ATOM 3190 C CA . VAL B 1 170 ? -5.273 0.375 5.979 1 94.17 170 VAL B CA 1
ATOM 3191 C C . VAL B 1 170 ? -4.942 0.274 4.492 1 94.17 170 VAL B C 1
ATOM 3193 O O . VAL B 1 170 ? -5.039 -0.803 3.899 1 94.17 170 VAL B O 1
ATOM 3196 N N . GLN B 1 171 ? -4.475 1.41 3.863 1 94.66 171 GLN B N 1
ATOM 3197 C CA . GLN B 1 171 ? -4.332 1.53 2.416 1 94.66 171 GLN B CA 1
ATOM 3198 C C . GLN B 1 171 ? -3.168 0.685 1.907 1 94.66 171 GLN B C 1
ATOM 3200 O O . GLN B 1 171 ? -3.237 0.119 0.814 1 94.66 171 GLN B O 1
ATOM 3205 N N . VAL B 1 172 ? -2.103 0.531 2.715 1 96.18 172 VAL B N 1
ATOM 3206 C CA . VAL B 1 172 ? -0.89 -0.131 2.247 1 96.18 172 VAL B CA 1
ATOM 3207 C C . VAL B 1 172 ? -1.151 -1.626 2.073 1 96.18 172 VAL B C 1
ATOM 3209 O O . VAL B 1 172 ? -0.927 -2.18 0.994 1 96.18 172 VAL B O 1
ATOM 3212 N N . PRO B 1 173 ? -1.711 -2.276 3.052 1 97.43 173 PRO B N 1
ATOM 3213 C CA . PRO B 1 173 ? -1.979 -3.7 2.837 1 97.43 173 PRO B CA 1
ATOM 3214 C C . PRO B 1 173 ? -3.001 -3.947 1.73 1 97.43 173 PRO B C 1
ATOM 3216 O O . PRO B 1 173 ? -2.882 -4.919 0.98 1 97.43 173 PRO B O 1
ATOM 3219 N N . VAL B 1 174 ? -4.03 -3.096 1.608 1 97.42 174 VAL B N 1
ATOM 3220 C CA . VAL B 1 174 ? -5.048 -3.281 0.58 1 97.42 174 VAL B CA 1
ATOM 3221 C C . VAL B 1 174 ? -4.426 -3.098 -0.803 1 97.42 174 VAL B C 1
ATOM 3223 O O . VAL B 1 174 ? -4.733 -3.847 -1.733 1 97.42 174 VAL B O 1
ATOM 3226 N N . LEU B 1 175 ? -3.562 -2.11 -0.941 1 97.74 175 LEU B N 1
ATOM 3227 C CA . LEU B 1 175 ? -2.854 -1.869 -2.194 1 97.74 175 LEU B CA 1
ATOM 3228 C C . LEU B 1 175 ? -1.965 -3.055 -2.552 1 97.74 175 LEU B C 1
ATOM 3230 O O . LEU B 1 175 ? -2.004 -3.546 -3.683 1 97.74 175 LEU B O 1
ATOM 3234 N N . LEU B 1 176 ? -1.202 -3.579 -1.595 1 98.53 176 LEU B N 1
ATOM 3235 C CA . LEU B 1 176 ? -0.304 -4.707 -1.819 1 98.53 176 LEU B CA 1
ATOM 3236 C C . LEU B 1 176 ? -1.091 -5.973 -2.14 1 98.53 176 LEU B C 1
ATOM 3238 O O . LEU B 1 176 ? -0.716 -6.731 -3.038 1 98.53 176 LEU B O 1
ATOM 3242 N N . GLY B 1 177 ? -2.162 -6.171 -1.38 1 98.49 177 GLY B N 1
ATOM 3243 C CA . GLY B 1 177 ? -3.007 -7.317 -1.676 1 98.49 177 GLY B CA 1
ATOM 3244 C C . GLY B 1 177 ? -3.619 -7.265 -3.063 1 98.49 177 GLY B C 1
ATOM 3245 O O . GLY B 1 177 ? -3.681 -8.281 -3.758 1 98.49 177 GLY B O 1
ATOM 3246 N N . SER B 1 178 ? -4.044 -6.062 -3.494 1 98.48 178 SER B N 1
ATOM 3247 C CA . SER B 1 178 ? -4.638 -5.897 -4.817 1 98.48 178 SER B CA 1
ATOM 3248 C C . SER B 1 178 ? -3.625 -6.193 -5.919 1 98.48 178 SER B C 1
ATOM 3250 O O . SER B 1 178 ? -3.977 -6.753 -6.959 1 98.48 178 SER B O 1
ATOM 3252 N N . LEU B 1 179 ? -2.459 -5.799 -5.712 1 98.69 179 LEU B N 1
ATOM 3253 C CA . LEU B 1 179 ? -1.423 -6.111 -6.691 1 98.69 179 LEU B CA 1
ATOM 3254 C C . LEU B 1 179 ? -1.183 -7.615 -6.768 1 98.69 179 LEU B C 1
ATOM 3256 O O . LEU B 1 179 ? -0.982 -8.161 -7.855 1 98.69 179 LEU B O 1
ATOM 3260 N N . LEU B 1 180 ? -1.082 -8.321 -5.614 1 98.66 180 LEU B N 1
ATOM 3261 C CA . LEU B 1 180 ? -0.885 -9.767 -5.609 1 98.66 180 LEU B CA 1
ATOM 3262 C C . LEU B 1 180 ? -2.019 -10.473 -6.345 1 98.66 180 LEU B C 1
ATOM 3264 O O . LEU B 1 180 ? -1.783 -11.43 -7.085 1 98.66 180 LEU B O 1
ATOM 3268 N N . PHE B 1 181 ? -3.3 -9.979 -6.227 1 98.4 181 PHE B N 1
ATOM 3269 C CA . PHE B 1 181 ? -4.409 -10.557 -6.977 1 98.4 181 PHE B CA 1
ATOM 3270 C C . PHE B 1 181 ? -4.224 -10.337 -8.473 1 98.4 181 PHE B C 1
ATOM 3272 O O . PHE B 1 181 ? -4.568 -11.202 -9.281 1 98.4 181 PHE B O 1
ATOM 3279 N N . LEU B 1 182 ? -3.659 -9.177 -8.812 1 98.47 182 LEU B N 1
ATOM 3280 C CA . LEU B 1 182 ? -3.415 -8.917 -10.226 1 98.47 182 LEU B CA 1
ATOM 3281 C C . LEU B 1 182 ? -2.347 -9.856 -10.776 1 98.47 182 LEU B C 1
ATOM 3283 O O . LEU B 1 182 ? -2.507 -10.418 -11.862 1 98.47 182 LEU B O 1
ATOM 3287 N N . VAL B 1 183 ? -1.31 -10.058 -10.035 1 97.61 183 VAL B N 1
ATOM 3288 C CA . VAL B 1 183 ? -0.239 -10.952 -10.461 1 97.61 183 VAL B CA 1
ATOM 3289 C C . VAL B 1 183 ? -0.782 -12.37 -10.622 1 97.61 183 VAL B C 1
ATOM 3291 O O . VAL B 1 183 ? -0.508 -13.036 -11.623 1 97.61 183 VAL B O 1
ATOM 3294 N N . ALA B 1 184 ? -1.529 -12.841 -9.628 1 96.25 184 ALA B N 1
ATOM 3295 C CA . ALA B 1 184 ? -2.124 -14.173 -9.697 1 96.25 184 ALA B CA 1
ATOM 3296 C C . ALA B 1 184 ? -3.034 -14.304 -10.914 1 96.25 184 ALA B C 1
ATOM 3298 O O . ALA B 1 184 ? -3.016 -15.328 -11.603 1 96.25 184 ALA B O 1
ATOM 3299 N N . ALA B 1 185 ? -3.833 -13.223 -11.24 1 96.03 185 ALA B N 1
ATOM 3300 C CA . ALA B 1 185 ? -4.764 -13.26 -12.364 1 96.03 185 ALA B CA 1
ATOM 3301 C C . ALA B 1 185 ? -4.017 -13.278 -13.695 1 96.03 185 ALA B C 1
ATOM 3303 O O . ALA B 1 185 ? -4.438 -13.947 -14.641 1 96.03 185 ALA B O 1
ATOM 3304 N N . VAL B 1 186 ? -2.921 -12.559 -13.79 1 95.25 186 VAL B N 1
ATOM 3305 C CA . VAL B 1 186 ? -2.116 -12.54 -15.007 1 95.25 186 VAL B CA 1
ATOM 3306 C C . VAL B 1 186 ? -1.496 -13.916 -15.238 1 95.25 186 VAL B C 1
ATOM 3308 O O . VAL B 1 186 ? -1.525 -14.438 -16.355 1 95.25 186 VAL B O 1
ATOM 3311 N N . LEU B 1 187 ? -0.973 -14.542 -14.155 1 93.1 187 LEU B N 1
ATOM 3312 C CA . LEU B 1 187 ? -0.379 -15.87 -14.267 1 93.1 187 LEU B CA 1
ATOM 3313 C C . LEU B 1 187 ? -1.432 -16.906 -14.643 1 93.1 187 LEU B C 1
ATOM 3315 O O . LEU 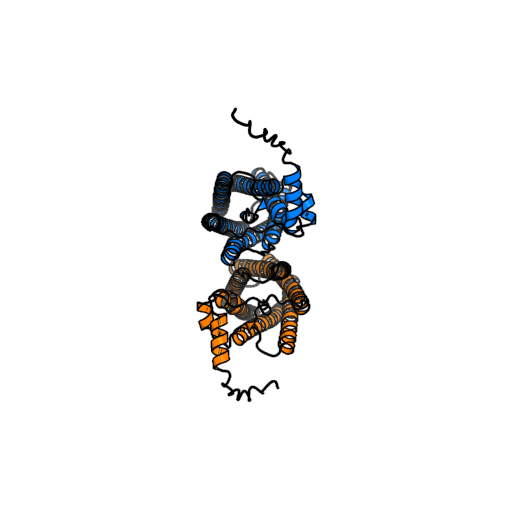B 1 187 ? -1.161 -17.814 -15.433 1 93.1 187 LEU B O 1
ATOM 3319 N N . HIS B 1 188 ? -2.547 -16.717 -14.066 1 92.06 188 HIS B N 1
ATOM 3320 C CA . HIS B 1 188 ? -3.646 -17.618 -14.394 1 92.06 188 HIS B CA 1
ATOM 3321 C C . HIS B 1 188 ? -4.039 -17.496 -15.862 1 92.06 188 HIS B C 1
ATOM 3323 O O . HIS B 1 188 ? -4.246 -18.505 -16.54 1 92.06 188 HIS B O 1
ATOM 3329 N N . ARG B 1 189 ? -4.167 -16.328 -16.359 1 90.58 189 ARG B N 1
ATOM 3330 C CA . ARG B 1 189 ? -4.577 -16.078 -17.737 1 90.58 189 ARG B CA 1
ATOM 3331 C C . ARG B 1 189 ? -3.537 -16.605 -18.721 1 90.58 189 ARG B C 1
ATOM 3333 O O . ARG B 1 189 ? -3.882 -17.058 -19.814 1 90.58 189 ARG B O 1
ATOM 3340 N N . ARG B 1 190 ? -2.241 -16.624 -18.352 1 87.14 190 ARG B N 1
ATOM 3341 C CA . ARG B 1 190 ? -1.157 -17.085 -19.213 1 87.14 190 ARG B CA 1
ATOM 3342 C C . ARG B 1 190 ? -1.026 -18.604 -19.164 1 87.14 190 ARG B C 1
ATOM 3344 O O . ARG B 1 190 ? -0.47 -19.214 -20.079 1 87.14 190 ARG B O 1
ATOM 3351 N N . GLY B 1 191 ? -1.467 -19.174 -18.013 1 80 191 GLY B N 1
ATOM 3352 C CA . GLY B 1 191 ? -1.339 -20.614 -17.851 1 80 191 GLY B CA 1
ATOM 3353 C C . GLY B 1 191 ? -2.512 -21.385 -18.424 1 80 191 GLY B C 1
ATOM 3354 O O . GLY B 1 191 ? -3.222 -20.886 -19.301 1 80 191 GLY B O 1
ATOM 3355 N N . GLU B 1 192 ? -2.537 -22.644 -18.042 1 68.63 192 GLU B N 1
ATOM 3356 C CA . GLU B 1 192 ? -3.615 -23.528 -18.476 1 68.63 192 GLU B CA 1
ATOM 3357 C C . GLU B 1 192 ? -4.93 -23.173 -17.789 1 68.63 192 GLU B C 1
ATOM 3359 O O . GLU B 1 192 ? -4.96 -22.928 -16.582 1 68.63 192 GLU B O 1
ATOM 3364 N N . PRO B 1 193 ? -5.901 -22.858 -18.696 1 62.72 193 PRO B N 1
ATOM 3365 C CA . PRO B 1 193 ? -7.19 -22.292 -18.289 1 62.72 193 PRO B CA 1
ATOM 3366 C C . PRO B 1 193 ? -7.894 -23.131 -17.226 1 62.72 193 PRO B C 1
ATOM 3368 O O . PRO B 1 193 ? -8.801 -22.641 -16.548 1 62.72 193 PRO B O 1
ATOM 3371 N N . THR B 1 194 ? -7.508 -24.437 -17.085 1 65.71 194 THR B N 1
ATOM 3372 C CA . THR B 1 194 ? -8.395 -25.198 -16.213 1 65.71 194 THR B CA 1
ATOM 3373 C C . THR B 1 194 ? -8.289 -24.707 -14.772 1 65.71 194 THR B C 1
ATOM 3375 O O . THR B 1 194 ? -9.274 -24.242 -14.195 1 65.71 194 THR B O 1
ATOM 3378 N N . LEU B 1 195 ? -7.178 -25.084 -13.992 1 65.52 195 LEU B N 1
ATOM 3379 C CA . LEU B 1 195 ? -7.031 -24.655 -12.605 1 65.52 195 LEU B CA 1
ATOM 3380 C C . LEU B 1 195 ? -5.77 -23.817 -12.425 1 65.52 195 LEU B C 1
ATOM 3382 O O . LEU B 1 195 ? -4.751 -24.076 -13.068 1 65.52 195 LEU B O 1
ATOM 3386 N N . PRO B 1 196 ? -6.048 -22.771 -11.64 1 74.58 196 PRO B N 1
ATOM 3387 C CA . PRO B 1 196 ? -4.859 -21.973 -11.331 1 74.58 196 PRO B CA 1
ATOM 3388 C C . PRO B 1 196 ? -3.717 -22.812 -10.763 1 74.58 196 PRO B C 1
ATOM 3390 O O . PRO B 1 196 ? -3.958 -23.772 -10.026 1 74.58 196 PRO B O 1
ATOM 3393 N N . GLY B 1 197 ? -2.558 -22.606 -11.231 1 81.6 197 GLY B N 1
ATOM 3394 C CA . GLY B 1 197 ? -1.374 -23.286 -10.729 1 81.6 197 GLY B CA 1
ATOM 3395 C C . GLY B 1 197 ? -1.131 -23.047 -9.251 1 81.6 197 GLY B C 1
ATOM 3396 O O . GLY B 1 197 ? -1.846 -22.268 -8.617 1 81.6 197 GLY B O 1
ATOM 3397 N N . GLU B 1 198 ? -0.297 -23.768 -8.618 1 85.93 198 GLU B N 1
ATOM 3398 C CA . GLU B 1 198 ? 0.047 -23.683 -7.202 1 85.93 198 GLU B CA 1
ATOM 3399 C C . GLU B 1 198 ? 0.519 -22.28 -6.831 1 85.93 198 GLU B C 1
ATOM 3401 O O . GLU B 1 198 ? 0.107 -21.732 -5.807 1 85.93 198 GLU B O 1
ATOM 3406 N N . SER B 1 199 ? 1.378 -21.653 -7.689 1 88.18 199 SER B N 1
ATOM 3407 C CA . SER B 1 199 ? 1.898 -20.319 -7.407 1 88.18 199 SER B CA 1
ATOM 3408 C C . SER B 1 199 ? 0.781 -19.281 -7.394 1 88.18 199 SER B C 1
ATOM 3410 O O . SER B 1 199 ? 0.758 -18.397 -6.535 1 88.18 199 SER B O 1
ATOM 3412 N N . GLU B 1 200 ? -0.166 -19.414 -8.339 1 91.65 200 GLU B N 1
ATOM 3413 C CA . GLU B 1 200 ? -1.289 -18.485 -8.419 1 91.65 200 GLU B CA 1
ATOM 3414 C C . GLU B 1 200 ? -2.155 -18.557 -7.164 1 91.65 200 GLU B C 1
ATOM 3416 O O . GLU B 1 200 ? -2.59 -17.528 -6.644 1 91.65 200 GLU B O 1
ATOM 3421 N N . ARG B 1 201 ? -2.338 -19.776 -6.706 1 92.6 201 ARG B N 1
ATOM 3422 C CA . ARG B 1 201 ? -3.17 -19.965 -5.521 1 92.6 201 ARG B CA 1
ATOM 3423 C C . ARG B 1 201 ? -2.503 -19.374 -4.284 1 92.6 201 ARG B C 1
ATOM 3425 O O . ARG B 1 201 ? -3.143 -18.662 -3.507 1 92.6 201 ARG B O 1
ATOM 3432 N N . TRP B 1 202 ? -1.25 -19.598 -4.138 1 93.2 202 TRP B N 1
ATOM 3433 C CA . TRP B 1 202 ? -0.51 -19.103 -2.981 1 93.2 202 TRP B CA 1
ATOM 3434 C C . TRP B 1 202 ? -0.414 -17.582 -3.007 1 93.2 202 TRP B C 1
ATOM 3436 O O . TRP B 1 202 ? -0.521 -16.929 -1.967 1 93.2 202 TRP B O 1
ATOM 3446 N N . ILE B 1 203 ? -0.16 -16.987 -4.168 1 96.71 203 ILE B N 1
ATOM 3447 C CA . ILE B 1 203 ? -0.075 -15.537 -4.304 1 96.71 203 ILE B CA 1
ATOM 3448 C C . ILE B 1 203 ? -1.427 -14.907 -3.973 1 96.71 203 ILE B C 1
ATOM 3450 O O . ILE B 1 203 ? -1.49 -13.881 -3.292 1 96.71 203 ILE B O 1
ATOM 3454 N N . SER B 1 204 ? -2.576 -15.556 -4.449 1 96.84 204 SER B N 1
ATOM 3455 C CA . SER B 1 204 ? -3.914 -15.072 -4.126 1 96.84 204 SER B CA 1
ATOM 3456 C C . SER B 1 204 ? -4.188 -15.162 -2.628 1 96.84 204 SER B C 1
ATOM 3458 O O . SER B 1 204 ? -4.811 -14.268 -2.051 1 96.84 204 SER B O 1
ATOM 3460 N N . LEU B 1 205 ? -3.707 -16.227 -2.037 1 97.34 205 LEU B N 1
ATOM 3461 C CA . LEU B 1 205 ? -3.899 -16.375 -0.599 1 97.34 205 LEU B CA 1
ATOM 3462 C C . LEU B 1 205 ? -3.139 -15.296 0.165 1 97.34 205 LEU B C 1
ATOM 3464 O O . LEU B 1 205 ? -3.676 -14.694 1.098 1 97.34 205 LEU B O 1
ATOM 3468 N N . CYS B 1 206 ? -1.877 -14.975 -0.221 1 97.97 206 CYS B N 1
ATOM 3469 C CA . CYS B 1 206 ? -1.114 -13.894 0.393 1 97.97 206 CYS B CA 1
ATOM 3470 C C . CYS B 1 206 ? -1.823 -12.557 0.215 1 97.97 206 CYS B C 1
ATOM 3472 O O . CYS B 1 206 ? -1.857 -11.74 1.137 1 97.97 206 CYS B O 1
ATOM 3474 N N . GLY B 1 207 ? -2.404 -12.371 -1.026 1 98.28 207 GLY B N 1
ATOM 3475 C CA . GLY B 1 207 ? -3.185 -11.166 -1.256 1 98.28 207 GLY B CA 1
ATOM 3476 C C . GLY B 1 207 ? -4.382 -11.045 -0.332 1 98.28 207 GLY B C 1
ATOM 3477 O O . GLY B 1 207 ? -4.652 -9.97 0.206 1 98.28 207 GLY B O 1
ATOM 3478 N N . SER B 1 208 ? -5.037 -12.147 -0.062 1 98.28 208 SER B N 1
ATOM 3479 C CA . SER B 1 208 ? -6.207 -12.122 0.809 1 98.28 208 SER B CA 1
ATOM 3480 C C . SER B 1 208 ? -5.811 -11.871 2.26 1 98.28 208 SER B C 1
ATOM 3482 O O . SER B 1 208 ? -6.54 -11.209 3.002 1 98.28 208 SER B O 1
ATOM 3484 N N . VAL B 1 209 ? -4.701 -12.357 2.687 1 98.54 209 VAL B N 1
ATOM 3485 C CA . VAL B 1 209 ? -4.214 -12.12 4.042 1 98.54 209 VAL B CA 1
ATOM 3486 C C . VAL B 1 209 ? -3.896 -10.638 4.226 1 98.54 209 VAL B C 1
ATOM 3488 O O . VAL B 1 209 ? -4.161 -10.067 5.286 1 98.54 209 VAL B O 1
ATOM 3491 N N . LEU B 1 210 ? -3.361 -9.999 3.236 1 98.56 210 LEU B N 1
ATOM 3492 C CA . LEU B 1 210 ? -3.097 -8.565 3.294 1 98.56 210 LEU B CA 1
ATOM 3493 C C . LEU B 1 210 ? -4.399 -7.774 3.349 1 98.56 210 LEU B C 1
ATOM 3495 O O . LEU B 1 210 ? -4.479 -6.748 4.028 1 98.56 210 LEU B O 1
ATOM 3499 N N . TRP B 1 211 ? -5.47 -8.273 2.579 1 98.14 211 TRP B N 1
ATOM 3500 C CA . TRP B 1 211 ? -6.775 -7.628 2.687 1 98.14 211 TRP B CA 1
ATOM 3501 C C . TRP B 1 211 ? -7.338 -7.771 4.097 1 98.14 211 TRP B C 1
ATOM 3503 O O . TRP B 1 211 ? -7.971 -6.849 4.616 1 98.14 211 TRP B O 1
ATOM 3513 N N . VAL B 1 212 ? -7.038 -8.909 4.806 1 98.34 212 VAL B N 1
ATOM 3514 C CA . VAL B 1 212 ? -7.471 -9.099 6.187 1 98.34 212 VAL B CA 1
ATOM 3515 C C . VAL B 1 212 ? -6.737 -8.118 7.099 1 98.34 212 VAL B C 1
ATOM 3517 O O . VAL B 1 212 ? -7.343 -7.515 7.987 1 98.34 212 VAL B O 1
ATOM 3520 N N . ALA B 1 213 ? -5.469 -7.965 6.841 1 98.07 213 ALA B N 1
ATOM 3521 C CA . ALA B 1 213 ? -4.7 -6.985 7.605 1 98.07 213 ALA B CA 1
ATOM 3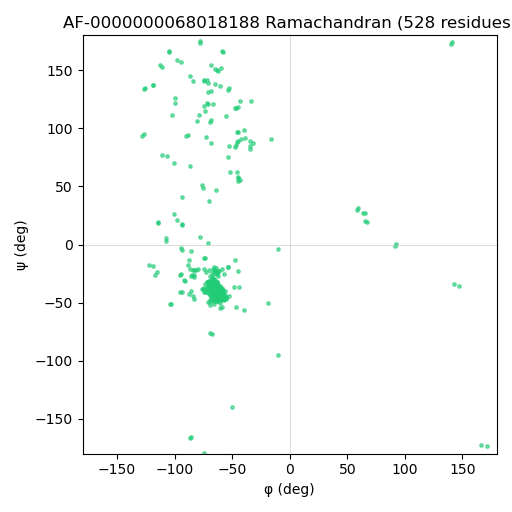522 C C . ALA B 1 213 ? -5.27 -5.581 7.426 1 98.07 213 ALA B C 1
ATOM 3524 O O . ALA B 1 213 ? -5.424 -4.838 8.399 1 98.07 213 ALA B O 1
ATOM 3525 N N . GLY B 1 214 ? -5.575 -5.201 6.175 1 96.35 214 GLY B N 1
ATOM 3526 C CA . GLY B 1 214 ? -6.216 -3.919 5.93 1 96.35 214 GLY B CA 1
ATOM 3527 C C . GLY B 1 214 ? -7.539 -3.765 6.657 1 96.35 214 GLY B C 1
ATOM 3528 O O . GLY B 1 214 ? -7.833 -2.699 7.201 1 96.35 214 GLY B O 1
ATOM 3529 N N . ALA B 1 215 ? -8.3 -4.83 6.699 1 96.84 215 ALA B N 1
ATOM 3530 C CA . ALA B 1 215 ? -9.59 -4.799 7.383 1 96.84 215 ALA B CA 1
ATOM 3531 C C . ALA B 1 215 ? -9.408 -4.643 8.89 1 96.84 215 ALA B C 1
ATOM 3533 O O . ALA B 1 215 ? -10.161 -3.915 9.541 1 96.84 215 ALA B O 1
ATOM 3534 N N . LEU B 1 216 ? -8.45 -5.313 9.424 1 96.22 216 LEU B N 1
ATOM 3535 C CA . LEU B 1 216 ? -8.165 -5.209 10.851 1 96.22 216 LEU B CA 1
ATOM 3536 C C . LEU B 1 216 ? -7.781 -3.782 11.226 1 96.22 216 LEU B C 1
ATOM 3538 O O . LEU B 1 216 ? -8.305 -3.227 12.195 1 96.22 216 LEU B O 1
ATOM 3542 N N . PHE B 1 217 ? -6.947 -3.174 10.451 1 94.94 217 PHE B N 1
ATOM 3543 C CA . PHE B 1 217 ? -6.551 -1.792 10.694 1 94.94 217 PHE B CA 1
ATOM 3544 C C . PHE B 1 217 ? -7.727 -0.846 10.479 1 94.94 217 PHE B C 1
ATOM 3546 O O . PHE B 1 217 ? -7.828 0.187 11.144 1 94.94 217 PHE B O 1
ATOM 3553 N N . ASN B 1 218 ? -8.597 -1.183 9.553 1 93.84 218 ASN B N 1
ATOM 3554 C CA . ASN B 1 218 ? -9.783 -0.357 9.353 1 93.84 218 ASN B CA 1
ATOM 3555 C C . ASN B 1 218 ? -10.69 -0.371 10.58 1 93.84 218 ASN B C 1
ATOM 3557 O O . ASN B 1 218 ? -11.236 0.663 10.965 1 93.84 218 ASN B O 1
ATOM 3561 N N . VAL B 1 219 ? -10.803 -1.52 11.208 1 93.67 219 VAL B N 1
ATOM 3562 C CA . VAL B 1 219 ? -11.586 -1.61 12.436 1 93.67 219 VAL B CA 1
ATOM 3563 C C . VAL B 1 219 ? -10.936 -0.762 13.526 1 93.67 219 VAL B C 1
ATOM 3565 O O . VAL B 1 219 ? -11.617 -0.002 14.219 1 93.67 219 VAL B O 1
ATOM 3568 N N . LEU B 1 220 ? -9.674 -0.851 13.644 1 91.74 220 LEU B N 1
ATOM 3569 C CA . LEU B 1 220 ? -8.942 -0.05 14.618 1 91.74 220 LEU B CA 1
ATOM 3570 C C . LEU B 1 220 ? -9.097 1.438 14.325 1 91.74 220 LEU B C 1
ATOM 3572 O O . LEU B 1 220 ? -9.3 2.239 15.241 1 91.74 220 LEU B O 1
ATOM 3576 N N . LYS B 1 221 ? -9.009 1.761 13.09 1 90.05 221 LYS B N 1
ATOM 3577 C CA . LYS B 1 221 ? -9.16 3.155 12.68 1 90.05 221 LYS B CA 1
ATOM 3578 C C . LYS B 1 221 ? -10.534 3.695 13.066 1 90.05 221 LYS B C 1
ATOM 3580 O O . LYS B 1 221 ? -10.642 4.792 13.617 1 90.05 221 LYS B O 1
ATOM 3585 N N . VAL B 1 222 ? -11.544 2.992 12.738 1 87.01 222 VAL B N 1
ATOM 3586 C CA . VAL B 1 222 ? -12.9 3.415 13.072 1 87.01 222 VAL B CA 1
ATOM 3587 C C . VAL B 1 222 ? -13.037 3.563 14.586 1 87.01 222 VAL B C 1
ATOM 3589 O O . VAL B 1 222 ? -13.612 4.541 15.071 1 87.01 222 VAL B O 1
ATOM 3592 N N . PHE B 1 223 ? -12.482 2.638 15.343 1 87.93 223 PHE B N 1
ATOM 3593 C CA . PHE B 1 223 ? -12.546 2.673 16.799 1 87.93 223 PHE B CA 1
ATOM 3594 C C . PHE B 1 223 ? -11.827 3.901 17.343 1 87.93 223 PHE B C 1
ATOM 3596 O O . PHE B 1 223 ? -12.376 4.635 18.167 1 87.93 223 PHE B O 1
ATOM 3603 N N . VAL B 1 224 ? -10.667 4.192 16.877 1 85.52 224 VAL B N 1
ATOM 3604 C CA . VAL B 1 224 ? -9.853 5.309 17.346 1 85.52 224 VAL B CA 1
ATOM 3605 C C . VAL B 1 224 ? -10.502 6.629 16.937 1 85.52 224 VAL B C 1
ATOM 3607 O O . VAL B 1 224 ? -10.514 7.589 17.712 1 85.52 224 VAL B O 1
ATOM 3610 N N . MET B 1 225 ? -11.057 6.735 15.728 1 80.67 225 MET B N 1
ATOM 3611 C CA . MET B 1 225 ? -11.656 7.969 15.227 1 80.67 225 MET B CA 1
ATOM 3612 C C . MET B 1 225 ? -12.92 8.316 16.007 1 80.67 225 MET B C 1
ATOM 3614 O O . MET B 1 225 ? -13.238 9.492 16.19 1 80.67 225 MET B O 1
ATOM 3618 N N . HIS B 1 226 ? -13.576 7.415 16.506 1 80.4 226 HIS B N 1
ATOM 3619 C CA . HIS B 1 226 ? -14.8 7.677 17.255 1 80.4 226 HIS B CA 1
ATOM 3620 C C . HIS B 1 226 ? -14.493 8.0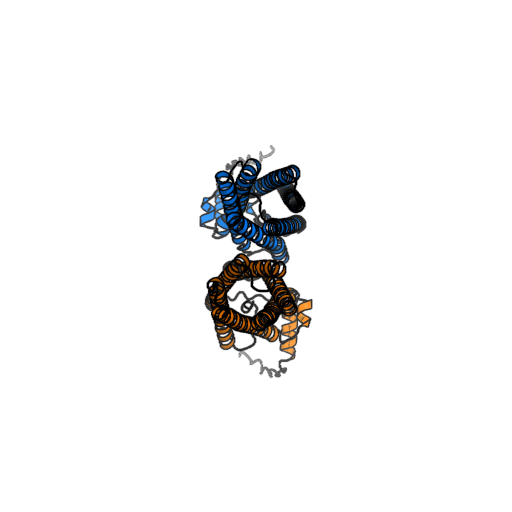39 18.704 1 80.4 226 HIS B C 1
ATOM 3622 O O . HIS B 1 226 ? -15.329 8.63 19.391 1 80.4 226 HIS B O 1
ATOM 3628 N N . GLN B 1 227 ? -13.398 7.686 19.175 1 78.24 227 GLN B N 1
ATOM 3629 C CA . GLN B 1 227 ? -13.019 8.034 20.54 1 78.24 227 GLN B CA 1
ATOM 3630 C C . GLN B 1 227 ? -12.386 9.422 20.599 1 78.24 227 GLN B C 1
ATOM 3632 O O . GLN B 1 227 ? -12.348 10.048 21.66 1 78.24 227 GLN B O 1
ATOM 3637 N N . SER B 1 228 ? -11.772 9.848 19.5 1 69.01 228 SER B N 1
ATOM 3638 C CA . SER B 1 228 ? -11.054 11.118 19.503 1 69.01 228 SER B CA 1
ATOM 3639 C C . SER B 1 228 ? -12.015 12.296 19.374 1 69.01 228 SER B C 1
ATOM 3641 O O . SER B 1 228 ? -13.022 12.208 18.669 1 69.01 228 SER B O 1
ATOM 3643 N N . ASP B 1 229 ? -12.214 13.139 20.409 1 58.63 229 ASP B N 1
ATOM 3644 C CA . ASP B 1 229 ? -13.065 14.323 20.489 1 58.63 229 ASP B CA 1
ATOM 3645 C C . ASP B 1 229 ? -12.872 15.22 19.269 1 58.63 229 ASP B C 1
ATOM 3647 O O . ASP B 1 229 ? -13.791 15.936 18.867 1 58.63 229 ASP B O 1
ATOM 3651 N N . ALA B 1 230 ? -11.667 15.667 18.887 1 52.23 230 ALA B N 1
ATOM 3652 C CA . ALA B 1 230 ? -11.396 16.757 17.954 1 52.23 230 ALA B CA 1
ATOM 3653 C C . ALA B 1 230 ? -11.381 16.255 16.513 1 52.23 230 ALA B C 1
ATOM 3655 O O . ALA B 1 230 ? -10.373 15.72 16.046 1 52.23 230 ALA B O 1
ATOM 3656 N N . PRO B 1 231 ? -12.623 15.789 15.95 1 52.83 231 PRO B N 1
ATOM 3657 C CA . PRO B 1 231 ? -12.607 15.225 14.598 1 52.83 231 PRO B CA 1
ATOM 3658 C C . PRO B 1 231 ? -11.939 16.149 13.582 1 52.83 231 PRO B C 1
ATOM 3660 O O . PRO B 1 231 ? -12.502 17.184 13.219 1 52.83 231 PRO B O 1
ATOM 3663 N N . ARG B 1 232 ? -10.669 16.489 13.676 1 60.45 232 ARG B N 1
ATOM 3664 C CA . ARG B 1 232 ? -10.307 17.392 12.588 1 60.45 232 ARG B CA 1
ATOM 3665 C C . ARG B 1 232 ? -10.671 16.792 11.234 1 60.45 232 ARG B C 1
ATOM 3667 O O . ARG B 1 232 ? -9.852 16.116 10.608 1 60.45 232 ARG B O 1
ATOM 3674 N N . LEU B 1 233 ? -12.063 16.845 10.953 1 67.11 233 LEU B N 1
ATOM 3675 C CA . LEU B 1 233 ? -12.668 16.374 9.712 1 67.11 233 LEU B CA 1
ATOM 3676 C C . LEU B 1 233 ? -12.196 17.21 8.527 1 67.11 233 LEU B C 1
ATOM 3678 O O . LEU B 1 233 ? -11.978 18.416 8.659 1 67.11 233 LEU B O 1
ATOM 3682 N N . GLU B 1 234 ? -11.95 16.508 7.543 1 76.47 234 GLU B N 1
ATOM 3683 C CA . GLU B 1 234 ? -11.576 17.18 6.302 1 76.47 234 GLU B CA 1
ATOM 3684 C C . GLU B 1 234 ? -12.775 17.885 5.673 1 76.47 234 GLU B C 1
ATOM 3686 O O . GLU B 1 234 ? -13.908 17.411 5.783 1 76.47 234 GLU B O 1
ATOM 3691 N N . LYS B 1 235 ? -12.578 19.028 5.126 1 78.98 235 LYS B N 1
ATOM 3692 C CA . LYS B 1 235 ? -13.598 19.751 4.372 1 78.98 235 LYS B CA 1
ATOM 3693 C C . LYS B 1 235 ? -13.433 19.527 2.871 1 78.98 235 LYS B C 1
ATOM 3695 O O . LYS B 1 235 ? -12.364 19.12 2.413 1 78.98 235 LYS B O 1
ATOM 3700 N N . LEU B 1 236 ? -14.542 19.769 2.21 1 82.91 236 LEU B N 1
ATOM 3701 C CA . LEU B 1 236 ? -14.442 19.75 0.754 1 82.91 236 LEU B CA 1
ATOM 3702 C C . LEU B 1 236 ? -13.535 20.87 0.257 1 82.91 236 LEU B C 1
ATOM 3704 O O . LEU B 1 236 ? -13.448 21.928 0.883 1 82.91 236 LEU B O 1
ATOM 3708 N N . ARG B 1 237 ? -13.017 20.544 -0.77 1 83.97 237 ARG B N 1
ATOM 3709 C CA . ARG B 1 237 ? -12.006 21.462 -1.284 1 83.97 237 ARG B CA 1
ATOM 3710 C C . ARG B 1 237 ? -12.543 22.261 -2.467 1 83.97 237 ARG B C 1
ATOM 3712 O O . ARG B 1 237 ? -13.622 21.965 -2.985 1 83.97 237 ARG B O 1
ATOM 3719 N N . GLY B 1 238 ? -11.686 23.37 -2.781 1 82.13 238 GLY B N 1
ATOM 3720 C CA . GLY B 1 238 ? -11.969 24.14 -3.981 1 82.13 238 GLY B CA 1
ATOM 3721 C C . GLY B 1 238 ? -13.287 24.889 -3.912 1 82.13 238 GLY B C 1
ATOM 3722 O O . GLY B 1 238 ? -13.962 25.062 -4.929 1 82.13 238 GLY B O 1
ATOM 3723 N N . GLY B 1 239 ? -13.819 25.125 -2.714 1 83.32 239 GLY B N 1
ATOM 3724 C CA . GLY B 1 239 ? -15.064 25.865 -2.581 1 83.32 239 GLY B CA 1
ATOM 3725 C C . GLY B 1 239 ? -16.29 24.972 -2.57 1 83.32 239 GLY B C 1
ATOM 3726 O O . GLY B 1 239 ? -17.418 25.459 -2.475 1 83.32 239 GLY B O 1
ATOM 3727 N N . ALA B 1 240 ? -16.021 23.737 -2.712 1 84.81 240 ALA B N 1
ATOM 3728 C CA . ALA B 1 240 ? -17.141 22.801 -2.764 1 84.81 240 ALA B CA 1
ATOM 3729 C C . ALA B 1 240 ? -17.898 22.778 -1.439 1 84.81 240 ALA B C 1
ATOM 3731 O O . ALA B 1 240 ? -19.118 22.596 -1.417 1 84.81 240 ALA B O 1
ATOM 3732 N N . GLN B 1 241 ? -17.253 22.946 -0.404 1 83.63 241 GLN B N 1
ATOM 3733 C CA . GLN B 1 241 ? -17.905 22.953 0.901 1 83.63 241 GLN B CA 1
ATOM 3734 C C . GLN B 1 241 ? -18.893 24.111 1.016 1 83.63 241 GLN B C 1
ATOM 3736 O O . GLN B 1 241 ? -20.003 23.939 1.524 1 83.63 241 GLN B O 1
ATOM 3741 N N . GLU B 1 242 ? -18.418 25.253 0.583 1 84.44 242 GLU B N 1
ATOM 3742 C CA . GLU B 1 242 ? -19.261 26.444 0.62 1 84.44 242 GLU B CA 1
ATOM 3743 C C . GLU B 1 242 ? -20.467 26.296 -0.303 1 84.44 242 GLU B C 1
ATOM 3745 O O . GLU B 1 242 ? -21.574 26.717 0.041 1 84.44 242 GLU B O 1
ATOM 3750 N N . ARG B 1 243 ? -20.242 25.678 -1.384 1 85.26 243 ARG B N 1
ATOM 3751 C CA . ARG B 1 243 ? -21.338 25.469 -2.325 1 85.26 243 ARG B CA 1
ATOM 3752 C C . ARG B 1 243 ? -22.36 24.486 -1.764 1 85.26 243 ARG B C 1
ATOM 3754 O O . ARG B 1 243 ? -23.568 24.686 -1.914 1 85.26 243 ARG B O 1
ATOM 3761 N N . LEU B 1 244 ? -21.865 23.5 -1.199 1 84.45 244 LEU B N 1
ATOM 3762 C CA . LEU B 1 244 ? -22.754 22.526 -0.576 1 84.45 244 LEU B CA 1
ATOM 3763 C C . LEU B 1 244 ? -23.557 23.166 0.552 1 84.45 244 LEU B C 1
ATOM 3765 O O . LEU B 1 244 ? -24.761 22.929 0.675 1 84.45 244 LEU B O 1
ATOM 3769 N N . ALA B 1 245 ? -22.959 23.918 1.314 1 82.98 245 ALA B N 1
ATOM 3770 C CA . ALA B 1 245 ? -23.639 24.602 2.41 1 82.98 245 ALA B CA 1
ATOM 3771 C C . ALA B 1 245 ? -24.699 25.564 1.883 1 82.98 245 ALA B C 1
ATOM 3773 O O . ALA B 1 245 ? -25.795 25.657 2.442 1 82.98 245 ALA B O 1
ATOM 3774 N N . ARG B 1 246 ? -24.327 26.305 0.868 1 83.34 246 ARG B N 1
ATOM 3775 C CA . ARG B 1 246 ? -25.272 27.244 0.272 1 83.34 246 ARG B CA 1
ATOM 3776 C C . ARG B 1 246 ? -26.506 26.518 -0.254 1 83.34 246 ARG B C 1
ATOM 3778 O O . ARG B 1 246 ? -27.63 26.995 -0.087 1 83.34 246 ARG B O 1
ATOM 3785 N N . ASP B 1 247 ? -26.211 25.449 -0.829 1 81.84 247 ASP B N 1
ATOM 3786 C CA . ASP B 1 247 ? -27.327 24.69 -1.387 1 81.84 247 ASP B CA 1
ATOM 3787 C C . ASP B 1 247 ? -28.18 24.075 -0.28 1 81.84 247 ASP B C 1
ATOM 3789 O O . ASP B 1 247 ? -29.392 23.915 -0.44 1 81.84 247 ASP B O 1
ATOM 3793 N N . ARG B 1 248 ? -27.562 23.731 0.791 1 79.65 248 ARG B N 1
ATOM 3794 C CA . ARG B 1 248 ? -28.302 23.157 1.911 1 79.65 248 ARG B CA 1
ATOM 3795 C C . ARG B 1 248 ? -29.092 24.23 2.653 1 79.65 248 ARG B C 1
ATOM 3797 O O . ARG B 1 248 ? -30.177 23.962 3.172 1 79.65 248 ARG B O 1
ATOM 3804 N N . GLU B 1 249 ? -28.462 25.354 2.818 1 76.38 249 GLU B N 1
ATOM 3805 C CA . GLU B 1 249 ? -29.199 26.462 3.417 1 76.38 249 GLU B CA 1
ATOM 3806 C C . GLU B 1 249 ? -30.386 26.87 2.549 1 76.38 249 GLU B C 1
ATOM 3808 O O . GLU B 1 249 ? -31.45 27.216 3.067 1 76.38 249 GLU B O 1
ATOM 3813 N N . GLY B 1 250 ? -30.054 27.01 1.363 1 60.13 250 GLY B N 1
ATOM 3814 C CA . GLY B 1 250 ? -31.156 27.383 0.491 1 60.13 250 GLY B CA 1
ATOM 3815 C C . GLY B 1 250 ? -32.29 26.375 0.499 1 60.13 250 GLY B C 1
ATOM 3816 O O . GLY B 1 250 ? -33.404 26.683 0.07 1 60.13 250 GLY B O 1
ATOM 3817 N N . ARG B 1 251 ? -32.057 25.274 0.856 1 59.7 251 ARG B N 1
ATOM 3818 C CA . ARG B 1 251 ? -33.135 24.294 0.949 1 59.7 251 ARG B CA 1
ATOM 3819 C C . ARG B 1 251 ? -33.829 24.37 2.305 1 59.7 251 ARG B C 1
ATOM 3821 O O . ARG B 1 251 ? -34.843 23.705 2.527 1 59.7 251 ARG B O 1
ATOM 3828 N N . VAL B 1 252 ? -33.149 24.923 3.272 1 52.13 252 VAL B N 1
ATOM 3829 C CA . VAL B 1 252 ? -33.855 25.105 4.536 1 52.13 252 VAL B CA 1
ATOM 3830 C C . VAL B 1 252 ? -34.969 26.135 4.363 1 52.13 252 VAL B C 1
ATOM 3832 O O . VAL B 1 252 ? -34.746 27.212 3.805 1 52.13 252 VAL B O 1
ATOM 3835 N N . PRO B 1 253 ? -36.202 25.902 4.583 1 47.65 253 PRO B N 1
ATOM 3836 C CA . PRO B 1 253 ? -37.262 26.909 4.505 1 47.65 253 PRO B CA 1
ATOM 3837 C C . PRO B 1 253 ? -36.998 28.115 5.404 1 47.65 253 PRO B C 1
ATOM 3839 O O . PRO B 1 253 ? -36.532 27.956 6.535 1 47.65 253 PRO B O 1
ATOM 3842 N N . LEU B 1 254 ? -36.67 29.471 4.93 1 40.34 254 LEU B N 1
ATOM 3843 C CA . LEU B 1 254 ? -36.582 30.76 5.607 1 40.34 254 LEU B CA 1
ATOM 3844 C C . LEU B 1 254 ? -37.622 30.864 6.717 1 40.34 254 LEU B C 1
ATOM 3846 O O . LEU B 1 254 ? -38.799 31.116 6.449 1 40.34 254 LEU B O 1
ATOM 3850 N N . VAL B 1 255 ? -37.62 30.451 7.877 1 41.31 255 VAL B N 1
ATOM 3851 C CA . VAL B 1 255 ? -38.471 30.812 9.006 1 41.31 255 VAL B CA 1
ATOM 3852 C C . VAL B 1 255 ? -38.158 32.237 9.456 1 41.31 255 VAL B C 1
ATOM 3854 O O . VAL B 1 255 ? -37.02 32.544 9.819 1 41.31 255 VAL B O 1
ATOM 3857 N N . TRP B 1 256 ? -38.84 33.439 9.298 1 41.74 256 TRP B N 1
ATOM 3858 C CA . TRP B 1 256 ? -39.094 34.815 9.712 1 41.74 256 TRP B CA 1
ATOM 3859 C C . TRP B 1 256 ? -38.897 34.977 11.215 1 41.74 256 TRP B C 1
ATOM 3861 O O . TRP B 1 256 ? -39.64 34.398 12.011 1 41.74 256 TRP B O 1
ATOM 3871 N N . ARG B 1 257 ? -37.667 35.276 11.861 1 39.84 257 ARG B N 1
ATOM 3872 C CA . ARG B 1 257 ? -37.322 35.831 13.166 1 39.84 257 ARG B CA 1
ATOM 3873 C C . ARG B 1 257 ? -38.16 37.068 13.473 1 39.84 257 ARG B C 1
ATOM 3875 O O . ARG B 1 257 ? -37.934 38.135 12.899 1 39.84 257 ARG B O 1
ATOM 3882 N N . SER B 1 258 ? -39.204 37.148 13.937 1 41.58 258 SER B N 1
ATOM 3883 C CA . SER B 1 258 ? -39.919 38.283 14.51 1 41.58 258 SER B CA 1
ATOM 3884 C C . SER B 1 258 ? -39.215 38.809 15.756 1 41.58 258 SER B C 1
ATOM 3886 O O . SER B 1 258 ? -39.265 38.181 16.816 1 41.58 258 SER B O 1
ATOM 3888 N N . ALA B 1 259 ? -37.837 39.085 15.922 1 43.65 259 ALA B N 1
ATOM 3889 C CA . ALA B 1 259 ? -37.156 39.81 16.992 1 43.65 259 ALA B CA 1
ATOM 3890 C C . ALA B 1 259 ? -38.025 40.945 17.526 1 43.65 259 ALA B C 1
ATOM 3892 O O . ALA B 1 259 ? -38.377 41.867 16.786 1 43.65 259 ALA B O 1
ATOM 3893 N N . ALA B 1 260 ? -38.282 40.923 18.861 1 47.13 260 ALA B N 1
ATOM 3894 C CA . ALA B 1 260 ? -38.992 41.736 19.844 1 47.13 260 ALA B CA 1
ATOM 3895 C C . ALA B 1 260 ? -38.209 43.004 20.176 1 47.13 260 ALA B C 1
ATOM 3897 O O . ALA B 1 260 ? -36.978 43.017 20.104 1 47.13 260 ALA B O 1
ATOM 3898 N N . PRO B 1 261 ? -38.596 44.025 21.103 1 43.47 261 PRO B N 1
ATOM 3899 C CA . PRO B 1 261 ? -38.597 45.471 21.341 1 43.47 261 PRO B CA 1
ATOM 3900 C C . PRO B 1 261 ? -37.512 45.909 22.321 1 43.47 261 PRO B C 1
ATOM 3902 O O . PRO B 1 261 ? -37.292 45.249 23.34 1 43.47 261 PRO B O 1
ATOM 3905 N N . PRO B 1 262 ? -36.366 46.658 22.076 1 44.3 262 PRO B N 1
ATOM 3906 C CA . PRO B 1 262 ? -35.237 47.185 22.846 1 44.3 262 PRO B CA 1
ATOM 3907 C C . PRO B 1 262 ? -35.67 47.847 24.152 1 44.3 262 PRO B C 1
ATOM 3909 O O . PRO B 1 262 ? -36.368 48.864 24.131 1 44.3 262 PRO B O 1
ATOM 3912 N N . THR B 1 263 ? -35.773 47.239 25.09 1 41.2 263 THR B N 1
ATOM 3913 C CA . THR B 1 263 ? -36.355 47.793 26.308 1 41.2 263 THR B CA 1
ATOM 3914 C C . THR B 1 263 ? -35.442 48.86 26.906 1 41.2 263 THR B C 1
ATOM 3916 O O . THR B 1 263 ? -34.224 48.681 26.964 1 41.2 263 THR B O 1
ATOM 3919 N N . GLU B 1 264 ? -35.683 50.006 27.76 1 38.91 264 GLU B N 1
ATOM 3920 C CA . GLU B 1 264 ? -35.46 51.351 28.28 1 38.91 264 GLU B CA 1
ATOM 3921 C C . GLU B 1 264 ? -34.678 51.314 29.59 1 38.91 264 GLU B C 1
ATOM 3923 O O . GLU B 1 264 ? -35.12 50.704 30.566 1 38.91 264 GLU B O 1
ATOM 3928 N N . LEU B 1 265 ? -33.421 51.02 29.913 1 32.95 265 LEU B N 1
ATOM 3929 C CA . LEU B 1 265 ? -32.704 51.232 31.166 1 32.95 265 LEU B CA 1
ATOM 3930 C C . LEU B 1 265 ? -33.079 52.573 31.787 1 32.95 265 LEU B C 1
ATOM 3932 O O . LEU B 1 265 ? -32.873 53.624 31.177 1 32.95 265 LEU B O 1
ATOM 3936 N N . ARG B 1 266 ? -34.012 52.778 32.625 1 27.27 266 ARG B N 1
ATOM 3937 C CA . ARG B 1 266 ? -34.186 53.71 33.734 1 27.27 266 ARG B CA 1
ATOM 3938 C C . ARG B 1 266 ? -33.091 53.528 34.779 1 27.27 266 ARG B C 1
ATOM 3940 O O . ARG B 1 266 ? -32.748 52.399 35.137 1 27.27 266 ARG B O 1
#

Foldseek 3Di:
DAPVVVQAPLLPLDDPVVVLVVLLVLLVLLLVLLVLLLVLLVQCLPCVDDLVSVLSSLVSNLVSLQSLLVSLVVRLVSLCSSLVVPQVLCVQFVLSVQQRHQLSVLLNQLSVLLSCLSVLLSPDDDQVSLLSSLVSQLSSLVSQLSSLVSNVPDDDDQADPVLVVLSCQLSVLSNQLSVLSNVLSVQCNVDRSNDRDSSSSVSNSSSSVSSSSSSVSSSVSSVVCVVDPCSNRDYGGRCSRVVSVVVVVVPPPPPPPPVDPPPPDD/DADVQPQAPLLPLDDPVVSLVVRLVLLVLLLVLLVQLLVLLVQCLVCVDDLVSVLSSLVSNLVSLQSLLVSLVVQLVSLCSSLVNPQVLCVQFVLSVQQRHQLSVLLNQLSVLLSCLSVLLSPDDDQVSLLSSLVSQLSSLVSQLSSLVSNVPDDDDQDDPVLVVLSCQLSVLSNQLSVLSNVLSVQCNVDRSNDRDSSSSVSNSSSSVSSSSSSVSSSVSSVVCVVDPPSNRDYGGNCSRVVSVVVVVVVPPPDDPPDDDPDDDD

Secondary structure (DSSP, 8-state):
---SGGGBGGG--S-HHHHHHHHHHHHHHHHHHHHHHHHHHHHHHH-SS-HHHHHHHHHHHHHHHHHHHHHHHHHHHHHHHHTTT-GGGGGT-HHIIIIIIIHHHHHHHHHHHHHHHHHHHHH--SHHHHHHHHHHHHHHHHHHHHHHHHHHT---SS--HHHHHHHHHHHHHHHHHHHHHHHHHHHHHHS-SSS--HHHHHHHHHHHHHHHHHHHHHHHHHHHHHH-S---PBPPSTTHHHHHHHHHHHTS--------------/---S-TTBGGG--S-HHHHHHHHHHHHHHHHHHHHHHHHHHHHHHH-SS-HHHHHHHHHHHHHHHHHHHHHHHHHHHHHHHHTTT-GGGGGT-HHIIIIIIIHHHHHHHHHHHHHHHHHHHHH--SHHHHHHHHHHHHHHHHHHHHHHHHHHT---SS--HHHHHHHHHHHHHHHHHHHHHHHHHHHHHHS-SSS--HHHHHHHHHHHHHHHHHHHHHHHHHHHHHH-S---PBPPSTTHHHHHHHHHHHTS--------------

Radius of gyration: 27.19 Å; Cα contacts (8 Å, |Δi|>4): 806; chains: 2; bounding box: 78×99×59 Å

Organism: Hordeum vulgare subsp. vulgare (NCBI:txid112509)

Sequence (532 aa):
MVKLATAREARLYGPALAVRRWEYINAGAYMFGTLLLAAGLAALCASEGGVGARDAGLAVAGVALAVVAAVNAHDLGAHLAGVDCRLGLARFDPQLGLVELLAPALHAAGCVLAIVGLALQLFSQGDRLERRAADALLAGAVLWILGSVLSSCQTYERADGRAQLLQSSVQVPVLLGSLLFLVAAVLHRRGEPTLPGESERWISLCGSVLWVAGALFNVLKVFVMHQSDAPRLEKLRGGAQERLARDREGRVPLVWRSAAPPTELRMVKLATAREARLYGPALAVRRWEYINAGAYMFGTLLLAAGLAALCASEGGVGARDAGLAVAGVALAVVAAVNAHDLGAHLAGVDCRLGLARFDPQLGLVELLAPALHAAGCVLAIVGLALQLFSQGDRLERRAADALLAGAVLWILGSVLSSCQTYERADGRAQLLQSSVQVPVLLGSLLFLVAAVLHRRGEPTLPGESERWISLCGSVLWVAGALFNVLKVFVMHQSDAPRLEKLRGGAQERLARDREGRVPLVWRSAAPPTELR

Solvent-accessible surface area (backbone atoms only — not comparable to full-atom values): 25556 Å² total; per-residue (Å²): 121,61,70,66,49,70,25,27,71,50,43,60,71,57,56,68,69,57,49,52,51,50,51,52,50,42,34,51,44,35,33,52,15,29,47,38,27,27,51,12,38,49,40,42,61,66,38,79,74,49,69,65,48,36,49,50,12,47,52,37,30,36,53,14,33,50,42,41,21,49,40,19,48,50,39,31,51,43,48,34,46,21,54,72,65,48,69,72,45,28,80,46,16,57,58,53,38,44,35,49,39,44,11,21,47,26,38,20,52,12,29,54,30,32,36,53,11,45,50,32,54,70,67,44,85,54,70,72,44,20,47,54,13,33,49,27,32,32,53,10,23,51,27,31,34,53,16,34,53,37,49,56,50,67,60,52,81,54,40,50,47,69,57,44,38,40,49,32,52,20,45,49,32,36,32,54,13,23,45,30,34,33,52,20,25,52,53,32,55,72,46,63,55,83,60,70,51,72,66,32,39,53,37,34,32,52,13,27,51,24,34,30,49,13,25,52,34,41,41,50,38,53,54,53,56,70,67,46,84,75,64,52,41,38,71,60,39,77,58,31,43,59,51,51,49,52,55,53,56,69,64,51,78,82,74,77,79,77,75,74,73,84,78,80,84,126,106,80,58,80,40,74,32,31,69,47,40,60,64,57,58,68,68,57,50,53,52,51,49,53,48,43,33,49,45,35,33,51,14,29,49,38,28,29,50,13,38,48,38,40,59,65,37,79,72,49,69,66,48,35,48,51,13,47,50,38,28,37,52,15,31,52,42,40,20,50,40,11,48,49,37,29,51,44,49,33,45,22,54,71,63,48,67,72,46,27,79,45,17,56,56,54,38,44,35,51,39,43,12,20,48,27,38,21,51,12,27,54,32,31,35,52,11,44,50,31,54,69,68,43,84,56,69,70,45,19,47,52,13,32,49,28,32,34,54,10,22,52,27,29,34,51,15,33,55,36,47,55,51,66,60,53,81,53,39,50,48,67,58,46,38,40,50,33,51,20,45,50,30,37,34,52,13,23,46,30,36,31,52,21,25,52,51,33,55,72,45,62,54,84,61,67,51,72,66,31,39,52,37,34,32,54,14,27,50,25,35,31,49,12,24,52,34,41,39,50,38,56,55,53,59,70,67,47,83,79,66,48,32,36,72,61,38,76,58,32,43,60,51,51,48,51,56,52,52,68,64,46,81,87,76,86,80,82,83,83,81,89,77,82,89,126